Protein AF-0000000066075628 (afdb_homodimer)

Nearest PDB structures (foldseek):
  1azw-assembly1_B  TM=9.994E-01  e=2.012E-48  Xanthomonas citri
  1wm1-assembly1_A  TM=9.954E-01  e=1.328E-44  Serratia marcescens
  5yhp-assembly1_A  TM=9.900E-01  e=5.205E-44  Glaciozyma antarctica
  5als-assembly1_A  TM=6.114E-01  e=2.317E-12  Homo sapiens
  4o08-assembly2_B  TM=6.332E-01  e=1.250E-10  Priestia megaterium

pLDDT: mean 97.32, std 7.43, range [29.12, 99.0]

Foldseek 3Di:
DDDFADFDDFPDKDWADLDPAKIKIKTWAADLPAAEEEEQEAQLQFADDRSVVRLAHSPHYGYMYMRATQHDPMPDHLDLPCRFLVSRLSVVVVVCVVSPHQAHAYEAEHVSLCSVLVNCLVPVVRHQAYEYELDDVLFLVLVCCLFQNNLCVVVVPLVCLLCVLADPVRNNDRLVRLQCQLPDPDLVSNQSNLLSQQLSCQQQQKLHGDVVSSVVSNDRSSSSNNSNNNSSCNVCSSVDPDSRRSLVSVVSNLPHAYEYEYECAASSRHCVRVVSNCVSNVNYHYHYDDRIYRDCPPPSNSVVSSVVNVVSSPDDSPDDD/DDDFADFDDFPDKDWADLDPFKIKIKTWAADLPAAEEEEQEAQLQFADDRSVVRLAHSPHYGYMYMRATQHDPMPDHLDLPCRFLVSRLSVVVVVCVVSVHQAHAYEAEHVSLCSSLVNCLVPVVRHQAYEYELDDVLFLVLVCCLFQNNLCVVVVVLVCLLCVLADPVRNNDRLVRLQCQLPDPDLVSNQSNLLSQQLSCQQQQKLHGDVVSSVVSNDRSSSSNSSNNNSSCNVCSSVDPDSRRSLVSLVSNLPHAYEYEYECAASSRHCVRVVSNCVSNVNYHYHYDDRIYRDCPPPVNSVVSSVVNVVSSPDDSPDDD

Organism: Leptolyngbya boryana (NCBI:txid1184)

InterPro domains:
  IPR000073 Alpha/beta hydrolase fold-1 [PF00561] (35-297)
  IPR002410 Peptidase S33 [PR00793] (37-45)
  IPR002410 Peptidase S33 [PR00793] (63-74)
  IPR002410 Peptidase S33 [PR00793] (106-120)
  IPR005944 Proline iminopeptidase [PIRSF006431] (1-313)
  IPR005944 Proline iminopeptidase [PTHR43722] (2-317)
  IPR005944 Proline iminopeptidase [TIGR01249] (9-312)
  IPR029058 Alpha/Beta hydrolase fold [G3DSA:3.40.50.1820] (1-313)
  IPR029058 Alpha/Beta hydrolase fold [SSF53474] (2-299)

Structure (mmCIF, N/CA/C/O backbone):
data_AF-0000000066075628-model_v1
#
loop_
_entity.id
_entity.type
_entity.pdbx_description
1 polymer 'Probable proline iminopeptidase'
#
loop_
_atom_site.group_PDB
_atom_site.id
_atom_site.type_symbol
_atom_site.label_atom_id
_atom_site.label_alt_id
_atom_site.label_comp_id
_atom_site.label_asym_id
_atom_site.label_entity_id
_atom_site.label_seq_id
_atom_site.pdbx_PDB_ins_code
_atom_site.Cartn_x
_atom_site.Cartn_y
_atom_site.Cartn_z
_atom_site.occupancy
_atom_site.B_iso_or_equiv
_atom_site.auth_seq_id
_atom_site.auth_comp_id
_atom_site.auth_asym_id
_atom_site.auth_atom_id
_atom_site.pdbx_PDB_model_num
ATOM 1 N N . MET A 1 1 ? -0.893 -19.109 15.734 1 91 1 MET A N 1
ATOM 2 C CA . MET A 1 1 ? -0.524 -19.219 14.328 1 91 1 MET A CA 1
ATOM 3 C C . MET A 1 1 ? 0.04 -20.594 14.016 1 91 1 MET A C 1
ATOM 5 O O . MET A 1 1 ? 0.776 -21.172 14.82 1 91 1 MET A O 1
ATOM 9 N N . ARG A 1 2 ? -0.373 -21.156 12.938 1 95.62 2 ARG A N 1
ATOM 10 C CA . ARG A 1 2 ? 0.118 -22.453 12.492 1 95.62 2 ARG A CA 1
ATOM 11 C C . ARG A 1 2 ? 1.561 -22.359 12.008 1 95.62 2 ARG A C 1
ATOM 13 O O . ARG A 1 2 ? 2.047 -21.266 11.703 1 95.62 2 ARG A O 1
ATOM 20 N N . GLN A 1 3 ? 2.225 -23.5 12.078 1 97.38 3 GLN A N 1
ATOM 21 C CA . GLN A 1 3 ? 3.576 -23.625 11.539 1 97.38 3 GLN A CA 1
ATOM 22 C C . GLN A 1 3 ? 3.619 -24.641 10.406 1 97.38 3 GLN A C 1
ATOM 24 O O . GLN A 1 3 ? 2.721 -25.484 10.273 1 97.38 3 GLN A O 1
ATOM 29 N N . LEU A 1 4 ? 4.633 -24.578 9.617 1 98.5 4 LEU A N 1
ATOM 30 C CA . LEU A 1 4 ? 4.84 -25.547 8.547 1 98.5 4 LEU A CA 1
ATOM 31 C C . LEU A 1 4 ? 4.965 -26.969 9.117 1 98.5 4 LEU A C 1
ATOM 33 O O . LEU A 1 4 ? 5.5 -27.156 10.211 1 98.5 4 LEU A O 1
ATOM 37 N N . TYR A 1 5 ? 4.484 -27.922 8.398 1 98.75 5 TYR A N 1
ATOM 38 C CA . TYR A 1 5 ? 4.777 -29.312 8.719 1 98.75 5 TYR A CA 1
ATOM 39 C C . TYR A 1 5 ? 6.262 -29.609 8.555 1 98.75 5 TYR A C 1
ATOM 41 O O . TYR A 1 5 ? 6.98 -28.875 7.879 1 98.75 5 TYR A O 1
ATOM 49 N N . PRO A 1 6 ? 6.758 -30.641 9.156 1 98.06 6 PRO A N 1
ATOM 50 C CA . PRO A 1 6 ? 8.18 -30.969 9.031 1 98.06 6 PRO A CA 1
ATOM 51 C C . PRO A 1 6 ? 8.602 -31.203 7.582 1 98.06 6 PRO A C 1
ATOM 53 O O . PRO A 1 6 ? 7.797 -31.641 6.758 1 98.06 6 PRO A O 1
ATOM 56 N N . ALA A 1 7 ? 9.883 -30.953 7.34 1 98.44 7 ALA A N 1
ATOM 57 C CA . ALA A 1 7 ? 10.43 -31.188 6.008 1 98.44 7 ALA A CA 1
ATOM 58 C C . ALA A 1 7 ? 10.328 -32.656 5.617 1 98.44 7 ALA A C 1
ATOM 60 O O . ALA A 1 7 ? 10.539 -33.531 6.449 1 98.44 7 ALA A O 1
ATOM 61 N N . ILE A 1 8 ? 10.016 -32.906 4.391 1 98.25 8 ILE A N 1
ATOM 62 C CA . ILE A 1 8 ? 9.945 -34.25 3.877 1 98.25 8 ILE A CA 1
ATOM 63 C C . ILE A 1 8 ? 10.555 -34.312 2.48 1 98.25 8 ILE A C 1
ATOM 65 O O . ILE A 1 8 ? 10.609 -33.312 1.775 1 98.25 8 ILE A O 1
ATOM 69 N N . ALA A 1 9 ? 11 -35.469 2.09 1 98.25 9 ALA A N 1
ATOM 70 C CA . ALA A 1 9 ? 11.539 -35.688 0.753 1 98.25 9 ALA A CA 1
ATOM 71 C C . ALA A 1 9 ? 10.5 -36.375 -0.141 1 98.25 9 ALA A C 1
ATOM 73 O O . ALA A 1 9 ? 9.609 -37.062 0.347 1 98.25 9 ALA A O 1
ATOM 74 N N . PRO A 1 10 ? 10.617 -36.125 -1.426 1 98.69 10 PRO A N 1
ATOM 75 C CA . PRO A 1 10 ? 9.734 -36.875 -2.318 1 98.69 10 PRO A CA 1
ATOM 76 C C . PRO A 1 10 ? 10.031 -38.375 -2.316 1 98.69 10 PRO A C 1
ATOM 78 O O . PRO A 1 10 ? 11.195 -38.781 -2.248 1 98.69 10 PRO A O 1
ATOM 81 N N . TYR A 1 11 ? 9 -39.188 -2.365 1 98.62 11 TYR A N 1
ATOM 82 C CA . TYR A 1 11 ? 9.203 -40.625 -2.494 1 98.62 11 TYR A CA 1
ATOM 83 C C . TYR A 1 11 ? 9.352 -41.031 -3.957 1 98.62 11 TYR A C 1
ATOM 85 O O . TYR A 1 11 ? 9.797 -42.125 -4.262 1 98.62 11 TYR A O 1
ATOM 93 N N . GLN A 1 12 ? 8.914 -40.125 -4.879 1 98.5 12 GLN A N 1
ATOM 94 C CA . GLN A 1 12 ? 9.055 -40.344 -6.316 1 98.5 12 GLN A CA 1
ATOM 95 C C . GLN A 1 12 ? 9.273 -39 -7.055 1 98.5 12 GLN A C 1
ATOM 97 O O . GLN A 1 12 ? 8.672 -38 -6.711 1 98.5 12 GLN A O 1
ATOM 102 N N . SER A 1 13 ? 10.141 -39 -8.023 1 98.62 13 SER A N 1
ATOM 103 C CA . SER A 1 13 ? 10.32 -37.875 -8.938 1 98.62 13 SER A CA 1
ATOM 104 C C . SER A 1 13 ? 10.523 -38.344 -10.367 1 98.62 13 SER A C 1
ATOM 106 O O . SER A 1 13 ? 10.812 -39.531 -10.602 1 98.62 13 SER A O 1
ATOM 108 N N . GLY A 1 14 ? 10.305 -37.5 -11.305 1 98.62 14 GLY A N 1
ATOM 109 C CA . GLY A 1 14 ? 10.469 -37.875 -12.695 1 98.62 14 GLY A CA 1
ATOM 110 C C . GLY A 1 14 ? 10.438 -36.688 -13.641 1 98.62 14 GLY A C 1
ATOM 111 O O . GLY A 1 14 ? 10.289 -35.562 -13.211 1 98.62 14 GLY A O 1
ATOM 112 N N . MET A 1 15 ? 10.727 -36.969 -14.836 1 98.88 15 MET A N 1
ATOM 113 C CA . MET A 1 15 ? 10.625 -36.062 -15.961 1 98.88 15 MET A CA 1
ATOM 114 C C . MET A 1 15 ? 9.555 -36.5 -16.953 1 98.88 15 MET A C 1
ATOM 116 O O . MET A 1 15 ? 9.523 -37.688 -17.328 1 98.88 15 MET A O 1
ATOM 120 N N . LEU A 1 16 ? 8.68 -35.656 -17.297 1 98.88 16 LEU A N 1
ATOM 121 C CA . LEU A 1 16 ? 7.562 -35.969 -18.172 1 98.88 16 LEU A CA 1
ATOM 122 C C . LEU A 1 16 ? 7.625 -35.156 -19.469 1 98.88 16 LEU A C 1
ATOM 124 O O . LEU A 1 16 ? 7.441 -33.938 -19.438 1 98.88 16 LEU A O 1
ATOM 128 N N . PRO A 1 17 ? 7.906 -35.812 -20.656 1 98.81 17 PRO A N 1
ATOM 129 C CA . PRO A 1 17 ? 7.789 -35.062 -21.906 1 98.81 17 PRO A CA 1
ATOM 130 C C . PRO A 1 17 ? 6.367 -34.594 -22.188 1 98.81 17 PRO A C 1
ATOM 132 O O . PRO A 1 17 ? 5.426 -35.375 -22.141 1 98.81 17 PRO A O 1
ATOM 135 N N . VAL A 1 18 ? 6.246 -33.281 -22.391 1 98.81 18 VAL A N 1
ATOM 136 C CA . VAL A 1 18 ? 4.906 -32.75 -22.594 1 98.81 18 VAL A CA 1
ATOM 137 C C . VAL A 1 18 ? 4.773 -32.25 -24.016 1 98.81 18 VAL A C 1
ATOM 139 O O . VAL A 1 18 ? 3.66 -32.031 -24.516 1 98.81 18 VAL A O 1
ATOM 142 N N . SER A 1 19 ? 5.793 -32 -24.719 1 98.44 19 SER A N 1
ATOM 143 C CA . SER A 1 19 ? 5.902 -31.734 -26.141 1 98.44 19 SER A CA 1
ATOM 144 C C . SER A 1 19 ? 7.238 -32.219 -26.703 1 98.44 19 SER A C 1
ATOM 146 O O . SER A 1 19 ? 8.047 -32.812 -25.969 1 98.44 19 SER A O 1
ATOM 148 N N . ALA A 1 20 ? 7.398 -31.984 -27.984 1 98.38 20 ALA A N 1
ATOM 149 C CA . ALA A 1 20 ? 8.695 -32.312 -28.547 1 98.38 20 ALA A CA 1
ATOM 150 C C . ALA A 1 20 ? 9.805 -31.453 -27.953 1 98.38 20 ALA A C 1
ATOM 152 O O . ALA A 1 20 ? 10.945 -31.906 -27.828 1 98.38 20 ALA A O 1
ATOM 153 N N . LEU A 1 21 ? 9.461 -30.359 -27.453 1 98.69 21 LEU A N 1
ATOM 154 C CA . LEU A 1 21 ? 10.438 -29.375 -27 1 98.69 21 LEU A CA 1
ATOM 155 C C . LEU A 1 21 ? 10.578 -29.406 -25.469 1 98.69 21 LEU A C 1
ATOM 157 O O . LEU A 1 21 ? 11.68 -29.266 -24.938 1 98.69 21 LEU A O 1
ATOM 161 N N . HIS A 1 22 ? 9.461 -29.578 -24.812 1 98.88 22 HIS A N 1
ATOM 162 C CA . HIS A 1 22 ? 9.469 -29.359 -23.375 1 98.88 22 HIS A CA 1
ATOM 163 C C . HIS A 1 22 ? 9.344 -30.672 -22.609 1 98.88 22 HIS A C 1
ATOM 165 O O . HIS A 1 22 ? 8.562 -31.547 -23 1 98.88 22 HIS A O 1
ATOM 171 N N . THR A 1 23 ? 10.109 -30.812 -21.562 1 98.88 23 THR A N 1
ATOM 172 C CA . THR A 1 23 ? 10 -31.844 -20.531 1 98.88 23 THR A CA 1
ATOM 173 C C . THR A 1 23 ? 9.891 -31.203 -19.156 1 98.88 23 THR A C 1
ATOM 175 O O . THR A 1 23 ? 10.695 -30.344 -18.781 1 98.88 23 THR A O 1
ATOM 178 N N . ILE A 1 24 ? 8.922 -31.656 -18.375 1 98.94 24 ILE A N 1
ATOM 179 C CA . ILE A 1 24 ? 8.719 -31.016 -17.078 1 98.94 24 ILE A CA 1
ATOM 180 C C . ILE A 1 24 ? 9.125 -31.953 -15.953 1 98.94 24 ILE A C 1
ATOM 182 O O . ILE A 1 24 ? 8.945 -33.188 -16.062 1 98.94 24 ILE A O 1
ATOM 186 N N . TYR A 1 25 ? 9.68 -31.375 -14.945 1 98.94 25 TYR A N 1
ATOM 187 C CA . TYR A 1 25 ? 9.977 -32.094 -13.711 1 98.94 25 TYR A CA 1
ATOM 188 C C . TYR A 1 25 ? 8.727 -32.219 -12.836 1 98.94 25 TYR A C 1
ATOM 190 O O . TYR A 1 25 ? 7.945 -31.266 -12.734 1 98.94 25 TYR A O 1
ATOM 198 N N . TYR A 1 26 ? 8.523 -33.406 -12.211 1 98.94 26 TYR A N 1
ATOM 199 C CA . TYR A 1 26 ? 7.477 -33.562 -11.203 1 98.94 26 TYR A CA 1
ATOM 200 C C . TYR A 1 26 ? 7.957 -34.406 -10.047 1 98.94 26 TYR A C 1
ATOM 202 O O . TYR A 1 26 ? 8.945 -35.156 -10.18 1 98.94 26 TYR A O 1
ATOM 210 N N . GLU A 1 27 ? 7.27 -34.25 -8.922 1 98.94 27 GLU A N 1
ATOM 211 C CA . GLU A 1 27 ? 7.559 -35.094 -7.754 1 98.94 27 GLU A CA 1
ATOM 212 C C . GLU A 1 27 ? 6.297 -35.344 -6.941 1 98.94 27 GLU A C 1
ATOM 214 O O . GLU A 1 27 ? 5.305 -34.625 -7.07 1 98.94 27 GLU A O 1
ATOM 219 N N . GLN A 1 28 ? 6.328 -36.438 -6.203 1 98.88 28 GLN A N 1
ATOM 220 C CA . GLN A 1 28 ? 5.289 -36.844 -5.258 1 98.88 28 GLN A CA 1
ATOM 221 C C . GLN A 1 28 ? 5.852 -36.969 -3.848 1 98.88 28 GLN A C 1
ATOM 223 O O . GLN A 1 28 ? 6.941 -37.531 -3.662 1 98.88 28 GLN A O 1
ATOM 228 N N . SER A 1 29 ? 5.195 -36.406 -2.938 1 98.88 29 SER A N 1
ATOM 229 C CA . SER A 1 29 ? 5.555 -36.5 -1.528 1 98.88 29 SER A CA 1
ATOM 230 C C . SER A 1 29 ? 4.324 -36.75 -0.659 1 98.88 29 SER A C 1
ATOM 232 O O . SER A 1 29 ? 3.193 -36.688 -1.147 1 98.88 29 SER A O 1
ATOM 234 N N . GLY A 1 30 ? 4.586 -37.031 0.607 1 98.69 30 GLY A N 1
ATOM 235 C CA . GLY A 1 30 ? 3.496 -37.281 1.533 1 98.69 30 GLY A CA 1
ATOM 236 C C . GLY A 1 30 ? 2.994 -38.719 1.486 1 98.69 30 GLY A C 1
ATOM 237 O O . GLY A 1 30 ? 3.789 -39.656 1.488 1 98.69 30 GLY A O 1
ATOM 238 N N . ASN A 1 31 ? 1.615 -38.875 1.517 1 98.44 31 ASN A N 1
ATOM 239 C CA . ASN A 1 31 ? 0.957 -40.188 1.537 1 98.44 31 ASN A CA 1
ATOM 240 C C . ASN A 1 31 ? 0.507 -40.594 0.142 1 98.44 31 ASN A C 1
ATOM 242 O O . ASN A 1 31 ? -0.446 -40.031 -0.404 1 98.44 31 ASN A O 1
ATOM 246 N N . PRO A 1 32 ? 1.098 -41.656 -0.453 1 97.94 32 PRO A N 1
ATOM 247 C CA . PRO A 1 32 ? 0.72 -42.062 -1.806 1 97.94 32 PRO A CA 1
ATOM 248 C C . PRO A 1 32 ? -0.758 -42.438 -1.919 1 97.94 32 PRO A C 1
ATOM 250 O O . PRO A 1 32 ? -1.319 -42.406 -3.018 1 97.94 32 PRO A O 1
ATOM 253 N N . ASN A 1 33 ? -1.38 -42.75 -0.771 1 97.31 33 ASN A N 1
ATOM 254 C CA . ASN A 1 33 ? -2.795 -43.094 -0.757 1 97.31 33 ASN A CA 1
ATOM 255 C C . ASN A 1 33 ? -3.656 -41.938 -0.231 1 97.31 33 ASN A C 1
ATOM 257 O O . ASN A 1 33 ? -4.848 -42.125 0.022 1 97.31 33 ASN A O 1
ATOM 261 N N . GLY A 1 34 ? -3.025 -40.812 0.012 1 98 34 GLY A N 1
ATOM 262 C CA . GLY A 1 34 ? -3.744 -39.656 0.508 1 98 34 GLY A CA 1
ATOM 263 C C . GLY A 1 34 ? -4.531 -38.938 -0.57 1 98 34 GLY A C 1
ATOM 264 O O . GLY A 1 34 ? -4.574 -39.375 -1.718 1 98 34 GLY A O 1
ATOM 265 N N . LYS A 1 35 ? -5.234 -37.844 -0.191 1 98.12 35 LYS A N 1
ATOM 266 C CA . LYS A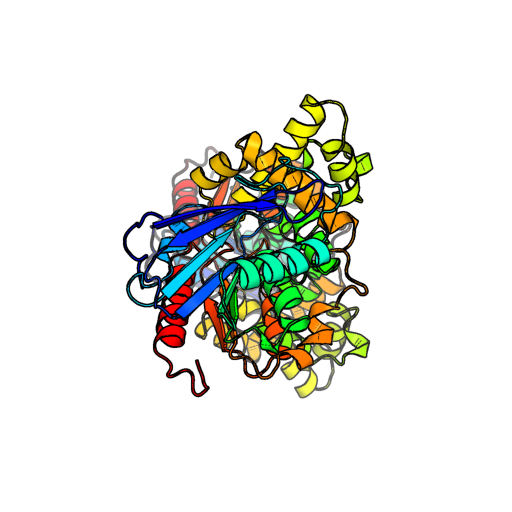 1 35 ? -5.938 -37 -1.158 1 98.12 35 LYS A CA 1
ATOM 267 C C . LYS A 1 35 ? -4.953 -36.25 -2.039 1 98.12 35 LYS A C 1
ATOM 269 O O . LYS A 1 35 ? -4.027 -35.594 -1.536 1 98.12 35 LYS A O 1
ATOM 274 N N . PRO A 1 36 ? -5.094 -36.344 -3.312 1 98.75 36 PRO A N 1
ATOM 275 C CA . PRO A 1 36 ? -4.133 -35.688 -4.199 1 98.75 36 PRO A CA 1
ATOM 276 C C . PRO A 1 36 ? -4.309 -34.188 -4.25 1 98.75 36 PRO A C 1
ATOM 278 O O . PRO A 1 36 ? -5.441 -33.688 -4.289 1 98.75 36 PRO A O 1
ATOM 281 N N . VAL A 1 37 ? -3.26 -33.5 -4.188 1 98.88 37 VAL A N 1
ATOM 282 C CA . VAL A 1 37 ? -3.229 -32.031 -4.363 1 98.88 37 VAL A CA 1
ATOM 283 C C . VAL A 1 37 ? -2.08 -31.656 -5.293 1 98.88 37 VAL A C 1
ATOM 285 O O . VAL A 1 37 ? -0.972 -32.188 -5.172 1 98.88 37 VAL A O 1
ATOM 288 N N . VAL A 1 38 ? -2.355 -30.875 -6.281 1 98.94 38 VAL A N 1
ATOM 289 C CA . VAL A 1 38 ? -1.309 -30.328 -7.141 1 98.94 38 VAL A CA 1
ATOM 290 C C . VAL A 1 38 ? -0.997 -28.891 -6.734 1 98.94 38 VAL A C 1
ATOM 292 O O . VAL A 1 38 ? -1.908 -28.109 -6.477 1 98.94 38 VAL A O 1
ATOM 295 N N . PHE A 1 39 ? 0.264 -28.625 -6.555 1 98.88 39 PHE A N 1
ATOM 296 C CA . PHE A 1 39 ? 0.765 -27.297 -6.234 1 98.88 39 PHE A CA 1
ATOM 297 C C . PHE A 1 39 ? 1.25 -26.594 -7.488 1 98.88 39 PHE A C 1
ATOM 299 O O . PHE A 1 39 ? 2.145 -27.078 -8.18 1 98.88 39 PHE A O 1
ATOM 306 N N . LEU A 1 40 ? 0.657 -25.422 -7.777 1 98.88 40 LEU A N 1
ATOM 307 C CA . LEU A 1 40 ? 1.046 -24.625 -8.93 1 98.88 40 LEU A CA 1
ATOM 308 C C . LEU A 1 40 ? 1.863 -23.406 -8.5 1 98.88 40 LEU A C 1
ATOM 310 O O . LEU A 1 40 ? 1.32 -22.469 -7.93 1 98.88 40 LEU A O 1
ATOM 314 N N . HIS A 1 41 ? 3.143 -23.438 -8.797 1 98.69 41 HIS A N 1
ATOM 315 C CA . HIS A 1 41 ? 4.055 -22.422 -8.305 1 98.69 41 HIS A CA 1
ATOM 316 C C . HIS A 1 41 ? 3.834 -21.094 -9.031 1 98.69 41 HIS A C 1
ATOM 318 O O . HIS A 1 41 ? 3.184 -21.047 -10.078 1 98.69 41 HIS A O 1
ATOM 324 N N . GLY A 1 42 ? 4.355 -20 -8.414 1 97.44 42 GLY A N 1
ATOM 325 C CA . GLY A 1 42 ? 4.215 -18.656 -8.953 1 97.44 42 GLY A CA 1
ATOM 326 C C . GLY A 1 42 ? 5.203 -18.359 -10.062 1 97.44 42 GLY A C 1
ATOM 327 O O . GLY A 1 42 ? 5.879 -19.25 -10.562 1 97.44 42 GLY A O 1
ATOM 328 N N . GLY A 1 43 ? 5.145 -17.094 -10.438 1 94.94 43 GLY A N 1
ATOM 329 C CA . GLY A 1 43 ? 5.902 -16.609 -11.57 1 94.94 43 GLY A CA 1
ATOM 330 C C . GLY A 1 43 ? 5.027 -15.961 -12.633 1 94.94 43 GLY A C 1
ATOM 331 O O . GLY A 1 43 ? 4.301 -15.008 -12.359 1 94.94 43 GLY A O 1
ATOM 332 N N . PRO A 1 44 ? 4.863 -16.531 -13.688 1 95.94 44 PRO A N 1
ATOM 333 C CA . PRO A 1 44 ? 5.457 -17.797 -14.141 1 95.94 44 PRO A CA 1
ATOM 334 C C . PRO A 1 44 ? 6.984 -17.75 -14.188 1 95.94 44 PRO A C 1
ATOM 336 O O . PRO A 1 44 ? 7.574 -16.672 -14.07 1 95.94 44 PRO A O 1
ATOM 339 N N . GLY A 1 45 ? 7.512 -18.859 -14.164 1 96.5 45 GLY A N 1
ATOM 340 C CA . GLY A 1 45 ? 8.953 -18.953 -14.289 1 96.5 45 GLY A CA 1
ATOM 341 C C . GLY A 1 45 ? 9.656 -19.172 -12.961 1 96.5 45 GLY A C 1
ATOM 342 O O . GLY A 1 45 ? 10.891 -19.219 -12.906 1 96.5 45 GLY A O 1
ATOM 343 N N . GLY A 1 46 ? 8.961 -19.297 -11.867 1 96.25 46 GLY A N 1
ATOM 344 C CA . GLY A 1 46 ? 9.555 -19.469 -10.555 1 96.25 46 GLY A CA 1
ATOM 345 C C . GLY A 1 46 ? 10.117 -20.859 -10.32 1 96.25 46 GLY A C 1
ATOM 346 O O . GLY A 1 46 ? 11.32 -21.016 -10.109 1 96.25 46 GLY A O 1
ATOM 347 N N . GLY A 1 47 ? 9.289 -21.844 -10.266 1 97.56 47 GLY A N 1
ATOM 348 C CA . GLY A 1 47 ? 9.648 -23.219 -9.922 1 97.56 47 GLY A CA 1
ATOM 349 C C . GLY A 1 47 ? 9.234 -23.609 -8.516 1 97.56 47 GLY A C 1
ATOM 350 O O . GLY A 1 47 ? 8.695 -22.781 -7.77 1 97.56 47 GLY A O 1
ATOM 351 N N . THR A 1 48 ? 9.461 -24.844 -8.203 1 98.12 48 THR A N 1
ATOM 352 C CA . THR A 1 48 ? 9.078 -25.328 -6.879 1 98.12 48 THR A CA 1
ATOM 353 C C . THR A 1 48 ? 10.289 -25.391 -5.949 1 98.12 48 THR A C 1
ATOM 355 O O . THR A 1 48 ? 11.43 -25.469 -6.414 1 98.12 48 THR A O 1
ATOM 358 N N . ILE A 1 49 ? 10.062 -25.219 -4.707 1 97.06 49 ILE A N 1
ATOM 359 C CA . ILE A 1 49 ? 11.086 -25.391 -3.678 1 97.06 49 ILE A CA 1
ATOM 360 C C . ILE A 1 49 ? 10.586 -26.375 -2.623 1 97.06 49 ILE A C 1
ATOM 362 O O . ILE A 1 49 ? 9.375 -26.547 -2.449 1 97.06 49 ILE A O 1
ATOM 366 N N . PRO A 1 50 ? 11.445 -26.984 -1.876 1 98.25 50 PRO A N 1
ATOM 367 C CA . PRO A 1 50 ? 11.07 -28.031 -0.929 1 98.25 50 PRO A CA 1
ATOM 368 C C . PRO A 1 50 ? 10.055 -27.562 0.109 1 98.25 50 PRO A C 1
ATOM 370 O O . PRO A 1 50 ? 9.203 -28.344 0.542 1 98.25 50 PRO A O 1
ATOM 373 N N . THR A 1 51 ? 10.117 -26.344 0.458 1 98.25 51 THR A N 1
ATOM 374 C CA . THR A 1 51 ? 9.266 -25.797 1.513 1 98.25 51 THR A CA 1
ATOM 375 C C . THR A 1 51 ? 7.797 -25.922 1.139 1 98.25 51 THR A C 1
ATOM 377 O O . THR A 1 51 ? 6.934 -26 2.016 1 98.25 51 THR A O 1
ATOM 380 N N . TYR A 1 52 ? 7.488 -25.984 -0.115 1 98.69 52 TYR A N 1
ATOM 381 C CA . TYR A 1 52 ? 6.102 -26.062 -0.554 1 98.69 52 TYR A CA 1
ATOM 382 C C . TYR A 1 52 ? 5.438 -27.344 -0.063 1 98.69 52 TYR A C 1
ATOM 384 O O . TYR A 1 52 ? 4.234 -27.359 0.199 1 98.69 52 TYR A O 1
ATOM 392 N N . ARG A 1 53 ? 6.227 -28.391 0.154 1 98.81 53 ARG A N 1
ATOM 393 C CA . ARG A 1 53 ? 5.715 -29.672 0.65 1 98.81 53 ARG A CA 1
ATOM 394 C C . ARG A 1 53 ? 5.164 -29.516 2.064 1 98.81 53 ARG A C 1
ATOM 396 O O . ARG A 1 53 ? 4.25 -30.25 2.459 1 98.81 53 ARG A O 1
ATOM 403 N N . GLN A 1 54 ? 5.715 -28.547 2.715 1 98.88 54 GLN A N 1
ATOM 404 C CA . GLN A 1 54 ? 5.5 -28.438 4.152 1 98.88 54 GLN A CA 1
ATOM 405 C C . GLN A 1 54 ? 4.168 -27.766 4.465 1 98.88 54 GLN A C 1
ATOM 407 O O . GLN A 1 54 ? 3.771 -27.672 5.629 1 98.88 54 GLN A O 1
ATOM 412 N N . TYR A 1 55 ? 3.445 -27.344 3.459 1 98.88 55 TYR A N 1
ATOM 413 C CA . TYR A 1 55 ? 2.148 -26.703 3.672 1 98.88 55 TYR A CA 1
ATOM 414 C C . TYR A 1 55 ? 1.046 -27.75 3.795 1 98.88 55 TYR A C 1
ATOM 416 O O . TYR A 1 55 ? -0.109 -27.422 4.066 1 98.88 55 TYR A O 1
ATOM 424 N N . PHE A 1 56 ? 1.404 -29.031 3.654 1 98.88 56 PHE A N 1
ATOM 425 C CA . PHE A 1 56 ? 0.438 -30.125 3.627 1 98.88 56 PHE A CA 1
ATOM 426 C C . PHE A 1 56 ? 0.787 -31.172 4.668 1 98.88 56 PHE A C 1
ATOM 428 O O . PHE A 1 56 ? 1.956 -31.531 4.832 1 98.88 56 PHE A O 1
ATOM 435 N N . ASP A 1 57 ? -0.237 -31.625 5.406 1 98.75 57 ASP A N 1
ATOM 436 C CA . ASP A 1 57 ? -0.037 -32.781 6.277 1 98.75 57 ASP A CA 1
ATOM 437 C C . ASP A 1 57 ? 0.417 -34 5.477 1 98.75 57 ASP A C 1
ATOM 439 O O . ASP A 1 57 ? -0.367 -34.594 4.727 1 98.75 57 ASP A O 1
ATOM 443 N N . PRO A 1 58 ? 1.656 -34.375 5.703 1 98.44 58 PRO A N 1
ATOM 444 C CA . PRO A 1 58 ? 2.195 -35.438 4.832 1 98.44 58 PRO A CA 1
ATOM 445 C C . PRO A 1 58 ? 1.538 -36.781 5.066 1 98.44 58 PRO A C 1
ATOM 447 O O . PRO A 1 58 ? 1.699 -37.719 4.254 1 98.44 58 PRO A O 1
ATOM 450 N N . SER A 1 59 ? 0.84 -36.969 6.121 1 98.31 59 SER A N 1
ATOM 451 C CA . SER A 1 59 ? 0.176 -38.219 6.398 1 98.31 59 SER A CA 1
ATOM 452 C C . SER A 1 59 ? -1.173 -38.312 5.691 1 98.31 59 SER A C 1
ATOM 454 O O . SER A 1 59 ? -1.751 -39.375 5.574 1 98.31 59 SER A O 1
ATOM 456 N N . LYS A 1 60 ? -1.646 -37.188 5.18 1 98.5 60 LYS A N 1
ATOM 457 C CA . LYS A 1 60 ? -3.008 -37.188 4.656 1 98.5 60 LYS A CA 1
ATOM 458 C C . LYS A 1 60 ? -3.023 -36.812 3.172 1 98.5 60 LYS A C 1
ATOM 460 O O . LYS A 1 60 ? -3.945 -37.219 2.449 1 98.5 60 LYS A O 1
ATOM 465 N N . TRP A 1 61 ? -2.078 -36.094 2.727 1 98.81 61 TRP A N 1
ATOM 466 C CA . TRP A 1 61 ? -2.066 -35.594 1.355 1 98.81 61 TRP A CA 1
ATOM 467 C C . TRP A 1 61 ? -1.116 -36.438 0.486 1 98.81 61 TRP A C 1
ATOM 469 O O . TRP A 1 61 ? -0.026 -36.781 0.927 1 98.81 61 TRP A O 1
ATOM 479 N N . ARG A 1 62 ? -1.565 -36.719 -0.732 1 98.81 62 ARG A N 1
ATOM 480 C CA . ARG A 1 62 ? -0.666 -37 -1.846 1 98.81 62 ARG A CA 1
ATOM 481 C C . ARG A 1 62 ? -0.275 -35.719 -2.578 1 98.81 62 ARG A C 1
ATOM 483 O O . ARG A 1 62 ? -1.059 -35.188 -3.367 1 98.81 62 ARG A O 1
ATOM 490 N N . ILE A 1 63 ? 0.956 -35.25 -2.305 1 98.94 63 ILE A N 1
ATOM 491 C CA . ILE A 1 63 ? 1.385 -33.906 -2.707 1 98.94 63 ILE A CA 1
ATOM 492 C C . ILE A 1 63 ? 2.115 -34 -4.047 1 98.94 63 ILE A C 1
ATOM 494 O O . ILE A 1 63 ? 3.152 -34.656 -4.16 1 98.94 63 ILE A O 1
ATOM 498 N N . ILE A 1 64 ? 1.599 -33.344 -5.035 1 98.94 64 ILE A N 1
ATOM 499 C CA . ILE A 1 64 ? 2.211 -33.312 -6.359 1 98.94 64 ILE A CA 1
ATOM 500 C C . ILE A 1 64 ? 2.771 -31.938 -6.641 1 98.94 64 ILE A C 1
ATOM 502 O O . ILE A 1 64 ? 2.023 -30.953 -6.688 1 98.94 64 ILE A O 1
ATOM 506 N N . LEU A 1 65 ? 4.059 -31.828 -6.801 1 98.94 65 LEU A N 1
ATOM 507 C CA . LEU A 1 65 ? 4.719 -30.625 -7.281 1 98.94 65 LEU A CA 1
ATOM 508 C C . LEU A 1 65 ? 5.266 -30.828 -8.688 1 98.94 65 LEU A C 1
ATOM 510 O O . LEU A 1 65 ? 5.633 -31.938 -9.062 1 98.94 65 LEU A O 1
ATOM 514 N N . PHE A 1 66 ? 5.336 -29.812 -9.445 1 98.88 66 PHE A N 1
ATOM 515 C CA . PHE A 1 66 ? 6.043 -29.859 -10.719 1 98.88 66 PHE A CA 1
ATOM 516 C C . PHE A 1 66 ? 6.527 -28.469 -11.117 1 98.88 66 PHE A C 1
ATOM 518 O O . PHE A 1 66 ? 5.977 -27.453 -10.6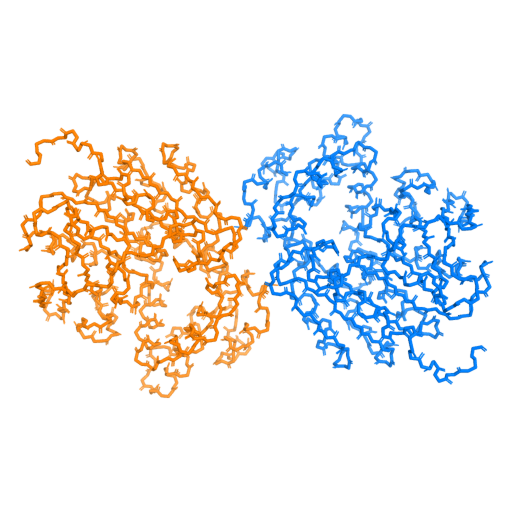72 1 98.88 66 PHE A O 1
ATOM 525 N N . ASP A 1 67 ? 7.594 -28.406 -11.836 1 98.94 67 ASP A N 1
ATOM 526 C CA . ASP A 1 67 ? 8.102 -27.172 -12.414 1 98.94 67 ASP A CA 1
ATOM 527 C C . ASP A 1 67 ? 7.488 -26.922 -13.789 1 98.94 67 ASP A C 1
ATOM 529 O O . ASP A 1 67 ? 7.605 -27.75 -14.695 1 98.94 67 ASP A O 1
ATOM 533 N N . GLN A 1 68 ? 6.844 -25.828 -13.93 1 98.88 68 GLN A N 1
ATOM 534 C CA . GLN A 1 68 ? 6.25 -25.453 -15.203 1 98.88 68 GLN A CA 1
ATOM 535 C C . GLN A 1 68 ? 7.312 -25.312 -16.297 1 98.88 68 GLN A C 1
ATOM 537 O O . GLN A 1 68 ? 8.508 -25.297 -15.992 1 98.88 68 GLN A O 1
ATOM 542 N N . ARG A 1 69 ? 6.844 -25.234 -17.547 1 98.81 69 ARG A N 1
ATOM 543 C CA . ARG A 1 69 ? 7.766 -25.188 -18.688 1 98.81 69 ARG A CA 1
ATOM 544 C C . ARG A 1 69 ? 8.82 -24.094 -18.484 1 98.81 69 ARG A C 1
ATOM 546 O O . ARG A 1 69 ? 8.492 -22.953 -18.188 1 98.81 69 ARG A O 1
ATOM 553 N N . GLY A 1 70 ? 10.062 -24.531 -18.578 1 98.31 70 GLY A N 1
ATOM 554 C CA . GLY A 1 70 ? 11.188 -23.625 -18.562 1 98.31 70 GLY A CA 1
ATOM 555 C C . GLY A 1 70 ? 11.609 -23.188 -17.172 1 98.31 70 GLY A C 1
ATOM 556 O O . GLY A 1 70 ? 12.609 -22.5 -17 1 98.31 70 GLY A O 1
ATOM 557 N N . ALA A 1 71 ? 10.977 -23.641 -16.125 1 98.44 71 ALA A N 1
ATOM 558 C CA . ALA A 1 71 ? 11.25 -23.219 -14.75 1 98.44 71 ALA A CA 1
ATOM 559 C C . ALA A 1 71 ? 11.875 -24.359 -13.945 1 98.44 71 ALA A C 1
ATOM 561 O O . ALA A 1 71 ? 11.617 -25.531 -14.219 1 98.44 71 ALA A O 1
ATOM 562 N N . GLY A 1 72 ? 12.656 -23.984 -12.93 1 97.88 72 GLY A N 1
ATOM 563 C CA . GLY A 1 72 ? 13.227 -24.969 -12.031 1 97.88 72 GLY A CA 1
ATOM 564 C C . GLY A 1 72 ? 14.039 -26.031 -12.75 1 97.88 72 GLY A C 1
ATOM 565 O O . GLY A 1 72 ? 14.953 -25.703 -13.516 1 97.88 72 GLY A O 1
ATOM 566 N N . LYS A 1 73 ? 13.562 -27.297 -12.57 1 98.5 73 LYS A N 1
ATOM 567 C CA . LYS A 1 73 ? 14.305 -28.422 -13.125 1 98.5 73 LYS A CA 1
ATOM 568 C C . LYS A 1 73 ? 13.773 -28.812 -14.5 1 98.5 73 LYS A C 1
ATOM 570 O O . LYS A 1 73 ? 14.328 -29.688 -15.164 1 98.5 73 LYS A O 1
ATOM 575 N N . SER A 1 74 ? 12.727 -28.109 -14.93 1 98.81 74 SER A N 1
ATOM 576 C CA . SER A 1 74 ? 12.164 -28.406 -16.25 1 98.81 74 SER A CA 1
ATOM 577 C C . SER A 1 74 ? 13.055 -27.859 -17.359 1 98.81 74 SER A C 1
ATOM 579 O O . SER A 1 74 ? 13.828 -26.922 -17.141 1 98.81 74 SER A O 1
ATOM 581 N N . THR A 1 75 ? 12.922 -28.438 -18.562 1 98.56 75 THR A N 1
ATOM 582 C CA . THR A 1 75 ? 13.797 -28.109 -19.672 1 98.56 75 THR A CA 1
ATOM 583 C C . THR A 1 75 ? 12.992 -27.875 -20.953 1 98.56 75 THR A C 1
ATOM 585 O O . THR A 1 75 ? 11.938 -28.484 -21.141 1 98.56 75 THR A O 1
ATOM 588 N N . PRO A 1 76 ? 13.477 -27.016 -21.859 1 98.62 76 PRO A N 1
ATOM 589 C CA . PRO A 1 76 ? 14.695 -26.219 -21.703 1 98.62 76 PRO A CA 1
ATOM 590 C C . PRO A 1 76 ? 14.5 -25.031 -20.766 1 98.62 76 PRO A C 1
ATOM 592 O O . PRO A 1 76 ? 13.438 -24.406 -20.766 1 98.62 76 PRO A O 1
ATOM 595 N N . HIS A 1 77 ? 15.531 -24.719 -20.078 1 97.94 77 HIS A N 1
ATOM 596 C CA . HIS A 1 77 ? 15.5 -23.656 -19.094 1 97.94 77 HIS A CA 1
ATOM 597 C C . HIS A 1 77 ? 15.164 -22.312 -19.75 1 97.94 77 HIS A C 1
ATOM 599 O O . HIS A 1 77 ? 15.742 -21.969 -20.781 1 97.94 77 HIS A O 1
ATOM 605 N N . ALA A 1 78 ? 14.195 -21.562 -19.234 1 98 78 ALA A N 1
ATOM 606 C CA . ALA A 1 78 ? 13.828 -20.203 -19.578 1 98 78 ALA A CA 1
ATOM 607 C C . ALA A 1 78 ? 13.336 -20.109 -21.031 1 98 78 ALA A C 1
ATOM 609 O O . ALA A 1 78 ? 13.414 -19.047 -21.656 1 98 78 ALA A O 1
ATOM 610 N N . GLU A 1 79 ? 12.82 -21.203 -21.547 1 98.31 79 GLU A N 1
ATOM 611 C CA . GLU A 1 79 ? 12.391 -21.266 -22.953 1 98.31 79 GLU A CA 1
ATOM 612 C C . GLU A 1 79 ? 11.023 -20.609 -23.141 1 98.31 79 GLU A C 1
ATOM 614 O O . GLU A 1 79 ? 10.109 -20.828 -22.344 1 98.31 79 GLU A O 1
ATOM 619 N N . LEU A 1 80 ? 10.875 -19.734 -24.156 1 98.56 80 LEU A N 1
ATOM 620 C CA . LEU A 1 80 ? 9.656 -18.953 -24.375 1 98.56 80 LEU A CA 1
ATOM 621 C C . LEU A 1 80 ? 8.766 -19.609 -25.422 1 98.56 80 LEU A C 1
ATOM 623 O O . LEU A 1 80 ? 7.555 -19.406 -25.438 1 98.56 80 LEU A O 1
ATOM 627 N N . ARG A 1 81 ? 9.43 -20.438 -26.391 1 97.88 81 ARG A N 1
ATOM 628 C CA . ARG A 1 81 ? 8.641 -21.125 -27.406 1 97.88 81 ARG A CA 1
ATOM 629 C C . ARG A 1 81 ? 7.738 -22.188 -26.781 1 97.88 81 ARG A C 1
ATOM 631 O O . ARG A 1 81 ? 8.141 -22.875 -25.844 1 97.88 81 ARG A O 1
ATOM 638 N N . GLU A 1 82 ? 6.43 -22.266 -27.234 1 98.56 82 GLU A N 1
ATOM 639 C CA . GLU A 1 82 ? 5.469 -23.25 -26.75 1 98.56 82 GLU A CA 1
ATOM 640 C C . GLU A 1 82 ? 5.262 -23.125 -25.25 1 98.56 82 GLU A C 1
ATOM 642 O O . GLU A 1 82 ? 5.223 -24.125 -24.531 1 98.56 82 GLU A O 1
ATOM 647 N N . ASN A 1 83 ? 5.242 -21.953 -24.828 1 98.75 83 ASN A N 1
ATOM 648 C CA . ASN A 1 83 ? 5.074 -21.656 -23.422 1 98.75 83 ASN A CA 1
ATOM 649 C C . ASN A 1 83 ? 3.941 -20.656 -23.188 1 98.75 83 ASN A C 1
ATOM 651 O O . ASN A 1 83 ? 4.191 -19.469 -22.938 1 98.75 83 ASN A O 1
ATOM 655 N N . THR A 1 84 ? 2.748 -21.141 -23.234 1 98.88 84 THR A N 1
ATOM 656 C CA . THR A 1 84 ? 1.528 -20.359 -23.062 1 98.88 84 THR A CA 1
ATOM 657 C C . THR A 1 84 ? 0.698 -20.906 -21.891 1 98.88 84 THR A C 1
ATOM 659 O O . THR A 1 84 ? 0.952 -22 -21.406 1 98.88 84 THR A O 1
ATOM 662 N N . THR A 1 85 ? -0.259 -20.109 -21.484 1 98.88 85 THR A N 1
ATOM 663 C CA . THR A 1 85 ? -1.17 -20.547 -20.422 1 98.88 85 THR A CA 1
ATOM 664 C C . THR A 1 85 ? -1.811 -21.875 -20.781 1 98.88 85 THR A C 1
ATOM 666 O O . THR A 1 85 ? -1.921 -22.766 -19.938 1 98.88 85 THR A O 1
ATOM 669 N N . TRP A 1 86 ? -2.111 -22.062 -21.984 1 98.88 86 TRP A N 1
ATOM 670 C CA . TRP A 1 86 ? -2.857 -23.234 -22.406 1 98.88 86 TRP A CA 1
ATOM 671 C C . TRP A 1 86 ? -1.933 -24.438 -22.562 1 98.88 86 TRP A C 1
ATOM 673 O O . TRP A 1 86 ? -2.342 -25.578 -22.328 1 98.88 86 TRP A O 1
ATOM 683 N N . ASP A 1 87 ? -0.689 -24.172 -22.922 1 98.94 87 ASP A N 1
ATOM 684 C CA . ASP A 1 87 ? 0.296 -25.234 -22.828 1 98.94 87 ASP A CA 1
ATOM 685 C C . ASP A 1 87 ? 0.421 -25.75 -21.391 1 98.94 87 ASP A C 1
ATOM 687 O O . ASP A 1 87 ? 0.486 -26.969 -21.172 1 98.94 87 ASP A O 1
ATOM 691 N N . LEU A 1 88 ? 0.473 -24.875 -20.469 1 98.94 88 LEU A N 1
ATOM 692 C CA . LEU A 1 88 ? 0.614 -25.25 -19.062 1 98.94 88 LEU A CA 1
ATOM 693 C C . LEU A 1 88 ? -0.633 -25.984 -18.578 1 98.94 88 LEU A C 1
ATOM 695 O O . LEU A 1 88 ? -0.536 -26.938 -17.797 1 98.94 88 LEU A O 1
ATOM 699 N N . VAL A 1 89 ? -1.808 -25.516 -18.984 1 98.94 89 VAL A N 1
ATOM 700 C CA . VAL A 1 89 ? -3.047 -26.203 -18.641 1 98.94 89 VAL A CA 1
ATOM 701 C C . VAL A 1 89 ? -2.99 -27.641 -19.172 1 98.94 89 VAL A C 1
ATOM 703 O O . VAL A 1 89 ? -3.348 -28.578 -18.453 1 98.94 89 VAL A O 1
ATOM 706 N N . SER A 1 90 ? -2.555 -27.797 -20.391 1 98.94 90 SER A N 1
ATOM 707 C CA . SER A 1 90 ? -2.408 -29.125 -20.969 1 98.94 90 SER A CA 1
ATOM 708 C C . SER A 1 90 ? -1.4 -29.969 -20.188 1 98.94 90 SER A C 1
ATOM 710 O O . SER A 1 90 ? -1.599 -31.172 -20.016 1 98.94 90 SER A O 1
ATOM 712 N N . ASP A 1 91 ? -0.31 -29.344 -19.766 1 98.94 91 ASP A N 1
ATOM 713 C CA . ASP A 1 91 ? 0.704 -30.047 -18.984 1 98.94 91 ASP A CA 1
ATOM 714 C C . ASP A 1 91 ? 0.112 -30.609 -17.688 1 98.94 91 ASP A C 1
ATOM 716 O O . ASP A 1 91 ? 0.436 -31.719 -17.281 1 98.94 91 ASP A O 1
ATOM 720 N N . ILE A 1 92 ? -0.682 -29.828 -17.031 1 98.94 92 ILE A N 1
ATOM 721 C CA . ILE A 1 92 ? -1.309 -30.234 -15.781 1 98.94 92 ILE A CA 1
ATOM 722 C C . ILE A 1 92 ? -2.156 -31.484 -16.016 1 98.94 92 ILE A C 1
ATOM 724 O O . ILE A 1 92 ? -2.088 -32.438 -15.25 1 98.94 92 ILE A O 1
ATOM 728 N N . GLU A 1 93 ? -2.924 -31.547 -17.094 1 98.81 93 GLU A N 1
ATOM 729 C CA . GLU A 1 93 ? -3.754 -32.719 -17.406 1 98.81 93 GLU A CA 1
ATOM 730 C C . GLU A 1 93 ? -2.898 -33.938 -17.75 1 98.81 93 GLU A C 1
ATOM 732 O O . GLU A 1 93 ? -3.229 -35.062 -17.375 1 98.81 93 GLU A O 1
ATOM 737 N N . LYS A 1 94 ? -1.866 -33.656 -18.484 1 98.88 94 LYS A N 1
ATOM 738 C CA . LYS A 1 94 ? -0.964 -34.75 -18.812 1 98.88 94 LYS A CA 1
ATOM 739 C C . LYS A 1 94 ? -0.367 -35.375 -17.547 1 98.88 94 LYS A C 1
ATOM 741 O O . LYS A 1 94 ? -0.249 -36.594 -17.438 1 98.88 94 LYS A O 1
ATOM 746 N N . LEU A 1 95 ? 0.025 -34.5 -16.656 1 98.94 95 LEU A N 1
ATOM 747 C CA . LEU A 1 95 ? 0.585 -34.969 -15.398 1 98.94 95 LEU A CA 1
ATOM 748 C C . LEU A 1 95 ? -0.459 -35.719 -14.594 1 98.94 95 LEU A C 1
ATOM 750 O O . LEU A 1 95 ? -0.166 -36.781 -14.031 1 98.94 95 LEU A O 1
ATOM 754 N N . ARG A 1 96 ? -1.671 -35.156 -14.461 1 98.88 96 ARG A N 1
ATOM 755 C CA . ARG A 1 96 ? -2.766 -35.812 -13.758 1 98.88 96 ARG A CA 1
ATOM 756 C C . ARG A 1 96 ? -2.982 -37.219 -14.289 1 98.88 96 ARG A C 1
ATOM 758 O O . ARG A 1 96 ? -3.082 -38.188 -13.516 1 98.88 96 ARG A O 1
ATOM 765 N N . SER A 1 97 ? -3.049 -37.375 -15.625 1 98.75 97 SER A N 1
ATOM 766 C CA . SER A 1 97 ? -3.256 -38.656 -16.266 1 98.75 97 SER A CA 1
ATOM 767 C C . SER A 1 97 ? -2.07 -39.594 -16.047 1 98.75 97 SER A C 1
ATOM 769 O O . SER A 1 97 ? -2.25 -40.781 -15.766 1 98.75 97 SER A O 1
ATOM 771 N N . HIS A 1 98 ? -0.916 -39.062 -16.172 1 98.81 98 HIS A N 1
ATOM 772 C CA . HIS A 1 98 ? 0.309 -39.844 -16 1 98.81 98 HIS A CA 1
ATOM 773 C C . HIS A 1 98 ? 0.367 -40.469 -14.617 1 98.81 98 HIS A C 1
ATOM 775 O O . HIS A 1 98 ? 0.859 -41.594 -14.461 1 98.81 98 HIS A O 1
ATOM 781 N N . LEU A 1 99 ? -0.106 -39.75 -13.648 1 98.75 99 LEU A N 1
ATOM 782 C CA . LEU A 1 99 ? -0.029 -40.219 -12.266 1 98.75 99 LEU A CA 1
ATOM 783 C C . LEU A 1 99 ? -1.29 -41 -11.875 1 98.75 99 LEU A C 1
ATOM 785 O O . LEU A 1 99 ? -1.469 -41.344 -10.711 1 98.75 99 LEU A O 1
ATOM 789 N N . ASN A 1 100 ? -2.199 -41.156 -12.766 1 98.38 100 ASN A N 1
ATOM 790 C CA . ASN A 1 100 ? -3.443 -41.906 -12.578 1 98.38 100 ASN A CA 1
ATOM 791 C C . ASN A 1 100 ? -4.297 -41.281 -11.469 1 98.38 100 ASN A C 1
ATOM 793 O O . ASN A 1 100 ? -4.762 -42 -10.578 1 98.38 100 ASN A O 1
ATOM 797 N N . ILE A 1 101 ? -4.398 -40 -11.523 1 98.62 101 ILE A N 1
ATOM 798 C CA . ILE A 1 101 ? -5.246 -39.281 -10.602 1 98.62 101 ILE A CA 1
ATOM 799 C C . ILE A 1 101 ? -6.523 -38.844 -11.312 1 98.62 101 ILE A C 1
ATOM 801 O O . ILE A 1 101 ? -6.465 -38.188 -12.367 1 98.62 101 ILE A O 1
ATOM 805 N N . ASP A 1 102 ? -7.66 -39.219 -10.789 1 98.25 102 ASP A N 1
ATOM 806 C CA . ASP A 1 102 ? -8.938 -38.844 -11.398 1 98.25 102 ASP A CA 1
ATOM 807 C C . ASP A 1 102 ? -9.25 -37.375 -11.172 1 98.25 102 ASP A C 1
ATOM 809 O O . ASP A 1 102 ? -9.445 -36.594 -12.125 1 98.25 102 ASP A O 1
ATOM 813 N N . ARG A 1 103 ? -9.336 -36.969 -9.891 1 98.38 103 ARG A N 1
ATOM 814 C CA . ARG A 1 103 ? -9.555 -35.594 -9.461 1 98.38 103 ARG A CA 1
ATOM 815 C C . ARG A 1 103 ? -8.57 -35.219 -8.359 1 98.38 103 ARG A C 1
ATOM 817 O O . ARG A 1 103 ? -8.031 -36.094 -7.664 1 98.38 103 ARG A O 1
ATOM 824 N N . TRP A 1 104 ? -8.32 -33.938 -8.266 1 98.75 104 TRP A N 1
ATOM 825 C CA . TRP A 1 104 ? -7.395 -33.531 -7.223 1 98.75 104 TRP A CA 1
ATOM 826 C C . TRP A 1 104 ? -7.727 -32.094 -6.758 1 98.75 104 TRP A C 1
ATOM 828 O O . TRP A 1 104 ? -8.586 -31.438 -7.34 1 98.75 104 TRP A O 1
ATOM 838 N N . PHE A 1 105 ? -7.227 -31.688 -5.59 1 98.81 105 PHE A N 1
ATOM 839 C CA . PHE A 1 105 ? -7.238 -30.297 -5.129 1 98.81 105 PHE A CA 1
ATOM 840 C C . PHE A 1 105 ? -6.168 -29.484 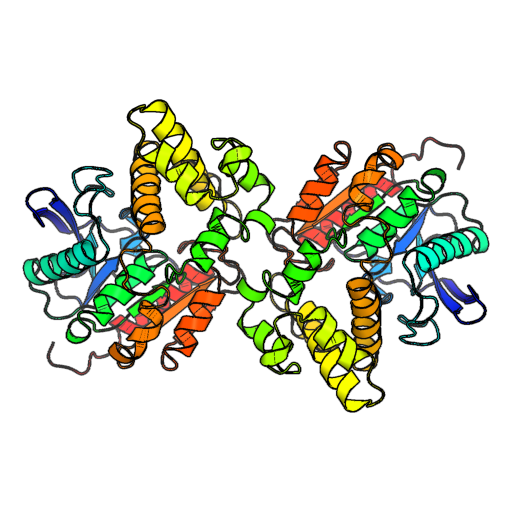-5.844 1 98.81 105 PHE A C 1
ATOM 842 O O . PHE A 1 105 ? -5.137 -30.031 -6.25 1 98.81 105 PHE A O 1
ATOM 849 N N . VAL A 1 106 ? -6.441 -28.25 -6.027 1 98.94 106 VAL A N 1
ATOM 850 C CA . VAL A 1 106 ? -5.508 -27.359 -6.715 1 98.94 106 VAL A CA 1
ATOM 851 C C . VAL A 1 106 ? -5.098 -26.219 -5.785 1 98.94 106 VAL A C 1
ATOM 853 O O . VAL A 1 106 ? -5.953 -25.516 -5.242 1 98.94 106 VAL A O 1
ATOM 856 N N . PHE A 1 107 ? -3.846 -26.125 -5.516 1 98.94 107 PHE A N 1
ATOM 857 C CA . PHE A 1 107 ? -3.238 -25.094 -4.684 1 98.94 107 PHE A CA 1
ATOM 858 C C . PHE A 1 107 ? -2.365 -24.172 -5.523 1 98.94 107 PHE A C 1
ATOM 860 O O . PHE A 1 107 ? -1.457 -24.625 -6.219 1 98.94 107 PHE A O 1
ATOM 867 N N . GLY A 1 108 ? -2.619 -22.906 -5.496 1 98.81 108 GLY A N 1
ATOM 868 C CA . GLY A 1 108 ? -1.802 -22 -6.281 1 98.81 108 GLY A CA 1
ATOM 869 C C . GLY A 1 108 ? -1.855 -20.562 -5.781 1 98.81 108 GLY A C 1
ATOM 870 O O . GLY A 1 108 ? -2.914 -20.078 -5.371 1 98.81 108 GLY A O 1
ATOM 871 N N . GLY A 1 109 ? -0.792 -19.844 -5.848 1 98.62 109 GLY A N 1
ATOM 872 C CA . GLY A 1 109 ? -0.69 -18.453 -5.461 1 98.62 109 GLY A CA 1
ATOM 873 C C . GLY A 1 109 ? -0.025 -17.578 -6.516 1 98.62 109 GLY A C 1
ATOM 874 O O . GLY A 1 109 ? 0.792 -18.078 -7.301 1 98.62 109 GLY A O 1
ATOM 875 N N . SER A 1 110 ? -0.319 -16.219 -6.504 1 98.75 110 SER A N 1
ATOM 876 C CA . SER A 1 110 ? 0.245 -15.328 -7.516 1 98.75 110 SER A CA 1
ATOM 877 C C . SER A 1 110 ? -0.049 -15.844 -8.922 1 98.75 110 SER A C 1
ATOM 879 O O . SER A 1 110 ? -1.202 -16.109 -9.258 1 98.75 110 SER A O 1
ATOM 881 N N . TRP A 1 111 ? 0.942 -16.016 -9.797 1 98.81 111 TRP A N 1
ATOM 882 C CA . TRP A 1 111 ? 0.724 -16.672 -11.086 1 98.81 111 TRP A CA 1
ATOM 883 C C . TRP A 1 111 ? 0.078 -18.031 -10.891 1 98.81 111 TRP A C 1
ATOM 885 O O . TRP A 1 111 ? -0.755 -18.453 -11.703 1 98.81 111 TRP A O 1
ATOM 895 N N . GLY A 1 112 ? 0.442 -18.734 -9.828 1 98.88 112 GLY A N 1
ATOM 896 C CA . GLY A 1 112 ? -0.189 -20.016 -9.523 1 98.88 112 GLY A CA 1
ATOM 897 C C . GLY A 1 112 ? -1.695 -19.906 -9.375 1 98.88 112 GLY A C 1
ATOM 898 O O . GLY A 1 112 ? -2.42 -20.859 -9.695 1 98.88 112 GLY A O 1
ATOM 899 N N . SER A 1 113 ? -2.17 -18.828 -8.781 1 98.94 113 SER A N 1
ATOM 900 C CA . SER A 1 113 ? -3.615 -18.641 -8.719 1 98.94 113 SER A CA 1
ATOM 901 C C . SER A 1 113 ? -4.211 -18.422 -10.102 1 98.94 113 SER A C 1
ATOM 903 O O . SER A 1 113 ? -5.309 -18.891 -10.391 1 98.94 113 SER A O 1
ATOM 905 N N . THR A 1 114 ? -3.502 -17.672 -10.984 1 98.94 114 THR A N 1
ATOM 906 C CA . THR A 1 114 ? -3.908 -17.469 -12.375 1 98.94 114 THR A CA 1
ATOM 907 C C . THR A 1 114 ? -4.059 -18.828 -13.078 1 98.94 114 THR A C 1
ATOM 909 O O . THR A 1 114 ? -5.094 -19.094 -13.695 1 98.94 114 THR A O 1
ATOM 912 N N . LEU A 1 115 ? -3.027 -19.609 -12.93 1 98.94 115 LEU A N 1
ATOM 913 C CA . LEU A 1 115 ? -3.008 -20.906 -13.594 1 98.94 115 LEU A CA 1
ATOM 914 C C . LEU A 1 115 ? -4.039 -21.844 -12.984 1 98.94 115 LEU A C 1
ATOM 916 O O . LEU A 1 115 ? -4.656 -22.641 -13.688 1 98.94 115 LEU A O 1
ATOM 920 N N . SER A 1 116 ? -4.234 -21.781 -11.672 1 98.94 116 SER A N 1
ATOM 921 C CA . SER A 1 116 ? -5.27 -22.578 -11.008 1 98.94 116 SER A CA 1
ATOM 922 C C . SER A 1 116 ? -6.652 -22.25 -11.57 1 98.94 116 SER A C 1
ATOM 924 O O . SER A 1 116 ? -7.449 -23.156 -11.828 1 98.94 116 SER A O 1
ATOM 926 N N . LEU A 1 117 ? -6.898 -20.984 -11.75 1 98.94 117 LEU A N 1
ATOM 927 C CA . LEU A 1 117 ? -8.188 -20.562 -12.289 1 98.94 117 LEU A CA 1
ATOM 928 C C . LEU A 1 117 ? -8.336 -21 -13.742 1 98.94 117 LEU A C 1
ATOM 930 O O . LEU A 1 117 ? -9.367 -21.547 -14.125 1 98.94 117 LEU A O 1
ATOM 934 N N . ALA A 1 118 ? -7.32 -20.781 -14.531 1 98.94 118 ALA A N 1
ATOM 935 C CA . ALA A 1 118 ? -7.363 -21.203 -15.93 1 98.94 118 ALA A CA 1
ATOM 936 C C . ALA A 1 118 ? -7.602 -22.703 -16.047 1 98.94 118 ALA A C 1
ATOM 938 O O . ALA A 1 118 ? -8.414 -23.156 -16.859 1 98.94 118 ALA A O 1
ATOM 939 N N . TYR A 1 119 ? -6.918 -23.469 -15.234 1 98.94 119 TYR A N 1
ATOM 940 C CA . TYR A 1 119 ? -7.027 -24.922 -15.258 1 98.94 119 TYR A CA 1
ATOM 941 C C . TYR A 1 119 ? -8.414 -25.375 -14.82 1 98.94 119 TYR A C 1
ATOM 943 O O . TYR A 1 119 ? -9.07 -26.141 -15.508 1 98.94 119 TYR A O 1
ATOM 951 N N . SER A 1 120 ? -8.859 -24.859 -13.648 1 98.94 120 SER A N 1
ATOM 952 C CA . SER A 1 120 ? -10.133 -25.312 -13.094 1 98.94 120 SER A CA 1
ATOM 953 C C . SER A 1 120 ? -11.305 -24.891 -13.977 1 98.94 120 SER A C 1
ATOM 955 O O . SER A 1 120 ? -12.32 -25.578 -14.047 1 98.94 120 SER A O 1
ATOM 957 N N . GLN A 1 121 ? -11.164 -23.766 -14.633 1 98.94 121 GLN A N 1
ATOM 958 C CA . GLN A 1 121 ? -12.219 -23.312 -15.531 1 98.94 121 GLN A CA 1
ATOM 959 C C . GLN A 1 121 ? -12.234 -24.141 -16.812 1 98.94 121 GLN A C 1
ATOM 961 O O . GLN A 1 121 ? -13.289 -24.297 -17.438 1 98.94 121 GLN A O 1
ATOM 966 N N . THR A 1 122 ? -11.102 -24.641 -17.203 1 98.88 122 THR A N 1
ATOM 967 C CA . THR A 1 122 ? -11 -25.516 -18.359 1 98.88 122 THR A CA 1
ATOM 968 C C . THR A 1 122 ? -11.461 -26.938 -18.016 1 98.88 122 THR A C 1
ATOM 970 O O . THR A 1 122 ? -12.102 -27.594 -18.828 1 98.88 122 THR A O 1
ATOM 973 N N . HIS A 1 123 ? -11.133 -27.422 -16.812 1 98.75 123 HIS A N 1
ATOM 974 C CA . HIS A 1 123 ? -11.438 -28.766 -16.375 1 98.75 123 HIS A CA 1
ATOM 975 C C . HIS A 1 123 ? -12.094 -28.766 -14.992 1 98.75 123 HIS A C 1
ATOM 977 O O . HIS A 1 123 ? -11.57 -29.359 -14.047 1 98.75 123 HIS A O 1
ATOM 983 N N . PRO A 1 124 ? -13.25 -28.188 -14.93 1 98.75 124 PRO A N 1
ATOM 984 C CA . PRO A 1 124 ? -13.883 -28.078 -13.617 1 98.75 124 PRO A CA 1
ATOM 985 C C . PRO A 1 124 ? -14.164 -29.438 -12.984 1 98.75 124 PRO A C 1
ATOM 987 O O . PRO A 1 124 ? -14.148 -29.562 -11.75 1 98.75 124 PRO A O 1
ATOM 990 N N . ASP A 1 125 ? -14.305 -30.469 -13.789 1 98.25 125 ASP A N 1
ATOM 991 C CA . ASP A 1 125 ? -14.672 -31.781 -13.305 1 98.25 125 ASP A CA 1
ATOM 992 C C . ASP A 1 125 ? -13.461 -32.531 -12.75 1 98.25 125 ASP A C 1
ATOM 994 O O . ASP A 1 125 ? -13.602 -33.594 -12.148 1 98.25 125 ASP A O 1
ATOM 998 N N . ARG A 1 126 ? -12.297 -31.906 -12.828 1 98.62 126 ARG A N 1
ATOM 999 C CA . ARG A 1 126 ? -11.078 -32.531 -12.328 1 98.62 126 ARG A CA 1
ATOM 1000 C C . ARG A 1 126 ? -10.656 -31.922 -10.992 1 98.62 126 ARG A C 1
ATOM 1002 O O . ARG A 1 126 ? -9.695 -32.375 -10.367 1 98.62 126 ARG A O 1
ATOM 1009 N N . CYS A 1 127 ? -11.414 -30.969 -10.539 1 98.69 127 CYS A N 1
ATOM 1010 C CA . CYS A 1 127 ? -10.984 -30.203 -9.367 1 98.69 127 CYS A CA 1
ATOM 1011 C C . CYS A 1 127 ? -11.914 -30.453 -8.188 1 98.69 127 CYS A C 1
ATOM 1013 O O . CYS A 1 127 ? -13.125 -30.281 -8.297 1 98.69 127 CYS A O 1
ATOM 1015 N N . LEU A 1 128 ? -11.328 -30.797 -7.094 1 98.19 128 LEU A N 1
ATOM 1016 C CA . LEU A 1 128 ? -12.094 -31.078 -5.883 1 98.19 128 LEU A CA 1
ATOM 1017 C C . LEU A 1 128 ? -12.227 -29.828 -5.02 1 98.19 128 LEU A C 1
ATOM 1019 O O . LEU A 1 128 ? -13.172 -29.703 -4.238 1 98.19 128 LEU A O 1
ATOM 1023 N N . GLY A 1 129 ? -11.32 -28.938 -5.082 1 98.62 129 GLY A N 1
ATOM 1024 C CA . GLY A 1 129 ? -11.234 -27.703 -4.324 1 98.62 129 GLY A CA 1
ATOM 1025 C C . GLY A 1 129 ? -10.078 -26.828 -4.754 1 98.62 129 GLY A C 1
ATOM 1026 O O . GLY A 1 129 ? -9.125 -27.297 -5.371 1 98.62 129 GLY A O 1
ATOM 1027 N N . LEU A 1 130 ? -10.234 -25.547 -4.477 1 98.94 130 LEU A N 1
ATOM 1028 C CA . LEU A 1 130 ? -9.203 -24.578 -4.801 1 98.94 130 LEU A CA 1
ATOM 1029 C C . LEU A 1 130 ? -8.703 -23.875 -3.543 1 98.94 130 LEU A C 1
ATOM 1031 O O . LEU A 1 130 ? -9.508 -23.391 -2.734 1 98.94 130 LEU A O 1
ATOM 1035 N N . ILE A 1 131 ? -7.453 -23.875 -3.322 1 98.94 131 ILE A N 1
ATOM 1036 C CA . ILE A 1 131 ? -6.793 -23.062 -2.303 1 98.94 131 ILE A CA 1
ATOM 1037 C C . ILE A 1 131 ? -5.879 -22.047 -2.969 1 98.94 131 ILE A C 1
ATOM 1039 O O . ILE A 1 131 ? -4.785 -22.375 -3.424 1 98.94 131 ILE A O 1
ATOM 1043 N N . LEU A 1 132 ? -6.316 -20.797 -2.969 1 98.94 132 LEU A N 1
ATOM 1044 C CA . LEU A 1 132 ? -5.656 -19.75 -3.734 1 98.94 132 LEU A CA 1
ATOM 1045 C C . LEU A 1 132 ? -5.07 -18.688 -2.807 1 98.94 132 LEU A C 1
ATOM 1047 O O . LEU A 1 132 ? -5.594 -1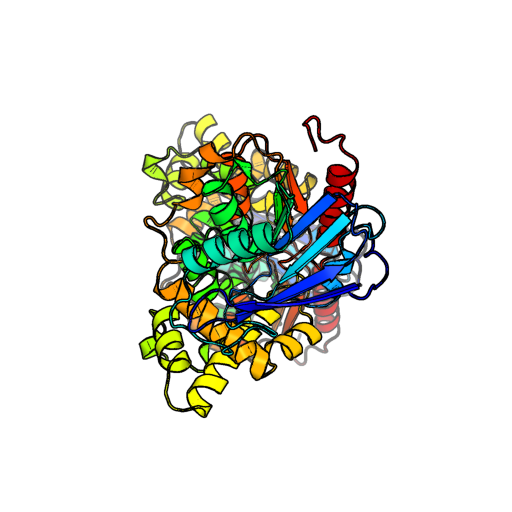8.453 -1.716 1 98.94 132 LEU A O 1
ATOM 1051 N N . ARG A 1 133 ? -4.02 -18.156 -3.215 1 98.81 133 ARG A N 1
ATOM 1052 C CA . ARG A 1 133 ? -3.338 -17.141 -2.414 1 98.81 133 ARG A CA 1
ATOM 1053 C C . ARG A 1 133 ? -2.799 -16.016 -3.293 1 98.81 133 ARG A C 1
ATOM 1055 O O . ARG A 1 133 ? -2.244 -16.281 -4.363 1 98.81 133 ARG A O 1
ATOM 1062 N N . GLY A 1 134 ? -2.852 -14.727 -2.764 1 98.81 134 GLY A N 1
ATOM 1063 C CA . GLY A 1 134 ? -2.277 -13.641 -3.541 1 98.81 134 GLY A CA 1
ATOM 1064 C C . GLY A 1 134 ? -2.77 -13.609 -4.977 1 98.81 134 GLY A C 1
ATOM 1065 O O . GLY A 1 134 ? -1.999 -13.852 -5.906 1 98.81 134 GLY A O 1
ATOM 1066 N N . ILE A 1 135 ? -4.02 -13.219 -5.168 1 98.94 135 ILE A N 1
ATOM 1067 C CA . ILE A 1 135 ? -4.738 -13.445 -6.422 1 98.94 135 ILE A CA 1
ATOM 1068 C C . ILE A 1 135 ? -4.16 -12.547 -7.512 1 98.94 135 ILE A C 1
ATOM 1070 O O . ILE A 1 135 ? -4.047 -11.328 -7.328 1 98.94 135 ILE A O 1
ATOM 1074 N N . PHE A 1 136 ? -3.783 -13.141 -8.57 1 98.94 136 PHE A N 1
ATOM 1075 C CA . PHE A 1 136 ? -3.342 -12.484 -9.797 1 98.94 136 PHE A CA 1
ATOM 1076 C C . PHE A 1 136 ? -4.227 -12.883 -10.969 1 98.94 136 PHE A C 1
ATOM 1078 O O . PHE A 1 136 ? -4.258 -14.047 -11.359 1 98.94 136 PHE A O 1
ATOM 1085 N N . LEU A 1 137 ? -4.992 -11.945 -11.516 1 98.94 137 LEU A N 1
ATOM 1086 C CA . LEU A 1 137 ? -5.918 -12.242 -12.609 1 98.94 137 LEU A CA 1
ATOM 1087 C C . LEU A 1 137 ? -5.301 -11.891 -13.953 1 98.94 137 LEU A C 1
ATOM 1089 O O . LEU A 1 137 ? -5.914 -12.117 -15 1 98.94 137 LEU A O 1
ATOM 1093 N N . LEU A 1 138 ? -4.094 -11.297 -13.922 1 98.75 138 LEU A N 1
ATOM 1094 C CA . LEU A 1 138 ? -3.262 -10.961 -15.078 1 98.75 138 LEU A CA 1
ATOM 1095 C C . LEU A 1 138 ? -3.975 -9.969 -15.992 1 98.75 138 LEU A C 1
ATOM 1097 O O . LEU A 1 138 ? -3.885 -10.07 -17.219 1 98.75 138 LEU A O 1
ATOM 1101 N N . ARG A 1 139 ? -4.855 -9.18 -15.453 1 98.75 139 ARG A N 1
ATOM 1102 C CA . ARG A 1 139 ? -5.406 -8.07 -16.234 1 98.75 139 ARG A CA 1
ATOM 1103 C C . ARG A 1 139 ? -4.352 -7.008 -16.484 1 98.75 139 ARG A C 1
ATOM 1105 O O . ARG A 1 139 ? -3.41 -6.852 -15.703 1 98.75 139 ARG A O 1
ATOM 1112 N N . ARG A 1 140 ? -4.535 -6.305 -17.531 1 98.56 140 ARG A N 1
ATOM 1113 C CA . ARG A 1 140 ? -3.572 -5.277 -17.922 1 98.56 140 ARG A CA 1
ATOM 1114 C C . ARG A 1 140 ? -3.35 -4.289 -16.781 1 98.56 140 ARG A C 1
ATOM 1116 O O . ARG A 1 140 ? -2.215 -3.898 -16.5 1 98.56 140 ARG A O 1
ATOM 1123 N N . LYS A 1 141 ? -4.422 -3.842 -16.094 1 98.62 141 LYS A N 1
ATOM 1124 C CA . LYS A 1 141 ? -4.301 -2.861 -15.023 1 98.62 141 LYS A CA 1
ATOM 1125 C C . LYS A 1 141 ? -3.439 -3.396 -13.883 1 98.62 141 LYS A C 1
ATOM 1127 O O . LYS A 1 141 ? -2.746 -2.631 -13.211 1 98.62 141 LYS A O 1
ATOM 1132 N N . GLU A 1 142 ? -3.477 -4.723 -13.617 1 98.81 142 GLU A N 1
ATOM 1133 C CA . GLU A 1 142 ? -2.648 -5.328 -12.578 1 98.81 142 GLU A CA 1
ATOM 1134 C C . GLU A 1 142 ? -1.171 -5.289 -12.961 1 98.81 142 GLU A C 1
ATOM 1136 O O . GLU A 1 142 ? -0.314 -5.039 -12.109 1 98.81 142 GLU A O 1
ATOM 1141 N N . ILE A 1 143 ? -0.897 -5.562 -14.219 1 98.75 143 ILE A N 1
ATOM 1142 C CA . ILE A 1 143 ? 0.473 -5.516 -14.719 1 98.75 143 ILE A CA 1
ATOM 1143 C C . ILE A 1 143 ? 1.01 -4.09 -14.625 1 98.75 143 ILE A C 1
ATOM 1145 O O . ILE A 1 143 ? 2.131 -3.873 -14.156 1 98.75 143 ILE A O 1
ATOM 1149 N N . LEU A 1 144 ? 0.236 -3.154 -15.031 1 98.69 144 LEU A N 1
ATOM 1150 C CA . LEU A 1 144 ? 0.654 -1.758 -14.984 1 98.69 144 LEU A CA 1
ATOM 1151 C C . LEU A 1 144 ? 0.852 -1.294 -13.547 1 98.69 144 LEU A C 1
ATOM 1153 O O . LEU A 1 144 ? 1.789 -0.549 -13.25 1 98.69 144 LEU A O 1
ATOM 1157 N N . TRP A 1 145 ? -0.008 -1.73 -12.656 1 98.81 145 TRP A N 1
ATOM 1158 C CA . TRP A 1 145 ? 0.122 -1.401 -11.242 1 98.81 145 TRP A CA 1
ATOM 1159 C C . TRP A 1 145 ? 1.508 -1.768 -10.727 1 98.81 145 TRP A C 1
ATOM 1161 O O . TRP A 1 145 ? 2.16 -0.962 -10.055 1 98.81 145 TRP A O 1
ATOM 1171 N N . PHE A 1 146 ? 1.946 -2.932 -10.977 1 98.94 146 PHE A N 1
ATOM 1172 C CA . PHE A 1 146 ? 3.158 -3.447 -10.344 1 98.94 146 PHE A CA 1
ATOM 1173 C C . PHE A 1 146 ? 4.395 -3.012 -11.117 1 98.94 146 PHE A C 1
ATOM 1175 O O . PHE A 1 146 ? 5.445 -2.758 -10.531 1 98.94 146 PHE A O 1
ATOM 1182 N N . TYR A 1 147 ? 4.277 -2.875 -12.477 1 98.88 147 TYR A N 1
ATOM 1183 C CA . TYR A 1 147 ? 5.488 -2.746 -13.281 1 98.88 147 TYR A CA 1
ATOM 1184 C C . TYR A 1 147 ? 5.562 -1.375 -13.938 1 98.88 147 TYR A C 1
ATOM 1186 O O . TYR A 1 147 ? 6.539 -1.058 -14.625 1 98.88 147 TYR A O 1
ATOM 1194 N N . GLN A 1 148 ? 4.586 -0.555 -13.789 1 98.69 148 GLN A N 1
ATOM 1195 C CA . GLN A 1 148 ? 4.586 0.733 -14.477 1 98.69 148 GLN A CA 1
ATOM 1196 C C . GLN A 1 148 ? 4.348 1.877 -13.492 1 98.69 148 GLN A C 1
ATOM 1198 O O . GLN A 1 148 ? 5.145 2.814 -13.422 1 98.69 148 GLN A O 1
ATOM 1203 N N . ASP A 1 149 ? 3.254 1.818 -12.789 1 98.44 149 ASP A N 1
ATOM 1204 C CA . ASP A 1 149 ? 2.859 2.891 -11.883 1 98.44 149 ASP A CA 1
ATOM 1205 C C . ASP A 1 149 ? 1.812 2.406 -10.883 1 98.44 149 ASP A C 1
ATOM 1207 O O . ASP A 1 149 ? 0.636 2.27 -11.227 1 98.44 149 ASP A O 1
ATOM 1211 N N . GLY A 1 150 ? 2.092 2.199 -9.68 1 98.62 150 GLY A N 1
ATOM 1212 C CA . GLY A 1 150 ? 1.249 1.698 -8.602 1 98.62 150 GLY A CA 1
ATOM 1213 C C . GLY A 1 150 ? 2.027 1.325 -7.359 1 98.62 150 GLY A C 1
ATOM 1214 O O . GLY A 1 150 ? 2.176 2.141 -6.445 1 98.62 150 GLY A O 1
ATOM 1215 N N . ALA A 1 151 ? 2.666 0.096 -7.406 1 98.88 151 ALA A N 1
ATOM 1216 C CA . ALA A 1 151 ? 3.484 -0.37 -6.289 1 98.88 151 ALA A CA 1
ATOM 1217 C C . ALA A 1 151 ? 4.672 0.56 -6.055 1 98.88 151 ALA A C 1
ATOM 1219 O O . ALA A 1 151 ? 5.184 0.65 -4.938 1 98.88 151 ALA A O 1
ATOM 1220 N N . SER A 1 152 ? 5.109 1.284 -7.121 1 98.81 152 SER A N 1
ATOM 1221 C CA . SER A 1 152 ? 6.23 2.215 -7.039 1 98.81 152 SER A CA 1
ATOM 1222 C C . SER A 1 152 ? 5.938 3.346 -6.059 1 98.81 152 SER A C 1
ATOM 1224 O O . SER A 1 152 ? 6.859 3.963 -5.523 1 98.81 152 SER A O 1
ATOM 1226 N N . TRP A 1 153 ? 4.645 3.627 -5.812 1 98.88 153 TRP A N 1
ATOM 1227 C CA . TRP A 1 153 ? 4.258 4.68 -4.879 1 98.88 153 TRP A CA 1
ATOM 1228 C C . TRP A 1 153 ? 4.617 4.293 -3.447 1 98.88 153 TRP A C 1
ATOM 1230 O O . TRP A 1 153 ? 4.816 5.164 -2.594 1 98.88 153 TRP A O 1
ATOM 1240 N N . ILE A 1 154 ? 4.645 3.021 -3.186 1 98.88 154 ILE A N 1
ATOM 1241 C CA . ILE A 1 154 ? 4.895 2.494 -1.849 1 98.88 154 ILE A CA 1
ATOM 1242 C C . ILE A 1 154 ? 6.383 2.191 -1.683 1 98.88 154 ILE A C 1
ATOM 1244 O O . ILE A 1 154 ? 6.938 2.352 -0.593 1 98.88 154 ILE A O 1
ATOM 1248 N N . PHE A 1 155 ? 7.023 1.806 -2.77 1 98.81 155 PHE A N 1
ATOM 1249 C CA . PHE A 1 155 ? 8.43 1.438 -2.727 1 98.81 155 PHE A CA 1
ATOM 1250 C C . PHE A 1 155 ? 9.234 2.24 -3.746 1 98.81 155 PHE A C 1
ATOM 1252 O O . PHE A 1 155 ? 9.953 1.666 -4.566 1 98.81 155 PHE A O 1
ATOM 1259 N N . PRO A 1 156 ? 9.219 3.555 -3.637 1 98.81 156 PRO A N 1
ATOM 1260 C CA . PRO A 1 156 ? 9.945 4.359 -4.621 1 98.81 156 PRO A CA 1
ATOM 1261 C C . PRO A 1 156 ? 11.453 4.133 -4.57 1 98.81 156 PRO A C 1
ATOM 1263 O O . PRO A 1 156 ? 12.133 4.266 -5.586 1 98.81 156 PRO A O 1
ATOM 1266 N N . ASP A 1 157 ? 11.992 3.828 -3.416 1 98.38 157 ASP A N 1
ATOM 1267 C CA . ASP A 1 157 ? 13.414 3.572 -3.24 1 98.38 157 ASP A CA 1
ATOM 1268 C C . ASP A 1 157 ? 13.852 2.324 -4.008 1 98.38 157 ASP A C 1
ATOM 1270 O O . ASP A 1 157 ? 14.781 2.373 -4.809 1 98.38 157 ASP A O 1
ATOM 1274 N N . ALA A 1 158 ? 13.133 1.207 -3.836 1 98.38 158 ALA A N 1
ATOM 1275 C CA . ALA A 1 158 ? 13.43 -0.027 -4.562 1 98.38 158 ALA A CA 1
ATOM 1276 C C . ALA A 1 158 ? 13.133 0.131 -6.051 1 98.38 158 ALA A C 1
ATOM 1278 O O . ALA A 1 158 ? 13.812 -0.467 -6.891 1 98.38 158 ALA A O 1
ATOM 1279 N N . TRP A 1 159 ? 12.188 0.924 -6.406 1 98.75 159 TRP A N 1
ATOM 1280 C CA . TRP A 1 159 ? 11.742 1.15 -7.777 1 98.75 159 TRP A CA 1
ATOM 1281 C C . TRP A 1 159 ? 12.875 1.721 -8.633 1 98.75 159 TRP A C 1
ATOM 1283 O O . TRP A 1 159 ? 12.977 1.415 -9.82 1 98.75 159 TRP A O 1
ATOM 1293 N N . GLU A 1 160 ? 13.734 2.527 -8.016 1 98.56 160 GLU A N 1
ATOM 1294 C CA . GLU A 1 160 ? 14.844 3.127 -8.75 1 98.56 160 GLU A CA 1
ATOM 1295 C C . GLU A 1 160 ? 15.758 2.055 -9.336 1 98.56 160 GLU A C 1
ATOM 1297 O O . GLU A 1 160 ? 16.266 2.207 -10.453 1 98.56 160 GLU A O 1
ATOM 1302 N N . HIS A 1 161 ? 15.938 0.98 -8.562 1 98.06 161 HIS A N 1
ATOM 1303 C CA . HIS A 1 161 ? 16.75 -0.12 -9.062 1 98.06 161 HIS A CA 1
ATOM 1304 C C . HIS A 1 161 ? 16.078 -0.803 -10.25 1 98.06 161 HIS A C 1
ATOM 1306 O O . HIS A 1 161 ? 16.734 -1.195 -11.211 1 98.06 161 HIS A O 1
ATOM 1312 N N . TYR A 1 162 ? 14.82 -0.962 -10.219 1 98.75 162 TYR A N 1
ATOM 1313 C CA . TYR A 1 162 ? 14.031 -1.541 -11.305 1 98.75 162 TYR A CA 1
ATOM 1314 C C . TYR A 1 162 ? 14.141 -0.7 -12.57 1 98.75 162 TYR A C 1
ATOM 1316 O O . TYR A 1 162 ? 14.164 -1.238 -13.68 1 98.75 162 TYR A O 1
ATOM 1324 N N . LEU A 1 163 ? 14.234 0.609 -12.414 1 98.75 163 LEU A N 1
ATOM 1325 C CA . LEU A 1 163 ? 14.258 1.537 -13.539 1 98.75 163 LEU A CA 1
ATOM 1326 C C . LEU A 1 163 ? 15.633 1.556 -14.203 1 98.75 163 LEU A C 1
ATOM 1328 O O . LEU A 1 163 ? 15.758 1.895 -15.375 1 98.75 163 LEU A O 1
ATOM 1332 N N . GLU A 1 164 ? 16.625 1.207 -13.516 1 98.38 164 GLU A N 1
ATOM 1333 C CA . GLU A 1 164 ? 18.016 1.476 -13.859 1 98.38 164 GLU A CA 1
ATOM 1334 C C . GLU A 1 164 ? 18.359 0.92 -15.242 1 98.38 164 GLU A C 1
ATOM 1336 O O . GLU A 1 164 ? 19 1.591 -16.047 1 98.38 164 GLU A O 1
ATOM 1341 N N . PRO A 1 165 ? 17.891 -0.302 -15.594 1 98.44 165 PRO A N 1
ATOM 1342 C CA . PRO A 1 165 ? 18.297 -0.851 -16.891 1 98.44 165 PRO A CA 1
ATOM 1343 C C . PRO A 1 165 ? 17.578 -0.202 -18.062 1 98.44 165 PRO A C 1
ATOM 1345 O O . PRO A 1 165 ? 17.922 -0.438 -19.219 1 98.44 165 PRO A O 1
ATOM 1348 N N . ILE A 1 166 ? 16.609 0.601 -17.844 1 98.81 166 ILE A N 1
ATOM 1349 C CA . ILE A 1 166 ? 15.75 1.137 -18.891 1 98.81 166 ILE A CA 1
ATOM 1350 C C . ILE A 1 166 ? 15.992 2.637 -19.047 1 98.81 166 ILE A C 1
ATOM 1352 O O . ILE A 1 166 ? 15.75 3.406 -18.109 1 98.81 166 ILE A O 1
ATOM 1356 N N . PRO A 1 167 ? 16.453 3.08 -20.156 1 98.38 167 PRO A N 1
ATOM 1357 C CA . PRO A 1 167 ? 16.641 4.52 -20.359 1 98.38 167 PRO A CA 1
ATOM 1358 C C . PRO A 1 167 ? 15.344 5.305 -20.203 1 98.38 167 PRO A C 1
ATOM 1360 O O . PRO A 1 167 ? 14.266 4.797 -20.516 1 98.38 167 PRO A O 1
ATOM 1363 N N . PRO A 1 168 ? 15.391 6.531 -19.75 1 98.06 168 PRO A N 1
ATOM 1364 C CA . PRO A 1 168 ? 14.211 7.355 -19.469 1 98.06 168 PRO A CA 1
ATOM 1365 C C . PRO A 1 168 ? 13.258 7.43 -20.656 1 98.06 168 PRO A C 1
ATOM 1367 O O . PRO A 1 168 ? 12.039 7.426 -20.484 1 98.06 168 PRO A O 1
ATOM 1370 N N . GLU A 1 169 ? 13.703 7.449 -21.859 1 98.25 169 GLU A N 1
ATOM 1371 C CA . GLU A 1 169 ? 12.891 7.629 -23.062 1 98.25 169 GLU A CA 1
ATOM 1372 C C . GLU A 1 169 ? 12.023 6.406 -23.328 1 98.25 169 GLU A C 1
ATOM 1374 O O . GLU A 1 169 ? 11.078 6.469 -24.125 1 98.25 169 GLU A O 1
ATOM 1379 N N . GLU A 1 170 ? 12.352 5.242 -22.656 1 98.56 170 GLU A N 1
ATOM 1380 C CA . GLU A 1 170 ? 11.609 4.004 -22.906 1 98.56 170 GLU A CA 1
ATOM 1381 C C . GLU A 1 170 ? 10.711 3.66 -21.719 1 98.56 170 GLU A C 1
ATOM 1383 O O . GLU A 1 170 ? 10.016 2.643 -21.734 1 98.56 170 GLU A O 1
ATOM 1388 N N . ARG A 1 171 ? 10.617 4.492 -20.719 1 98.62 171 ARG A N 1
ATOM 1389 C CA . ARG A 1 171 ? 10.008 4.117 -19.453 1 98.62 171 ARG A CA 1
ATOM 1390 C C . ARG A 1 171 ? 8.5 4.312 -19.5 1 98.62 171 ARG A C 1
ATOM 1392 O O . ARG A 1 171 ? 7.805 4.031 -18.516 1 98.62 171 ARG A O 1
ATOM 1399 N N . ASP A 1 172 ? 7.938 4.801 -20.609 1 98.19 172 ASP A N 1
ATOM 1400 C CA . ASP A 1 172 ? 6.488 4.926 -20.766 1 98.19 172 ASP A CA 1
ATOM 1401 C C . ASP A 1 172 ? 5.836 3.557 -20.953 1 98.19 172 ASP A C 1
ATOM 1403 O O . ASP A 1 172 ? 4.621 3.418 -20.797 1 98.19 172 ASP A O 1
ATOM 1407 N N . ASP A 1 173 ? 6.582 2.578 -21.344 1 98.62 173 ASP A N 1
ATOM 1408 C CA . ASP A 1 173 ? 6.141 1.193 -21.5 1 98.62 173 ASP A CA 1
ATOM 1409 C C . ASP A 1 173 ? 7.203 0.222 -20.984 1 98.62 173 ASP A C 1
ATOM 1411 O O . ASP A 1 173 ? 7.934 -0.383 -21.781 1 98.62 173 ASP A O 1
ATOM 1415 N N . MET A 1 174 ? 7.16 0.002 -19.734 1 98.88 174 MET A N 1
ATOM 1416 C CA . MET A 1 174 ? 8.211 -0.757 -19.062 1 98.88 174 MET A CA 1
ATOM 1417 C C . MET A 1 174 ? 8.195 -2.217 -19.5 1 98.88 174 MET A C 1
ATOM 1419 O O . MET A 1 174 ? 9.25 -2.834 -19.656 1 98.88 174 MET A O 1
ATOM 1423 N N . ILE A 1 175 ? 7.02 -2.809 -19.703 1 98.75 175 ILE A N 1
ATOM 1424 C CA . ILE A 1 175 ? 6.922 -4.215 -20.094 1 98.75 175 ILE A CA 1
ATOM 1425 C C . ILE A 1 175 ? 7.633 -4.438 -21.422 1 98.75 175 ILE A C 1
ATOM 1427 O O . ILE A 1 175 ? 8.461 -5.344 -21.547 1 98.75 175 ILE A O 1
ATOM 1431 N N . SER A 1 176 ? 7.344 -3.584 -22.391 1 98.75 176 SER A N 1
ATOM 1432 C CA . SER A 1 176 ? 7.977 -3.713 -23.703 1 98.75 176 SER A CA 1
ATOM 1433 C C . SER A 1 176 ? 9.477 -3.473 -23.625 1 98.75 176 SER A C 1
ATOM 1435 O O . SER A 1 176 ? 10.266 -4.156 -24.281 1 98.75 176 SER A O 1
ATOM 1437 N N . ALA A 1 177 ? 9.844 -2.424 -22.844 1 98.94 177 ALA A N 1
ATOM 1438 C CA . ALA A 1 177 ? 11.258 -2.102 -22.688 1 98.94 177 ALA A CA 1
ATOM 1439 C C . ALA A 1 177 ? 12.023 -3.275 -22.078 1 98.94 177 ALA A C 1
ATOM 1441 O O . ALA A 1 177 ? 13.102 -3.637 -22.562 1 98.94 177 ALA A O 1
ATOM 1442 N N . TYR A 1 178 ? 11.508 -3.891 -21.094 1 98.88 178 TYR A N 1
ATOM 1443 C CA . TYR A 1 178 ? 12.141 -5.043 -20.453 1 98.88 178 TYR A CA 1
ATOM 1444 C C . TYR A 1 178 ? 12.141 -6.246 -21.391 1 98.88 178 TYR A C 1
ATOM 1446 O O . TYR A 1 178 ? 13.133 -6.977 -21.469 1 98.88 178 TYR A O 1
ATOM 1454 N N . TYR A 1 179 ? 11.039 -6.477 -22.062 1 98.81 179 TYR A N 1
ATOM 1455 C CA . TYR A 1 179 ? 10.953 -7.637 -22.953 1 98.81 179 TYR A CA 1
ATOM 1456 C C . TYR A 1 179 ? 12.055 -7.602 -24 1 98.81 179 TYR A C 1
ATOM 1458 O O . TYR A 1 179 ? 12.664 -8.633 -24.312 1 98.81 179 TYR A O 1
ATOM 1466 N N . ARG A 1 180 ? 12.312 -6.398 -24.547 1 98.69 180 ARG A N 1
ATOM 1467 C CA . ARG A 1 180 ? 13.383 -6.238 -25.531 1 98.69 180 ARG A CA 1
ATOM 1468 C C . ARG A 1 180 ? 14.727 -6.656 -24.938 1 98.69 180 ARG A C 1
ATOM 1470 O O . ARG A 1 180 ? 15.531 -7.309 -25.609 1 98.69 180 ARG A O 1
ATOM 1477 N N . ARG A 1 181 ? 14.984 -6.324 -23.719 1 98.81 181 ARG A N 1
ATOM 1478 C CA . ARG A 1 181 ? 16.25 -6.656 -23.078 1 98.81 181 ARG A CA 1
ATOM 1479 C C . ARG A 1 181 ? 16.281 -8.117 -22.641 1 98.81 181 ARG A C 1
ATOM 1481 O O . ARG A 1 181 ? 17.312 -8.781 -22.766 1 98.81 181 ARG A O 1
ATOM 1488 N N . LEU A 1 182 ? 15.148 -8.625 -22.25 1 98.75 182 LEU A N 1
ATOM 1489 C CA . LEU A 1 182 ? 15.07 -9.984 -21.719 1 98.75 182 LEU A CA 1
ATOM 1490 C C . LEU A 1 182 ? 15.133 -11.008 -22.844 1 98.75 182 LEU A C 1
ATOM 1492 O O . LEU A 1 182 ? 15.359 -12.195 -22.609 1 98.75 182 LEU A O 1
ATOM 1496 N N . THR A 1 183 ? 14.922 -10.531 -24.078 1 98.5 183 THR A N 1
ATOM 1497 C CA . THR A 1 183 ? 15.016 -11.43 -25.219 1 98.5 183 THR A CA 1
ATOM 1498 C C . THR A 1 183 ? 16.219 -11.062 -26.094 1 98.5 183 THR A C 1
ATOM 1500 O O . THR A 1 183 ? 16.297 -11.492 -27.25 1 98.5 183 THR A O 1
ATOM 1503 N N . SER A 1 184 ? 17.062 -10.258 -25.578 1 98.19 184 SER A N 1
ATOM 1504 C CA . SER A 1 184 ? 18.266 -9.867 -26.297 1 98.19 184 SER A CA 1
ATOM 1505 C C . SER A 1 184 ? 19.203 -11.055 -26.5 1 98.19 184 SER A C 1
ATOM 1507 O O . SER A 1 184 ? 19.266 -11.953 -25.656 1 98.19 184 SER A O 1
ATOM 1509 N N . LYS A 1 185 ? 20 -11.039 -27.562 1 97 185 LYS A N 1
ATOM 1510 C CA . LYS A 1 185 ? 21.031 -12.047 -27.812 1 97 185 LYS A CA 1
ATOM 1511 C C . LYS A 1 185 ? 22.25 -11.82 -26.922 1 97 185 LYS A C 1
ATOM 1513 O O . LYS A 1 185 ? 23.062 -12.719 -26.734 1 97 185 LYS A O 1
ATOM 1518 N N . ASP A 1 186 ? 22.344 -10.594 -26.453 1 97.5 186 ASP A N 1
ATOM 1519 C CA . ASP A 1 186 ? 23.453 -10.25 -25.562 1 97.5 186 ASP A CA 1
ATOM 1520 C C . ASP A 1 186 ? 23.172 -10.719 -24.141 1 97.5 186 ASP A C 1
ATOM 1522 O O . ASP A 1 186 ? 22.281 -10.188 -23.469 1 97.5 186 ASP A O 1
ATOM 1526 N N . ALA A 1 187 ? 23.984 -11.609 -23.656 1 95.69 187 ALA A N 1
ATOM 1527 C CA . ALA A 1 187 ? 23.75 -12.258 -22.359 1 95.69 187 ALA A CA 1
ATOM 1528 C C . ALA A 1 187 ? 23.859 -11.25 -21.219 1 95.69 187 ALA A C 1
ATOM 1530 O O . ALA A 1 187 ? 23.156 -11.367 -20.219 1 95.69 187 ALA A O 1
ATOM 1531 N N . GLU A 1 188 ? 24.703 -10.312 -21.359 1 97.12 188 GLU A N 1
ATOM 1532 C CA . GLU A 1 188 ? 24.891 -9.32 -20.297 1 97.12 188 GLU A CA 1
ATOM 1533 C C . GLU A 1 188 ? 23.672 -8.406 -20.188 1 97.12 188 GLU A C 1
ATOM 1535 O O . GLU A 1 188 ? 23.266 -8.055 -19.078 1 97.12 188 GLU A O 1
ATOM 1540 N N . ILE A 1 189 ? 23.156 -8.039 -21.359 1 98 189 ILE A N 1
ATOM 1541 C CA . ILE A 1 189 ? 21.953 -7.223 -21.391 1 98 189 ILE A CA 1
ATOM 1542 C C . ILE A 1 189 ? 20.797 -7.988 -20.734 1 98 189 ILE A C 1
ATOM 1544 O O . ILE A 1 189 ? 20.078 -7.449 -19.906 1 98 189 ILE A O 1
ATOM 1548 N N . ARG A 1 190 ? 20.656 -9.227 -21.047 1 98 190 ARG A N 1
ATOM 1549 C CA . ARG A 1 190 ? 19.594 -10.07 -20.516 1 98 190 ARG A CA 1
ATOM 1550 C C . ARG A 1 190 ? 19.719 -10.258 -19.016 1 98 190 ARG A C 1
ATOM 1552 O O . ARG A 1 190 ? 18.75 -10.117 -18.266 1 98 190 ARG A O 1
ATOM 1559 N N . SER A 1 191 ? 20.938 -10.516 -18.594 1 98 191 SER A N 1
ATOM 1560 C CA . SER A 1 191 ? 21.188 -10.789 -17.172 1 98 191 SER A CA 1
ATOM 1561 C C . SER A 1 191 ? 20.906 -9.555 -16.312 1 98 191 SER A C 1
ATOM 1563 O O . SER A 1 191 ? 20.328 -9.664 -15.234 1 98 191 SER A O 1
ATOM 1565 N N . THR A 1 192 ? 21.359 -8.406 -16.766 1 98.44 192 THR A N 1
ATOM 1566 C CA . THR A 1 192 ? 21.156 -7.156 -16.031 1 98.44 192 THR A CA 1
ATOM 1567 C C . THR A 1 192 ? 19.656 -6.859 -15.891 1 98.44 192 THR A C 1
ATOM 1569 O O . THR A 1 192 ? 19.188 -6.527 -14.805 1 98.44 192 THR A O 1
ATOM 1572 N N . ALA A 1 193 ? 18.922 -7.027 -16.969 1 98.81 193 ALA A N 1
ATOM 1573 C CA . ALA A 1 193 ? 17.484 -6.785 -16.953 1 98.81 193 ALA A CA 1
ATOM 1574 C C . ALA A 1 193 ? 16.766 -7.805 -16.078 1 98.81 193 ALA A C 1
ATOM 1576 O O . ALA A 1 193 ? 15.852 -7.453 -15.328 1 98.81 193 ALA A O 1
ATOM 1577 N N . ALA A 1 194 ? 17.172 -9.055 -16.234 1 98.75 194 ALA A N 1
ATOM 1578 C CA . ALA A 1 194 ? 16.531 -10.133 -15.492 1 98.75 194 ALA A CA 1
ATOM 1579 C C . ALA A 1 194 ? 16.672 -9.922 -13.984 1 98.75 194 ALA A C 1
ATOM 1581 O O . ALA A 1 194 ? 15.719 -10.102 -13.234 1 98.75 194 ALA A O 1
ATOM 1582 N N . LYS A 1 195 ? 17.828 -9.555 -13.555 1 98.62 195 LYS A N 1
ATOM 1583 C CA . LYS A 1 195 ? 18.078 -9.344 -12.133 1 98.62 195 LYS A CA 1
ATOM 1584 C C . LYS A 1 195 ? 17.266 -8.172 -11.594 1 98.62 195 LYS A C 1
ATOM 1586 O O . LYS A 1 195 ? 16.656 -8.266 -10.523 1 98.62 195 LYS A O 1
ATOM 1591 N N . ALA A 1 196 ? 17.234 -7.055 -12.305 1 98.81 196 ALA A N 1
ATOM 1592 C CA . ALA A 1 196 ? 16.469 -5.895 -11.867 1 98.81 196 ALA A CA 1
ATOM 1593 C C . ALA A 1 196 ? 14.984 -6.227 -11.758 1 98.81 196 ALA A C 1
ATOM 1595 O O . ALA A 1 196 ? 14.328 -5.859 -10.781 1 98.81 196 ALA A O 1
ATOM 1596 N N . TRP A 1 197 ? 14.5 -6.945 -12.758 1 98.81 197 TRP A N 1
ATOM 1597 C CA . TRP A 1 197 ? 13.109 -7.375 -12.797 1 98.81 197 TRP A CA 1
ATOM 1598 C C . TRP A 1 197 ? 12.781 -8.25 -11.594 1 98.81 197 TRP A C 1
ATOM 1600 O O . TRP A 1 197 ? 11.812 -7.992 -10.875 1 98.81 197 TRP A O 1
ATOM 1610 N N . SER A 1 198 ? 13.547 -9.234 -11.359 1 98.62 198 SER A N 1
ATOM 1611 C CA . SER A 1 198 ? 13.281 -10.242 -10.344 1 98.62 198 SER A CA 1
ATOM 1612 C C . SER A 1 198 ? 13.461 -9.672 -8.938 1 98.62 198 SER A C 1
ATOM 1614 O O . SER A 1 198 ? 12.688 -9.984 -8.031 1 98.62 198 SER A O 1
ATOM 1616 N N . VAL A 1 199 ? 14.453 -8.844 -8.742 1 98.5 199 VAL A N 1
ATOM 1617 C CA . VAL A 1 199 ? 14.75 -8.273 -7.43 1 98.5 199 VAL A CA 1
ATOM 1618 C C . VAL A 1 199 ? 13.641 -7.312 -7.016 1 98.5 199 VAL A C 1
ATOM 1620 O O . VAL A 1 199 ? 13.297 -7.223 -5.836 1 98.5 199 VAL A O 1
ATOM 1623 N N . TRP A 1 200 ? 13.07 -6.621 -8.008 1 98.69 200 TRP A N 1
ATOM 1624 C CA . TRP A 1 200 ? 11.914 -5.773 -7.723 1 98.69 200 TRP A CA 1
ATOM 1625 C C . TRP A 1 200 ? 10.82 -6.562 -7.016 1 98.69 200 TRP A C 1
ATOM 1627 O O . TRP A 1 200 ? 10.344 -6.164 -5.953 1 98.69 200 TRP A O 1
ATOM 1637 N N . GLU A 1 201 ? 10.469 -7.699 -7.562 1 98.06 201 GLU A N 1
ATOM 1638 C CA . GLU A 1 201 ? 9.438 -8.516 -6.938 1 98.06 201 GLU A CA 1
ATOM 1639 C C . GLU A 1 201 ? 9.922 -9.094 -5.609 1 98.06 201 GLU A C 1
ATOM 1641 O O . GLU A 1 201 ? 9.172 -9.117 -4.629 1 98.06 201 GLU A O 1
ATOM 1646 N N . GLY A 1 202 ? 11.125 -9.578 -5.555 1 97.94 202 GLY A N 1
ATOM 1647 C CA . GLY A 1 202 ? 11.664 -10.102 -4.309 1 97.94 202 GLY A CA 1
ATOM 1648 C C . GLY A 1 202 ? 11.641 -9.086 -3.182 1 97.94 202 GLY A C 1
ATOM 1649 O O . GLY A 1 202 ? 11.359 -9.43 -2.031 1 97.94 202 GLY A O 1
ATOM 1650 N N . THR A 1 203 ? 11.914 -7.824 -3.51 1 98.5 203 THR A N 1
ATOM 1651 C CA . THR A 1 203 ? 12.016 -6.754 -2.527 1 98.5 203 THR A CA 1
ATOM 1652 C C . THR A 1 203 ? 10.633 -6.398 -1.974 1 98.5 203 THR A C 1
ATOM 1654 O O . THR A 1 203 ? 10.508 -6.031 -0.804 1 98.5 203 THR A O 1
ATOM 1657 N N . THR A 1 204 ? 9.625 -6.57 -2.752 1 98.62 204 THR A N 1
ATOM 1658 C CA . THR A 1 204 ? 8.305 -6.055 -2.404 1 98.62 204 THR A CA 1
ATOM 1659 C C . THR A 1 204 ? 7.371 -7.191 -1.995 1 98.62 204 THR A C 1
ATOM 1661 O O . THR A 1 204 ? 6.176 -6.973 -1.783 1 98.62 204 THR A O 1
ATOM 1664 N N . SER A 1 205 ? 7.855 -8.383 -1.829 1 98.31 205 SER A N 1
ATOM 1665 C CA . SER A 1 205 ? 7.031 -9.578 -1.688 1 98.31 205 SER A CA 1
ATOM 1666 C C . SER A 1 205 ? 6.547 -9.75 -0.251 1 98.31 205 SER A C 1
ATOM 1668 O O . SER A 1 205 ? 5.559 -10.445 -0.002 1 98.31 205 SER A O 1
ATOM 1670 N N . ARG A 1 206 ? 7.262 -9.188 0.71 1 98.5 206 ARG A N 1
ATOM 1671 C CA . ARG A 1 206 ? 6.887 -9.289 2.117 1 98.5 206 ARG A CA 1
ATOM 1672 C C . ARG A 1 206 ? 6.566 -7.922 2.701 1 98.5 206 ARG A C 1
ATOM 1674 O O . ARG A 1 206 ? 7.012 -6.898 2.178 1 98.5 206 ARG A O 1
ATOM 1681 N N . LEU A 1 207 ? 5.816 -7.988 3.783 1 98.62 207 LEU A N 1
ATOM 1682 C CA . LEU A 1 207 ? 5.504 -6.738 4.465 1 98.62 207 LEU A CA 1
ATOM 1683 C C . LEU A 1 207 ? 6.777 -6.012 4.879 1 98.62 207 LEU A C 1
ATOM 1685 O O . LEU A 1 207 ? 6.902 -4.801 4.668 1 98.62 207 LEU A O 1
ATOM 1689 N N . ILE A 1 208 ? 7.625 -6.73 5.535 1 98.44 208 ILE A N 1
ATOM 1690 C CA . ILE A 1 208 ? 8.953 -6.23 5.879 1 98.44 208 ILE A CA 1
ATOM 1691 C C . ILE A 1 208 ? 9.984 -6.785 4.898 1 98.44 208 ILE A C 1
ATOM 1693 O O . ILE A 1 208 ? 10.078 -8 4.711 1 98.44 208 ILE A O 1
ATOM 1697 N N . VAL A 1 209 ? 10.68 -5.922 4.238 1 97.5 209 VAL A N 1
ATOM 1698 C CA . VAL A 1 209 ? 11.68 -6.312 3.252 1 97.5 209 VAL A CA 1
ATOM 1699 C C . VAL A 1 209 ? 12.633 -7.344 3.855 1 97.5 209 VAL A C 1
ATOM 1701 O O . VAL A 1 209 ? 13.109 -7.176 4.98 1 97.5 209 VAL A O 1
ATOM 1704 N N . ASP A 1 210 ? 12.859 -8.375 3.15 1 96.12 210 ASP A N 1
ATOM 1705 C CA . ASP A 1 210 ? 13.711 -9.492 3.549 1 96.12 210 ASP A CA 1
ATOM 1706 C C . ASP A 1 210 ? 14.93 -9.609 2.639 1 96.12 210 ASP A C 1
ATOM 1708 O O . ASP A 1 210 ? 14.828 -10.094 1.51 1 96.12 210 ASP A O 1
ATOM 1712 N N . PRO A 1 211 ? 16.031 -9.273 3.107 1 94.44 211 PRO A N 1
ATOM 1713 C CA . PRO A 1 211 ? 17.234 -9.32 2.264 1 94.44 211 PRO A CA 1
ATOM 1714 C C . PRO A 1 211 ? 17.484 -10.711 1.69 1 94.44 211 PRO A C 1
ATOM 1716 O O . PRO A 1 211 ? 18.031 -10.836 0.588 1 94.44 211 PRO A O 1
ATOM 1719 N N . SER A 1 212 ? 17.094 -11.742 2.355 1 93.56 212 SER A N 1
ATOM 1720 C CA . SER A 1 212 ? 17.297 -13.094 1.847 1 93.56 212 SER A CA 1
ATOM 1721 C C . SER A 1 212 ? 16.469 -13.336 0.584 1 93.56 212 SER A C 1
ATOM 1723 O O . SER A 1 212 ? 16.922 -14.039 -0.327 1 93.56 212 SER A O 1
ATOM 1725 N N . LEU A 1 213 ? 15.336 -12.812 0.565 1 92.38 213 LEU A N 1
ATOM 1726 C CA . LEU A 1 213 ? 14.5 -12.945 -0.625 1 92.38 213 LEU A CA 1
ATOM 1727 C C . LEU A 1 213 ? 15.094 -12.164 -1.794 1 92.38 213 LEU A C 1
ATOM 1729 O O . LEU A 1 213 ? 15.055 -12.625 -2.938 1 92.38 213 LEU A O 1
ATOM 1733 N N . GLN A 1 214 ? 15.586 -10.984 -1.492 1 92.81 214 GLN A N 1
ATOM 1734 C CA . GLN A 1 214 ? 16.266 -10.195 -2.52 1 92.81 214 GLN A CA 1
ATOM 1735 C C . GLN A 1 214 ? 17.406 -10.977 -3.154 1 92.81 214 GLN A C 1
ATOM 1737 O O . GLN A 1 214 ? 17.562 -10.984 -4.379 1 92.81 214 GLN A O 1
ATOM 1742 N N . SER A 1 215 ? 18.125 -11.617 -2.326 1 93.88 215 SER A N 1
ATOM 1743 C CA . SER A 1 215 ? 19.281 -12.383 -2.791 1 93.88 215 SER A CA 1
ATOM 1744 C C . SER A 1 215 ? 18.844 -13.57 -3.639 1 93.88 215 SER A C 1
ATOM 1746 O O . SER A 1 215 ? 19.469 -13.867 -4.664 1 93.88 215 SER A O 1
ATOM 1748 N N . LYS A 1 216 ? 17.828 -14.242 -3.193 1 93.81 216 LYS A N 1
ATOM 1749 C CA . LYS A 1 216 ? 17.312 -15.383 -3.938 1 93.81 216 LYS A CA 1
ATOM 1750 C C . LYS A 1 216 ? 16.828 -14.961 -5.32 1 93.81 216 LYS A C 1
ATOM 1752 O O . LYS A 1 216 ? 17.078 -15.648 -6.312 1 93.81 216 LYS A O 1
ATOM 1757 N N . PHE A 1 217 ? 16.188 -13.859 -5.406 1 95.81 217 PHE A N 1
ATOM 1758 C CA . PHE A 1 217 ? 15.633 -13.383 -6.664 1 95.81 217 PHE A CA 1
ATOM 1759 C C . PHE A 1 217 ? 16.734 -12.844 -7.57 1 95.81 217 PHE A C 1
ATOM 1761 O O . PHE A 1 217 ? 16.547 -12.711 -8.781 1 95.81 217 PHE A O 1
ATOM 1768 N N . ALA A 1 218 ? 17.875 -12.562 -6.945 1 95.31 218 ALA A N 1
ATOM 1769 C CA . ALA A 1 218 ? 19 -12.023 -7.707 1 95.31 218 ALA A CA 1
ATOM 1770 C C . ALA A 1 218 ? 19.828 -13.156 -8.312 1 95.31 218 ALA A C 1
ATOM 1772 O O . ALA A 1 218 ? 20.719 -12.906 -9.117 1 95.31 218 ALA A O 1
ATOM 1773 N N . ASP A 1 219 ? 19.547 -14.375 -7.914 1 95.5 219 ASP A N 1
ATOM 1774 C CA . ASP A 1 219 ? 20.266 -15.508 -8.484 1 95.5 219 ASP A CA 1
ATOM 1775 C C . ASP A 1 219 ? 20.141 -15.531 -10.008 1 95.5 219 ASP A C 1
ATOM 1777 O O . ASP A 1 219 ? 19.031 -15.422 -10.539 1 95.5 219 ASP A O 1
ATOM 1781 N N . ASP A 1 220 ? 21.219 -15.75 -10.688 1 94.69 220 ASP A N 1
ATOM 1782 C CA . ASP A 1 220 ? 21.25 -15.586 -12.133 1 94.69 220 ASP A CA 1
ATOM 1783 C C . ASP A 1 220 ? 20.297 -16.547 -12.82 1 94.69 220 ASP A C 1
ATOM 1785 O O . ASP A 1 220 ? 19.516 -16.156 -13.695 1 94.69 220 ASP A O 1
ATOM 1789 N N . GLU A 1 221 ? 20.375 -17.797 -12.461 1 94 221 GLU A N 1
ATOM 1790 C CA . GLU A 1 221 ? 19.547 -18.797 -13.117 1 94 221 GLU A CA 1
ATOM 1791 C C . GLU A 1 221 ? 18.062 -18.562 -12.828 1 94 221 GLU A C 1
ATOM 1793 O O . GLU A 1 221 ? 17.234 -18.672 -13.719 1 94 221 GLU A O 1
ATOM 1798 N N . PHE A 1 222 ? 17.781 -18.297 -11.617 1 96 222 PHE A N 1
ATOM 1799 C CA . PHE A 1 222 ? 16.391 -18.031 -11.242 1 96 222 PHE A CA 1
ATOM 1800 C C . PHE A 1 222 ? 15.867 -16.781 -11.953 1 96 222 PHE A C 1
ATOM 1802 O O . PHE A 1 222 ? 14.789 -16.812 -12.547 1 96 222 PHE A O 1
ATOM 1809 N N . ALA A 1 223 ? 16.625 -15.703 -11.875 1 97.75 223 ALA A N 1
ATOM 1810 C CA . ALA A 1 223 ? 16.203 -14.422 -12.438 1 97.75 223 ALA A CA 1
ATOM 1811 C C . ALA A 1 223 ? 15.961 -14.539 -13.945 1 97.75 223 ALA A C 1
ATOM 1813 O O . ALA A 1 223 ? 15.031 -13.938 -14.477 1 97.75 223 ALA A O 1
ATOM 1814 N N . ASP A 1 224 ? 16.781 -15.289 -14.578 1 97.31 224 ASP A N 1
ATOM 1815 C CA . ASP A 1 224 ? 16.656 -15.445 -16.016 1 97.31 224 ASP A CA 1
ATOM 1816 C C . ASP A 1 224 ? 15.32 -16.062 -16.391 1 97.31 224 ASP A C 1
ATOM 1818 O O . ASP A 1 224 ? 14.547 -15.484 -17.156 1 97.31 224 ASP A O 1
ATOM 1822 N N . ALA A 1 225 ? 15.039 -17.234 -15.812 1 97.5 225 ALA A N 1
ATOM 1823 C CA . ALA A 1 225 ? 13.789 -17.922 -16.109 1 97.5 225 ALA A CA 1
ATOM 1824 C C . ALA A 1 225 ? 12.586 -17.109 -15.656 1 97.5 225 ALA A C 1
ATOM 1826 O O . ALA A 1 225 ? 11.617 -16.938 -16.406 1 97.5 225 ALA A O 1
ATOM 1827 N N . PHE A 1 226 ? 12.688 -16.625 -14.453 1 98.25 226 PHE A N 1
ATOM 1828 C CA . PHE A 1 226 ? 11.609 -15.867 -13.828 1 98.25 226 PHE A CA 1
ATOM 1829 C C . PHE A 1 226 ? 11.242 -14.648 -14.664 1 98.25 226 PHE A C 1
ATOM 1831 O O . PHE A 1 226 ? 10.094 -14.484 -15.062 1 98.25 226 PHE A O 1
ATOM 1838 N N . ALA A 1 227 ? 12.203 -13.82 -15 1 98.75 227 ALA A N 1
ATOM 1839 C CA . ALA A 1 227 ? 11.969 -12.555 -15.695 1 98.75 227 ALA A CA 1
ATOM 1840 C C . ALA A 1 227 ? 11.555 -12.797 -17.141 1 98.75 227 ALA A C 1
ATOM 1842 O O . ALA A 1 227 ? 10.594 -12.188 -17.625 1 98.75 227 ALA A O 1
ATOM 1843 N N . ARG A 1 228 ? 12.25 -13.68 -17.844 1 98.56 228 ARG A N 1
ATOM 1844 C CA . ARG A 1 228 ? 11.977 -13.938 -19.266 1 98.56 228 ARG A CA 1
ATOM 1845 C C . ARG A 1 228 ? 10.57 -14.5 -19.453 1 98.56 228 ARG A C 1
ATOM 1847 O O . ARG A 1 228 ? 9.797 -14 -20.266 1 98.56 228 ARG A O 1
ATOM 1854 N N . ILE A 1 229 ? 10.289 -15.492 -18.688 1 98.75 229 ILE A N 1
ATOM 1855 C CA . ILE A 1 229 ? 9.016 -16.188 -18.859 1 98.75 229 ILE A CA 1
ATOM 1856 C C . ILE A 1 229 ? 7.871 -15.289 -18.391 1 98.75 229 ILE A C 1
ATOM 1858 O O . ILE A 1 229 ? 6.848 -15.164 -19.078 1 98.75 229 ILE A O 1
ATOM 1862 N N . GLU A 1 230 ? 8.031 -14.672 -17.219 1 98.81 230 GLU A N 1
ATOM 1863 C CA . GLU A 1 230 ? 6.992 -13.789 -16.703 1 98.81 230 GLU A CA 1
ATOM 1864 C C . GLU A 1 230 ? 6.684 -12.656 -17.672 1 98.81 230 GLU A C 1
ATOM 1866 O O . GLU A 1 230 ? 5.523 -12.414 -18 1 98.81 230 GLU A O 1
ATOM 1871 N N . CYS A 1 231 ? 7.684 -11.984 -18.188 1 98.81 231 CYS A N 1
ATOM 1872 C CA . CYS A 1 231 ? 7.496 -10.875 -19.109 1 98.81 231 CYS A CA 1
ATOM 1873 C C . CYS A 1 231 ? 6.875 -11.367 -20.422 1 98.81 231 CYS A C 1
ATOM 1875 O O . CYS A 1 231 ? 6.086 -10.648 -21.047 1 98.81 231 CYS A O 1
ATOM 1877 N N . HIS A 1 232 ? 7.273 -12.57 -20.891 1 98.81 232 HIS A N 1
ATOM 1878 C CA . HIS A 1 232 ? 6.688 -13.203 -22.062 1 98.81 232 HIS A CA 1
ATOM 1879 C C . HIS A 1 232 ? 5.18 -13.352 -21.922 1 98.81 232 HIS A C 1
ATOM 1881 O O . HIS A 1 232 ? 4.426 -13.055 -22.859 1 98.81 232 HIS A O 1
ATOM 1887 N N . TYR A 1 233 ? 4.785 -13.75 -20.781 1 98.88 233 TYR A N 1
ATOM 1888 C CA . TYR A 1 233 ? 3.355 -13.898 -20.531 1 98.88 233 TYR A CA 1
ATOM 1889 C C . TYR A 1 233 ? 2.67 -12.539 -20.484 1 98.88 233 TYR A C 1
ATOM 1891 O O . TYR A 1 233 ? 1.55 -12.383 -20.984 1 98.88 233 TYR A O 1
ATOM 1899 N N . PHE A 1 234 ? 3.307 -11.523 -19.875 1 98.75 234 PHE A N 1
ATOM 1900 C CA . PHE A 1 234 ? 2.699 -10.211 -19.703 1 98.75 234 PHE A CA 1
ATOM 1901 C C . PHE A 1 234 ? 2.561 -9.492 -21.031 1 98.75 234 PHE A C 1
ATOM 1903 O O . PHE A 1 234 ? 1.533 -8.867 -21.312 1 98.75 234 PHE A O 1
ATOM 1910 N N . ILE A 1 235 ? 3.545 -9.578 -21.906 1 98 235 ILE A N 1
ATOM 1911 C CA . ILE A 1 235 ? 3.488 -8.898 -23.188 1 98 235 ILE A CA 1
ATOM 1912 C C . ILE A 1 235 ? 2.4 -9.531 -24.062 1 98 235 ILE A C 1
ATOM 1914 O O . ILE A 1 235 ? 1.823 -8.867 -24.922 1 98 235 ILE A O 1
ATOM 1918 N N . ASN A 1 236 ? 2.125 -10.781 -23.766 1 98.5 236 ASN A N 1
ATOM 1919 C CA . ASN A 1 236 ? 1.132 -11.508 -24.547 1 98.5 236 ASN A CA 1
ATOM 1920 C C . ASN A 1 236 ? -0.205 -11.594 -23.812 1 98.5 236 ASN A C 1
ATOM 1922 O O . ASN A 1 236 ? -1.053 -12.422 -24.156 1 98.5 236 ASN A O 1
ATOM 1926 N N . ARG A 1 237 ? -0.398 -10.883 -22.75 1 98.25 237 ARG A N 1
ATOM 1927 C CA . ARG A 1 237 ? -1.649 -10.758 -22.016 1 98.25 237 ARG A CA 1
ATOM 1928 C C . ARG A 1 237 ? -2.107 -12.117 -21.484 1 98.25 237 ARG A C 1
ATOM 1930 O O . ARG A 1 237 ? -3.291 -12.453 -21.562 1 98.25 237 ARG A O 1
ATOM 1937 N N . GLY A 1 238 ? -1.115 -12.953 -21.094 1 98.56 238 GLY A N 1
ATOM 1938 C CA . GLY A 1 238 ? -1.396 -14.258 -20.516 1 98.56 238 GLY A CA 1
ATOM 1939 C C . GLY A 1 238 ? -1.902 -15.273 -21.516 1 98.56 238 GLY A C 1
ATOM 1940 O O . GLY A 1 238 ? -2.252 -16.391 -21.156 1 98.56 238 GLY A O 1
ATOM 1941 N N . PHE A 1 239 ? -1.995 -14.781 -22.828 1 98.81 239 PHE A N 1
ATOM 1942 C CA . PHE A 1 239 ? -2.535 -15.602 -23.891 1 98.81 239 PHE A CA 1
ATOM 1943 C C . PHE A 1 239 ? -4.023 -15.852 -23.703 1 98.81 239 PHE A C 1
ATOM 1945 O O . PHE A 1 239 ? -4.543 -16.891 -24.078 1 98.81 239 PHE A O 1
ATOM 1952 N N . PHE A 1 240 ? -4.699 -15 -22.969 1 98.81 240 PHE A N 1
ATOM 1953 C CA . PHE A 1 240 ? -6.145 -15.031 -22.781 1 98.81 240 PHE A CA 1
ATOM 1954 C C . PHE A 1 240 ? -6.852 -14.312 -23.922 1 98.81 240 PHE A C 1
ATOM 1956 O O . PHE A 1 240 ? -6.254 -13.469 -24.594 1 98.81 240 PHE A O 1
ATOM 1963 N N . GLU A 1 241 ? -8.07 -14.641 -24.109 1 98.44 241 GLU A N 1
ATOM 1964 C CA . GLU A 1 241 ? -8.859 -14.039 -25.188 1 98.44 241 GLU A CA 1
ATOM 1965 C C . GLU A 1 241 ? -9.297 -12.625 -24.828 1 98.44 241 GLU A C 1
ATOM 1967 O O . GLU A 1 241 ? -9.344 -11.75 -25.688 1 98.44 241 GLU A O 1
ATOM 1972 N N . THR A 1 242 ? -9.672 -12.469 -23.609 1 98.5 242 THR A N 1
ATOM 1973 C CA . THR A 1 242 ? -10.07 -11.156 -23.109 1 98.5 242 THR A CA 1
ATOM 1974 C C . THR A 1 242 ? -9.336 -10.812 -21.812 1 98.5 242 THR A C 1
ATOM 1976 O O . THR A 1 242 ? -8.852 -11.711 -21.125 1 98.5 242 THR A O 1
ATOM 1979 N N . ASP A 1 243 ? -9.258 -9.578 -21.516 1 98.31 243 ASP A N 1
ATOM 1980 C CA . ASP A 1 243 ? -8.5 -9.086 -20.375 1 98.31 243 ASP A CA 1
ATOM 1981 C C . ASP A 1 243 ? -9.07 -9.609 -19.062 1 98.31 243 ASP A C 1
ATOM 1983 O O . ASP A 1 243 ? -8.328 -9.844 -18.109 1 98.31 243 ASP A O 1
ATOM 1987 N N . ASP A 1 244 ? -10.344 -9.805 -18.969 1 98.25 244 ASP A N 1
ATOM 1988 C CA . ASP A 1 244 ? -11.008 -10.242 -17.75 1 98.25 244 ASP A CA 1
ATOM 1989 C C . ASP A 1 244 ? -11.531 -11.672 -17.891 1 98.25 244 ASP A C 1
ATOM 1991 O O . ASP A 1 244 ? -12.555 -12.023 -17.297 1 98.25 244 ASP A O 1
ATOM 1995 N N . GLN A 1 245 ? -10.875 -12.484 -18.672 1 98.75 245 GLN A N 1
ATOM 1996 C CA . GLN A 1 245 ? -11.352 -13.82 -19.016 1 98.75 245 GLN A CA 1
ATOM 1997 C C . GLN A 1 245 ? -11.562 -14.656 -17.75 1 98.75 245 GLN A C 1
ATOM 1999 O O . GLN A 1 245 ? -12.555 -15.383 -17.641 1 98.75 245 GLN A O 1
ATOM 2004 N N . LEU A 1 246 ? -10.68 -14.586 -16.812 1 98.94 246 LEU A N 1
ATOM 2005 C CA . LEU A 1 246 ? -10.742 -15.422 -15.625 1 98.94 246 LEU A CA 1
ATOM 2006 C C . LEU A 1 246 ? -11.938 -15.047 -14.75 1 98.94 246 LEU A C 1
ATOM 2008 O O . LEU A 1 246 ? -12.539 -15.906 -14.102 1 98.94 246 LEU A O 1
ATOM 2012 N N . LEU A 1 247 ? -12.258 -13.773 -14.695 1 98.88 247 LEU A N 1
ATOM 2013 C CA . LEU A 1 247 ? -13.445 -13.359 -13.953 1 98.88 247 LEU A CA 1
ATOM 2014 C C . LEU A 1 247 ? -14.711 -13.758 -14.695 1 98.88 247 LEU A C 1
ATOM 2016 O O . LEU A 1 247 ? -15.68 -14.211 -14.078 1 98.88 247 LEU A O 1
ATOM 2020 N N . GLN A 1 248 ? -14.68 -13.633 -15.992 1 98.56 248 GLN A N 1
ATOM 2021 C CA . GLN A 1 248 ? -15.852 -13.898 -16.812 1 98.56 248 GLN A CA 1
ATOM 2022 C C . GLN A 1 248 ? -16.234 -15.375 -16.766 1 98.56 248 GLN A C 1
ATOM 2024 O O . GLN A 1 248 ? -17.391 -15.734 -16.984 1 98.56 248 GLN A O 1
ATOM 2029 N N . ASN A 1 249 ? -15.305 -16.234 -16.438 1 98.81 249 ASN A N 1
ATOM 2030 C CA . ASN A 1 249 ? -15.547 -17.672 -16.469 1 98.81 249 ASN A CA 1
ATOM 2031 C C . ASN A 1 249 ? -15.75 -18.234 -15.07 1 98.81 249 ASN A C 1
ATOM 2033 O O . ASN A 1 249 ? -15.711 -19.453 -14.883 1 98.81 249 ASN A O 1
ATOM 2037 N N . CYS A 1 250 ? -16.016 -17.422 -14.125 1 98.81 250 CYS A N 1
ATOM 2038 C CA . CYS A 1 250 ? -16.141 -17.891 -12.742 1 98.81 250 CYS A CA 1
ATOM 2039 C C . CYS A 1 250 ? -17.359 -18.766 -12.562 1 98.81 250 CYS A C 1
ATOM 2041 O O . CYS A 1 250 ? -17.391 -19.625 -11.68 1 98.81 250 CYS A O 1
ATOM 2043 N N . ASP A 1 251 ? -18.328 -18.609 -13.367 1 98.56 251 ASP A N 1
ATOM 2044 C CA . ASP A 1 251 ? -19.531 -19.438 -13.281 1 98.56 251 ASP A CA 1
ATOM 2045 C C . ASP A 1 251 ? -19.172 -20.922 -13.492 1 98.56 251 ASP A C 1
ATOM 2047 O O . ASP A 1 251 ? -19.844 -21.797 -12.945 1 98.56 251 ASP A O 1
ATOM 2051 N N . ARG A 1 252 ? -18.141 -21.188 -14.203 1 98.62 252 ARG A N 1
ATOM 2052 C CA . ARG A 1 252 ? -17.734 -22.547 -14.531 1 98.62 252 ARG A CA 1
ATOM 2053 C C . ARG A 1 252 ? -17.219 -23.281 -13.289 1 98.62 252 ARG A C 1
ATOM 2055 O O . ARG A 1 252 ? -17.172 -24.5 -13.258 1 98.62 252 ARG A O 1
ATOM 2062 N N . ILE A 1 253 ? -16.875 -22.5 -12.281 1 98.81 253 ILE A N 1
ATOM 2063 C CA . ILE A 1 253 ? -16.234 -23.125 -11.133 1 98.81 253 ILE A CA 1
ATOM 2064 C C . ILE A 1 253 ? -16.953 -22.719 -9.844 1 98.81 253 ILE A C 1
ATOM 2066 O O . ILE A 1 253 ? -16.422 -22.891 -8.75 1 98.81 253 ILE A O 1
ATOM 2070 N N . ALA A 1 254 ? -18.078 -22.156 -9.961 1 98.56 254 ALA A N 1
ATOM 2071 C CA . ALA A 1 254 ? -18.844 -21.641 -8.82 1 98.56 254 ALA A CA 1
ATOM 2072 C C . ALA A 1 254 ? -19.141 -22.75 -7.82 1 98.56 254 ALA A C 1
ATOM 2074 O O . ALA A 1 254 ? -19.312 -22.484 -6.625 1 98.56 254 ALA A O 1
ATOM 2075 N N . HIS A 1 255 ? -19.219 -23.953 -8.328 1 98.06 255 HIS A N 1
ATOM 2076 C CA . HIS A 1 255 ? -19.594 -25.078 -7.484 1 98.06 255 HIS A CA 1
ATOM 2077 C C . HIS A 1 255 ? -18.391 -25.625 -6.738 1 98.06 255 HIS A C 1
ATOM 2079 O O . HIS A 1 255 ? -18.547 -26.422 -5.805 1 98.06 255 HIS A O 1
ATOM 2085 N N . ILE A 1 256 ? -17.172 -25.312 -7.07 1 98.56 256 ILE A N 1
ATOM 2086 C CA . ILE A 1 256 ? -15.961 -25.859 -6.469 1 98.56 256 ILE A CA 1
ATOM 2087 C C . ILE A 1 256 ? -15.648 -25.109 -5.172 1 98.56 256 ILE A C 1
ATOM 2089 O O . ILE A 1 256 ? -15.539 -23.891 -5.164 1 98.56 256 ILE A O 1
ATOM 2093 N N . PRO A 1 257 ? -15.578 -25.844 -4.004 1 98.62 257 PRO A N 1
ATOM 2094 C CA . PRO A 1 257 ? -15.148 -25.172 -2.775 1 98.62 257 PRO A CA 1
ATOM 2095 C C . PRO A 1 257 ? -13.828 -24.422 -2.945 1 98.62 257 PRO A C 1
ATOM 2097 O O . PRO A 1 257 ? -12.852 -24.984 -3.432 1 98.62 257 PRO A O 1
ATOM 2100 N N . THR A 1 258 ? -13.82 -23.109 -2.576 1 98.88 258 THR A N 1
ATOM 2101 C CA . THR A 1 258 ? -12.664 -22.266 -2.846 1 98.88 258 THR A CA 1
ATOM 2102 C C . THR A 1 258 ? -12.312 -21.406 -1.625 1 98.88 258 THR A C 1
ATOM 2104 O O . THR A 1 258 ? -13.188 -20.766 -1.04 1 98.88 258 THR A O 1
ATOM 2107 N N . VAL A 1 259 ? -11.086 -21.469 -1.212 1 98.94 259 VAL A N 1
ATOM 2108 C CA . VAL A 1 259 ? -10.539 -20.562 -0.202 1 98.94 259 VAL A CA 1
ATOM 2109 C C . VAL A 1 259 ? -9.547 -19.609 -0.851 1 98.94 259 VAL A C 1
ATOM 2111 O O . VAL A 1 259 ? -8.711 -20.016 -1.662 1 98.94 259 VAL A O 1
ATOM 2114 N N . ILE A 1 260 ? -9.68 -18.328 -0.569 1 98.94 260 ILE A N 1
ATOM 2115 C CA . ILE A 1 260 ? -8.789 -17.281 -1.037 1 98.94 260 ILE A CA 1
ATOM 2116 C C . ILE A 1 260 ? -8.094 -16.625 0.155 1 98.94 260 ILE A C 1
ATOM 2118 O O . ILE A 1 260 ? -8.75 -16.109 1.06 1 98.94 260 ILE A O 1
ATOM 2122 N N . VAL A 1 261 ? -6.793 -16.688 0.212 1 99 261 VAL A N 1
ATOM 2123 C CA . VAL A 1 261 ? -5.996 -16.047 1.254 1 99 261 VAL A CA 1
ATOM 2124 C C . VAL A 1 261 ? -5.211 -14.883 0.659 1 99 261 VAL A C 1
ATOM 2126 O O . VAL A 1 261 ? -4.48 -15.055 -0.321 1 99 261 VAL A O 1
ATOM 2129 N N . GLN A 1 262 ? -5.336 -13.695 1.188 1 98.94 262 GLN A N 1
ATOM 2130 C CA . GLN A 1 262 ? -4.777 -12.469 0.629 1 98.94 262 GLN A CA 1
ATOM 2131 C C . GLN A 1 262 ? -4.148 -11.602 1.72 1 98.94 262 GLN A C 1
ATOM 2133 O O . GLN A 1 262 ? -4.758 -11.383 2.771 1 98.94 262 GLN A O 1
ATOM 2138 N N . GLY A 1 263 ? -2.902 -11.242 1.516 1 98.94 263 GLY A N 1
ATOM 2139 C CA . GLY A 1 263 ? -2.357 -10.203 2.371 1 98.94 263 GLY A CA 1
ATOM 2140 C C . GLY A 1 263 ? -2.922 -8.828 2.07 1 98.94 263 GLY A C 1
ATOM 2141 O O . GLY A 1 263 ? -3.041 -8.438 0.906 1 98.94 263 GLY A O 1
ATOM 2142 N N . ARG A 1 264 ? -3.25 -8.117 3.082 1 98.88 264 ARG A N 1
ATOM 2143 C CA . ARG A 1 264 ? -3.777 -6.766 2.889 1 98.88 264 ARG A CA 1
ATOM 2144 C C . ARG A 1 264 ? -2.797 -5.902 2.105 1 98.88 264 ARG A C 1
ATOM 2146 O O . ARG A 1 264 ? -3.203 -5.117 1.244 1 98.88 264 ARG A O 1
ATOM 2153 N N . TYR A 1 265 ? -1.555 -6.043 2.363 1 98.88 265 TYR A N 1
ATOM 2154 C CA . TYR A 1 265 ? -0.528 -5.184 1.786 1 98.88 265 TYR A CA 1
ATOM 2155 C C . TYR A 1 265 ? 0.298 -5.941 0.751 1 98.88 265 TYR A C 1
ATOM 2157 O O . TYR A 1 265 ? 1.497 -5.695 0.606 1 98.88 265 TYR A O 1
ATOM 2165 N N . ASP A 1 266 ? -0.295 -6.922 0.153 1 98.94 266 ASP A N 1
ATOM 2166 C CA . ASP A 1 266 ? 0.262 -7.523 -1.056 1 98.94 266 ASP A CA 1
ATOM 2167 C C . ASP A 1 266 ? 0.32 -6.508 -2.195 1 98.94 266 ASP A C 1
ATOM 2169 O O . ASP A 1 266 ? -0.673 -6.293 -2.895 1 98.94 266 ASP A O 1
ATOM 2173 N N . VAL A 1 267 ? 1.483 -5.957 -2.422 1 98.88 267 VAL A N 1
ATOM 2174 C CA . VAL A 1 267 ? 1.581 -4.922 -3.447 1 98.88 267 VAL A CA 1
ATOM 2175 C C . VAL A 1 267 ? 1.957 -5.555 -4.785 1 98.88 267 VAL A C 1
ATOM 2177 O O . VAL A 1 267 ? 1.871 -4.906 -5.832 1 98.88 267 VAL A O 1
ATOM 2180 N N . VAL A 1 268 ? 2.367 -6.816 -4.762 1 98.88 268 VAL A N 1
ATOM 2181 C CA . VAL A 1 268 ? 2.664 -7.539 -5.992 1 98.88 268 VAL A CA 1
ATOM 2182 C C . VAL A 1 268 ? 1.362 -7.914 -6.695 1 98.88 268 VAL A C 1
ATOM 2184 O O . VAL A 1 268 ? 1.206 -7.672 -7.895 1 98.88 268 VAL A O 1
ATOM 2187 N N . CYS A 1 269 ? 0.485 -8.508 -5.98 1 98.88 269 CYS A N 1
ATOM 2188 C CA . CYS A 1 269 ? -0.883 -8.812 -6.383 1 98.88 269 CYS A CA 1
ATOM 2189 C C . CYS A 1 269 ? -1.887 -8.203 -5.414 1 98.88 269 CYS A C 1
ATOM 2191 O O . CYS A 1 269 ? -2.354 -8.867 -4.488 1 98.88 269 CYS A O 1
ATOM 2193 N N . PRO A 1 270 ? -2.289 -7.004 -5.668 1 98.81 270 PRO A N 1
ATOM 2194 C CA . PRO A 1 270 ? -3.016 -6.242 -4.652 1 98.81 270 PRO A CA 1
ATOM 2195 C C . PRO A 1 270 ? -4.406 -6.809 -4.371 1 98.81 270 PRO A C 1
ATOM 2197 O O . PRO A 1 270 ? -4.969 -7.52 -5.211 1 98.81 270 PRO A O 1
ATOM 2200 N N . MET A 1 271 ? -4.93 -6.453 -3.262 1 98.75 271 MET A N 1
ATOM 2201 C CA . MET A 1 271 ? -6.164 -6.961 -2.672 1 98.75 271 MET A CA 1
ATOM 2202 C C . MET A 1 271 ? -7.34 -6.785 -3.629 1 98.75 271 MET A C 1
ATOM 2204 O O . MET A 1 271 ? -8.289 -7.57 -3.607 1 98.75 271 MET A O 1
ATOM 2208 N N . THR A 1 272 ? -7.316 -5.816 -4.5 1 98.88 272 THR A N 1
ATOM 2209 C CA . THR A 1 272 ? -8.406 -5.547 -5.43 1 98.88 272 THR A CA 1
ATOM 2210 C C . THR A 1 272 ? -8.727 -6.789 -6.258 1 98.88 272 THR A C 1
ATOM 2212 O O . THR A 1 272 ? -9.891 -7.031 -6.598 1 98.88 272 THR A O 1
ATOM 2215 N N . SER A 1 273 ? -7.734 -7.594 -6.621 1 98.88 273 SER A N 1
ATOM 2216 C CA . SER A 1 273 ? -7.953 -8.781 -7.441 1 98.88 273 SER A CA 1
ATOM 2217 C C . SER A 1 273 ? -8.641 -9.883 -6.645 1 98.88 273 SER A C 1
ATOM 2219 O O . SER A 1 273 ? -9.555 -10.539 -7.148 1 98.88 273 SER A O 1
ATOM 2221 N N . ALA A 1 274 ? -8.188 -10.078 -5.422 1 98.94 274 ALA A N 1
ATOM 2222 C CA . ALA A 1 274 ? -8.859 -11.047 -4.555 1 98.94 274 ALA A CA 1
ATOM 2223 C C . ALA A 1 274 ? -10.305 -10.641 -4.293 1 98.94 274 ALA A C 1
ATOM 2225 O O . ALA A 1 274 ? -11.195 -11.492 -4.27 1 98.94 274 ALA A O 1
ATOM 2226 N N . TRP A 1 275 ? -10.508 -9.359 -4.074 1 98.94 275 TRP A N 1
ATOM 2227 C CA . TRP A 1 275 ? -11.836 -8.82 -3.826 1 98.94 275 TRP A CA 1
ATOM 2228 C C . TRP A 1 275 ? -12.75 -9.055 -5.023 1 98.94 275 TRP A C 1
ATOM 2230 O O . TRP A 1 275 ? -13.891 -9.508 -4.871 1 98.94 275 TRP A O 1
ATOM 2240 N N . ALA A 1 276 ? -12.258 -8.742 -6.207 1 98.88 276 ALA A N 1
ATOM 2241 C CA . ALA A 1 276 ? -13.023 -8.945 -7.434 1 98.88 276 ALA A CA 1
ATOM 2242 C C . ALA A 1 276 ? -13.367 -10.422 -7.633 1 98.88 276 ALA A C 1
ATOM 2244 O O . ALA A 1 276 ? -14.484 -10.758 -8.023 1 98.88 276 ALA A O 1
ATOM 2245 N N . LEU A 1 277 ? -12.375 -11.281 -7.367 1 98.94 277 LEU A N 1
ATOM 2246 C CA . LEU A 1 277 ? -12.609 -12.711 -7.523 1 98.94 277 LEU A CA 1
ATOM 2247 C C . LEU A 1 277 ? -13.672 -13.203 -6.539 1 98.94 277 LEU A C 1
ATOM 2249 O O . LEU A 1 277 ? -14.562 -13.969 -6.914 1 98.94 277 LEU A O 1
ATOM 2253 N N . HIS A 1 278 ? -13.586 -12.797 -5.312 1 98.94 278 HIS A N 1
ATOM 2254 C CA . HIS A 1 278 ? -14.555 -13.195 -4.301 1 98.94 278 HIS A CA 1
ATOM 2255 C C . HIS A 1 278 ? -15.953 -12.727 -4.664 1 98.94 278 HIS A C 1
ATOM 2257 O O . HIS A 1 278 ? -16.938 -13.453 -4.445 1 98.94 278 HIS A O 1
ATOM 2263 N N . LYS A 1 279 ? -16.031 -11.539 -5.156 1 98.75 279 LYS A N 1
ATOM 2264 C CA . LYS A 1 279 ? -17.344 -11.039 -5.598 1 98.75 279 LYS A CA 1
ATOM 2265 C C . LYS A 1 279 ? -17.891 -11.891 -6.734 1 98.75 279 LYS A C 1
ATOM 2267 O O . LYS A 1 279 ? -19.109 -12.102 -6.82 1 98.75 279 LYS A O 1
ATOM 2272 N N . ALA A 1 280 ? -17.031 -12.398 -7.617 1 98.81 280 ALA A N 1
ATOM 2273 C CA . ALA A 1 280 ? -17.438 -13.242 -8.734 1 98.81 280 ALA A CA 1
ATOM 2274 C C . ALA A 1 280 ? -17.734 -14.672 -8.273 1 98.81 280 ALA A C 1
ATOM 2276 O O . ALA A 1 280 ? -18.453 -15.414 -8.945 1 98.81 280 ALA A O 1
ATOM 2277 N N . LEU A 1 281 ? -17.125 -15.062 -7.141 1 98.81 281 LEU A N 1
ATOM 2278 C CA . LEU A 1 281 ? -17.344 -16.344 -6.488 1 98.81 281 LEU A CA 1
ATOM 2279 C C . LEU A 1 281 ? -17.844 -16.141 -5.059 1 98.81 281 LEU A C 1
ATOM 2281 O O . LEU A 1 281 ? -17.141 -16.453 -4.102 1 98.81 281 LEU A O 1
ATOM 2285 N N . PRO A 1 282 ? -19.062 -15.805 -4.926 1 98.19 282 PRO A N 1
ATOM 2286 C CA . PRO A 1 282 ? -19.547 -15.359 -3.617 1 98.19 282 PRO A CA 1
ATOM 2287 C C . PRO A 1 282 ? -19.531 -16.469 -2.568 1 98.19 282 PRO A C 1
ATOM 2289 O O . PRO A 1 282 ? -19.531 -16.188 -1.367 1 98.19 282 PRO A O 1
ATOM 2292 N N . GLU A 1 283 ? -19.453 -17.734 -3.008 1 98.19 283 GLU A N 1
ATOM 2293 C CA . GLU A 1 283 ? -19.422 -18.844 -2.053 1 98.19 283 GLU A CA 1
ATOM 2294 C C . GLU A 1 283 ? -18 -19.141 -1.597 1 98.19 283 GLU A C 1
ATOM 2296 O O . GLU A 1 283 ? -17.797 -19.969 -0.712 1 98.19 283 GLU A O 1
ATOM 2301 N N . SER A 1 284 ? -17.031 -18.484 -2.215 1 98.81 284 SER A N 1
ATOM 2302 C CA . SER A 1 284 ? -15.648 -18.672 -1.762 1 98.81 284 SER A CA 1
ATOM 2303 C C . SER A 1 284 ? -15.438 -18.078 -0.373 1 98.81 284 SER A C 1
ATOM 2305 O O . SER A 1 284 ? -16.219 -17.219 0.067 1 98.81 284 SER A O 1
ATOM 2307 N N . GLU A 1 285 ? -14.508 -18.609 0.344 1 98.81 285 GLU A N 1
ATOM 2308 C CA . GLU A 1 285 ? -14.039 -18.016 1.593 1 98.81 285 GLU A CA 1
ATOM 2309 C C . GLU A 1 285 ? -12.852 -17.094 1.355 1 98.81 285 GLU A C 1
ATOM 2311 O O . GLU A 1 285 ? -11.805 -17.531 0.861 1 98.81 285 GLU A O 1
ATOM 2316 N N . LEU A 1 286 ? -13.023 -15.852 1.678 1 98.94 286 LEU A N 1
ATOM 2317 C CA . LEU A 1 286 ? -11.93 -14.891 1.553 1 98.94 286 LEU A CA 1
ATOM 2318 C C . LEU A 1 286 ? -11.344 -14.562 2.918 1 98.94 286 LEU A C 1
ATOM 2320 O O . LEU A 1 286 ? -12.047 -14.086 3.807 1 98.94 286 LEU A O 1
ATOM 2324 N N . ILE A 1 287 ? -10.102 -14.867 3.137 1 98.94 287 ILE A N 1
ATOM 2325 C CA . ILE A 1 287 ? -9.352 -14.531 4.344 1 98.94 287 ILE A CA 1
ATOM 2326 C C . ILE A 1 287 ? -8.328 -13.445 4.035 1 98.94 287 ILE A C 1
ATOM 2328 O O . ILE A 1 287 ? -7.383 -13.672 3.277 1 98.94 287 ILE A O 1
ATOM 2332 N N . VAL A 1 288 ? -8.508 -12.281 4.57 1 98.88 288 VAL A N 1
ATOM 2333 C CA . VAL A 1 288 ? -7.566 -11.18 4.41 1 98.88 288 VAL A CA 1
ATOM 2334 C C . VAL A 1 288 ? -6.672 -11.078 5.648 1 98.88 288 VAL A C 1
ATOM 2336 O O . VAL A 1 288 ? -7.164 -10.875 6.762 1 98.88 288 VAL A O 1
ATOM 2339 N N . VAL A 1 289 ? -5.426 -11.289 5.504 1 98.88 289 VAL A N 1
ATOM 2340 C CA . VAL A 1 289 ? -4.461 -11.141 6.586 1 98.88 289 VAL A CA 1
ATOM 2341 C C . VAL A 1 289 ? -4.035 -9.672 6.699 1 98.88 289 VAL A C 1
ATOM 2343 O O . VAL A 1 289 ? -3.402 -9.133 5.785 1 98.88 289 VAL A O 1
ATOM 2346 N N . PRO A 1 290 ? -4.281 -9.039 7.777 1 98.44 290 PRO A N 1
ATOM 2347 C CA . PRO A 1 290 ? -4.234 -7.574 7.848 1 98.44 290 PRO A CA 1
ATOM 2348 C C . PRO A 1 290 ? -2.807 -7.031 7.82 1 98.44 290 PRO A C 1
ATOM 2350 O O . PRO A 1 290 ? -2.596 -5.852 7.52 1 98.44 290 PRO A O 1
ATOM 2353 N N . ASP A 1 291 ? -1.798 -7.805 8.203 1 98.25 291 ASP A N 1
ATOM 2354 C CA . ASP A 1 291 ? -0.414 -7.348 8.297 1 98.25 291 ASP A CA 1
ATOM 2355 C C . ASP A 1 291 ? 0.519 -8.273 7.512 1 98.25 291 ASP A C 1
ATOM 2357 O O . ASP A 1 291 ? 1.539 -8.719 8.039 1 98.25 291 ASP A O 1
ATOM 2361 N N . ALA A 1 292 ? 0.177 -8.414 6.211 1 98.81 292 ALA A N 1
ATOM 2362 C CA . ALA A 1 292 ? 0.98 -9.305 5.379 1 98.81 292 ALA A CA 1
ATOM 2363 C C . ALA A 1 292 ? 1.103 -8.766 3.955 1 98.81 292 ALA A C 1
ATOM 2365 O O . ALA A 1 292 ? 0.191 -8.102 3.455 1 98.81 292 ALA A O 1
ATOM 2366 N N . GLY A 1 293 ? 2.279 -9.109 3.377 1 98.69 293 GLY A N 1
ATOM 2367 C CA . GLY A 1 293 ? 2.51 -8.844 1.967 1 98.69 293 GLY A CA 1
ATOM 2368 C C . GLY A 1 293 ? 2.137 -10.008 1.069 1 98.69 293 GLY A C 1
ATOM 2369 O O . GLY A 1 293 ? 1.094 -10.633 1.26 1 98.69 293 GLY A O 1
ATOM 2370 N N . HIS A 1 294 ? 2.904 -10.25 0.103 1 98.75 294 HIS A N 1
ATOM 2371 C CA . HIS A 1 294 ? 2.602 -11.172 -0.989 1 98.75 294 HIS A CA 1
ATOM 2372 C C . HIS A 1 294 ? 3.047 -12.594 -0.654 1 98.75 294 HIS A C 1
ATOM 2374 O O . HIS A 1 294 ? 2.412 -13.562 -1.077 1 98.75 294 HIS A O 1
ATOM 2380 N N . SER A 1 295 ? 4.062 -12.758 0.127 1 98.31 295 SER A N 1
ATOM 2381 C CA . SER A 1 295 ? 4.738 -14.039 0.321 1 98.31 295 SER A CA 1
ATOM 2382 C C . SER A 1 295 ? 3.857 -15.016 1.085 1 98.31 295 SER A C 1
ATOM 2384 O O . SER A 1 295 ? 3.191 -14.641 2.051 1 98.31 295 SER A O 1
ATOM 2386 N N . MET A 1 296 ? 3.887 -16.266 0.719 1 97.88 296 MET A N 1
ATOM 2387 C CA . MET A 1 296 ? 3.156 -17.297 1.442 1 97.88 296 MET A CA 1
ATOM 2388 C C . MET A 1 296 ? 3.816 -17.594 2.783 1 97.88 296 MET A C 1
ATOM 2390 O O . MET A 1 296 ? 3.229 -18.266 3.639 1 97.88 296 MET A O 1
ATOM 2394 N N . MET A 1 297 ? 5.031 -17 2.943 1 97.31 297 MET A N 1
ATOM 2395 C CA . MET A 1 297 ? 5.77 -17.25 4.18 1 97.31 297 MET A CA 1
ATOM 2396 C C . MET A 1 297 ? 5.406 -16.203 5.242 1 97.31 297 MET A C 1
ATOM 2398 O O . MET A 1 297 ? 5.879 -16.281 6.375 1 97.31 297 MET A O 1
ATOM 2402 N N . GLU A 1 298 ? 4.617 -15.18 4.871 1 98.25 298 GLU A N 1
ATOM 2403 C CA . GLU A 1 298 ? 4.066 -14.328 5.926 1 98.25 298 GLU A CA 1
ATOM 2404 C C . GLU A 1 298 ? 3.352 -15.164 6.984 1 98.25 298 GLU A C 1
ATOM 2406 O O . GLU A 1 298 ? 2.545 -16.031 6.656 1 98.25 298 GLU A O 1
ATOM 2411 N N . ALA A 1 299 ? 3.582 -14.883 8.242 1 98.19 299 ALA A N 1
ATOM 2412 C CA . ALA A 1 299 ? 3.096 -15.734 9.32 1 98.19 299 ALA A CA 1
ATOM 2413 C C . ALA A 1 299 ? 1.587 -15.938 9.227 1 98.19 299 ALA A C 1
ATOM 2415 O O . ALA A 1 299 ? 1.098 -17.062 9.344 1 98.19 299 ALA A O 1
ATOM 2416 N N . GLY A 1 300 ? 0.849 -14.805 9.016 1 98.75 300 GLY A N 1
ATOM 2417 C CA . GLY A 1 300 ? -0.599 -14.906 8.93 1 98.75 300 GLY A CA 1
ATOM 2418 C C . GLY A 1 300 ? -1.069 -15.664 7.699 1 98.75 300 GLY A C 1
ATOM 2419 O O . GLY A 1 300 ? -2.045 -16.422 7.762 1 98.75 300 GLY A O 1
ATOM 2420 N N . ILE A 1 301 ? -0.427 -15.508 6.582 1 98.88 301 ILE A N 1
ATOM 2421 C CA . ILE A 1 301 ? -0.781 -16.188 5.344 1 98.88 301 ILE A CA 1
ATOM 2422 C C . ILE A 1 301 ? -0.477 -17.672 5.469 1 98.88 301 ILE A C 1
ATOM 2424 O O . ILE A 1 301 ? -1.317 -18.516 5.141 1 98.88 301 ILE A O 1
ATOM 2428 N N . LEU A 1 302 ? 0.721 -17.938 5.961 1 98.81 302 LEU A N 1
ATOM 2429 C CA . LEU A 1 302 ? 1.127 -19.328 6.18 1 98.81 302 LEU A CA 1
ATOM 2430 C C . LEU A 1 302 ? 0.109 -20.062 7.047 1 98.81 302 LEU A C 1
ATOM 2432 O O . LEU A 1 302 ? -0.338 -21.156 6.695 1 98.81 302 LEU A O 1
ATOM 2436 N N . SER A 1 303 ? -0.267 -19.453 8.117 1 98.88 303 SER A N 1
ATOM 2437 C CA . SER A 1 303 ? -1.228 -20.047 9.039 1 98.88 303 SER A CA 1
ATOM 2438 C C . SER A 1 303 ? -2.566 -20.312 8.359 1 98.88 303 SER A C 1
ATOM 2440 O O . SER A 1 303 ? -3.156 -21.375 8.516 1 98.88 303 SER A O 1
ATOM 2442 N N . ALA A 1 304 ? -3.064 -19.328 7.582 1 98.94 304 ALA A N 1
ATOM 2443 C CA . ALA A 1 304 ? -4.355 -19.453 6.91 1 98.94 304 ALA A CA 1
ATOM 2444 C C . ALA A 1 304 ? -4.324 -20.547 5.859 1 98.94 304 ALA A C 1
ATOM 2446 O O . ALA A 1 304 ? -5.305 -21.281 5.688 1 98.94 304 ALA A O 1
ATOM 2447 N N . LEU A 1 305 ? -3.236 -20.672 5.184 1 98.94 305 LEU A N 1
ATOM 2448 C CA . LEU A 1 305 ? -3.113 -21.688 4.145 1 98.94 305 LEU A CA 1
ATOM 2449 C C . LEU A 1 305 ? -3.084 -23.094 4.75 1 98.94 305 LEU A C 1
ATOM 2451 O O . LEU A 1 305 ? -3.732 -24 4.238 1 98.94 305 LEU A O 1
ATOM 2455 N N . ILE A 1 306 ? -2.33 -23.266 5.82 1 98.81 306 ILE A N 1
ATOM 2456 C CA . ILE A 1 306 ? -2.271 -24.562 6.484 1 98.81 306 ILE A CA 1
ATOM 2457 C C . ILE A 1 306 ? -3.648 -24.922 7.039 1 98.81 306 ILE A C 1
ATOM 2459 O O . ILE A 1 306 ? -4.102 -26.062 6.914 1 98.81 306 ILE A O 1
ATOM 2463 N N . ASP A 1 307 ? -4.332 -23.953 7.625 1 98.75 307 ASP A N 1
ATOM 2464 C CA . ASP A 1 307 ? -5.691 -24.188 8.109 1 98.75 307 ASP A CA 1
ATOM 2465 C C . ASP A 1 307 ? -6.605 -24.656 6.977 1 98.75 307 ASP A C 1
ATOM 2467 O O . ASP A 1 307 ? -7.406 -25.562 7.156 1 98.75 307 ASP A O 1
ATOM 2471 N N . ALA A 1 308 ? -6.516 -23.984 5.84 1 98.62 308 ALA A N 1
ATOM 2472 C CA . ALA A 1 308 ? -7.344 -24.344 4.688 1 98.62 308 ALA A CA 1
ATOM 2473 C C . ALA A 1 308 ? -7.039 -25.75 4.199 1 98.62 308 ALA A C 1
ATOM 2475 O O . ALA A 1 308 ? -7.953 -26.531 3.928 1 98.62 308 ALA A O 1
ATOM 2476 N N . THR A 1 309 ? -5.738 -26.094 4.074 1 98.62 309 THR A N 1
ATOM 2477 C CA . THR A 1 309 ? -5.363 -27.422 3.604 1 98.62 309 THR A CA 1
ATOM 2478 C C . THR A 1 309 ? -5.824 -28.484 4.586 1 98.62 309 THR A C 1
ATOM 2480 O O . THR A 1 309 ? -6.285 -29.562 4.176 1 98.62 309 THR A O 1
ATOM 2483 N N . ASP A 1 310 ? -5.703 -28.188 5.863 1 98.38 310 ASP A N 1
ATOM 2484 C CA . ASP A 1 310 ? -6.137 -29.141 6.883 1 98.38 310 ASP A CA 1
ATOM 2485 C C . ASP A 1 310 ? -7.648 -29.344 6.836 1 98.38 310 ASP A C 1
ATOM 2487 O O . ASP A 1 310 ? -8.133 -30.469 6.992 1 98.38 310 ASP A O 1
ATOM 2491 N N . ARG A 1 311 ? -8.359 -28.281 6.648 1 97.69 311 ARG A N 1
ATOM 2492 C CA . ARG A 1 311 ? -9.82 -28.375 6.562 1 97.69 311 ARG A CA 1
ATOM 2493 C C . ARG A 1 311 ? -10.242 -29.172 5.336 1 97.69 311 ARG A C 1
ATOM 2495 O O . ARG A 1 311 ? -11.141 -30.016 5.414 1 97.69 311 ARG A O 1
ATOM 2502 N N . PHE A 1 312 ? -9.641 -28.922 4.203 1 97.38 312 PHE A N 1
ATOM 2503 C CA . PHE A 1 312 ? -10.016 -29.578 2.955 1 97.38 312 PHE A CA 1
ATOM 2504 C C . PHE A 1 312 ? -9.727 -31.062 3.016 1 97.38 312 PHE A C 1
ATOM 2506 O O . PHE A 1 312 ? -10.523 -31.875 2.537 1 97.38 312 PHE A O 1
ATOM 2513 N N . VAL A 1 313 ? -8.625 -31.422 3.654 1 96.56 313 VAL A N 1
ATOM 2514 C CA . VAL A 1 313 ? -8.25 -32.812 3.645 1 96.56 313 VAL A CA 1
ATOM 2515 C C . VAL A 1 313 ? -9.125 -33.594 4.637 1 96.56 313 VAL A C 1
ATOM 2517 O O . VAL A 1 313 ? -9.305 -34.812 4.5 1 96.56 313 VAL A O 1
ATOM 2520 N N . ALA A 1 314 ? -9.664 -32.906 5.621 1 93 314 ALA A N 1
ATOM 2521 C CA . ALA A 1 314 ? -10.516 -33.531 6.633 1 93 314 ALA A CA 1
ATOM 2522 C C . ALA A 1 314 ? -11.938 -33.719 6.113 1 93 314 ALA A C 1
ATOM 2524 O O . ALA A 1 314 ? -12.711 -34.531 6.66 1 93 314 ALA A O 1
ATOM 2525 N N . GLN A 1 315 ? -12.273 -32.906 5.223 1 85.31 315 GLN A N 1
ATOM 2526 C CA . GLN A 1 315 ? -13.625 -33 4.684 1 85.31 315 GLN A CA 1
ATOM 2527 C C . GLN A 1 315 ? -13.836 -34.281 3.902 1 85.31 315 GLN A C 1
ATOM 2529 O O . GLN A 1 315 ? -12.938 -34.75 3.201 1 85.31 315 GLN A O 1
ATOM 2534 N N . LYS A 1 316 ? -15 -35 4.426 1 69.62 316 LYS A N 1
ATOM 2535 C CA . LYS A 1 316 ? -15.391 -36.188 3.674 1 69.62 316 LYS A CA 1
ATOM 2536 C C . LYS A 1 316 ? -15.758 -35.844 2.236 1 69.62 316 LYS A C 1
ATOM 2538 O O . LYS A 1 316 ? -16.469 -34.844 1.994 1 69.62 316 LYS A O 1
ATOM 2543 N N . THR A 1 317 ? -14.828 -36.062 1.397 1 58.56 317 THR A N 1
ATOM 2544 C CA . THR A 1 317 ? -15.195 -35.812 0.009 1 58.56 317 THR A CA 1
ATOM 2545 C C . THR A 1 317 ? -16.438 -36.594 -0.381 1 58.56 317 THR A C 1
ATOM 2547 O O . THR A 1 317 ? -16.516 -37.812 -0.144 1 58.56 317 THR A O 1
ATOM 2550 N N . ASN A 1 318 ? -17.625 -36.062 -0.161 1 44.78 318 ASN A N 1
ATOM 2551 C CA . ASN A 1 318 ? -18.828 -36.812 -0.52 1 44.78 318 ASN A CA 1
ATOM 2552 C C . ASN A 1 318 ? -18.594 -37.688 -1.732 1 44.78 318 ASN A C 1
ATOM 2554 O O . ASN A 1 318 ? -19.312 -38.688 -1.938 1 44.78 318 ASN A O 1
ATOM 2558 N N . GLY A 1 319 ? -18.219 -37.469 -2.91 1 37.22 319 GLY A N 1
ATOM 2559 C CA . GLY A 1 319 ? -18.281 -38.562 -3.885 1 37.22 319 GLY A CA 1
ATOM 2560 C C . GLY A 1 319 ? -17.328 -39.688 -3.566 1 37.22 319 GLY A C 1
ATOM 2561 O O . GLY A 1 319 ? -16.5 -39.594 -2.656 1 37.22 319 GLY A O 1
ATOM 2562 N N . LYS A 1 320 ? -17.484 -40.875 -4.746 1 36.16 320 LYS A N 1
ATOM 2563 C CA . LYS A 1 320 ? -16.812 -42 -5.371 1 36.16 320 LYS A CA 1
ATOM 2564 C C . LYS A 1 320 ? -15.336 -41.719 -5.609 1 36.16 320 LYS A C 1
ATOM 2566 O O . LYS A 1 320 ? -15 -40.906 -6.48 1 36.16 320 LYS A O 1
ATOM 2571 N N . ILE A 1 321 ? -14.625 -41.438 -4.531 1 29.12 321 ILE A N 1
ATOM 2572 C CA . ILE A 1 321 ? -13.195 -41.531 -4.816 1 29.12 321 ILE A CA 1
ATOM 2573 C C . ILE A 1 321 ? -12.828 -42.938 -5.242 1 29.12 321 ILE A C 1
ATOM 2575 O O . ILE A 1 321 ? -13.18 -43.906 -4.566 1 29.12 321 ILE A O 1
ATOM 2579 N N . MET B 1 1 ? 11.07 1.035 21.844 1 91.12 1 MET B N 1
ATOM 2580 C CA . MET B 1 1 ? 10.195 2.049 21.25 1 91.12 1 MET B CA 1
ATOM 2581 C C . MET B 1 1 ? 9.812 3.1 22.281 1 91.12 1 MET B C 1
ATOM 2583 O O . MET B 1 1 ? 9.578 2.773 23.453 1 91.12 1 MET B O 1
ATOM 2587 N N . ARG B 1 2 ? 9.844 4.324 21.906 1 95.75 2 ARG B N 1
ATOM 2588 C CA . ARG B 1 2 ? 9.461 5.426 22.781 1 95.75 2 ARG B CA 1
ATOM 2589 C C . ARG B 1 2 ? 7.949 5.445 23.016 1 95.75 2 ARG B C 1
ATOM 2591 O O . ARG B 1 2 ? 7.195 4.84 22.25 1 95.75 2 ARG B O 1
ATOM 2598 N N . GLN B 1 3 ? 7.59 6.051 24.125 1 97.38 3 GLN B N 1
ATOM 2599 C CA . GLN B 1 3 ? 6.184 6.277 24.438 1 97.38 3 GLN B CA 1
ATOM 2600 C C . GLN B 1 3 ? 5.879 7.77 24.547 1 97.38 3 GLN B C 1
ATOM 2602 O O . GLN B 1 3 ? 6.789 8.586 24.703 1 97.38 3 GLN B O 1
ATOM 2607 N N . LEU B 1 4 ? 4.641 8.102 24.438 1 98.5 4 LEU B N 1
ATOM 2608 C CA . LEU B 1 4 ? 4.207 9.484 24.609 1 98.5 4 LEU B CA 1
ATOM 2609 C C . LEU B 1 4 ? 4.582 10.008 25.984 1 98.5 4 LEU B C 1
ATOM 2611 O O . LEU B 1 4 ? 4.57 9.258 26.969 1 98.5 4 LEU B O 1
ATOM 2615 N N . TYR B 1 5 ? 4.906 11.266 26.078 1 98.75 5 TYR B N 1
ATOM 2616 C CA . TYR B 1 5 ? 5.027 11.922 27.375 1 98.75 5 TYR B CA 1
ATOM 2617 C C . TYR B 1 5 ? 3.684 11.969 28.094 1 98.75 5 TYR B C 1
ATOM 2619 O O . TYR B 1 5 ? 2.633 11.82 27.469 1 98.75 5 TYR B O 1
ATOM 2627 N N . PRO B 1 6 ? 3.666 12.133 29.375 1 98.06 6 PRO B N 1
ATOM 2628 C CA . PRO B 1 6 ? 2.4 12.188 30.109 1 98.06 6 PRO B CA 1
ATOM 2629 C C . PRO B 1 6 ? 1.479 13.305 29.609 1 98.06 6 PRO B C 1
ATOM 2631 O O . PRO B 1 6 ? 1.952 14.336 29.125 1 98.06 6 PRO B O 1
ATOM 2634 N N . ALA B 1 7 ? 0.189 13.07 29.797 1 98.5 7 ALA B N 1
ATOM 2635 C CA . ALA B 1 7 ? -0.799 14.078 29.422 1 98.5 7 ALA B CA 1
ATOM 2636 C C . ALA B 1 7 ? -0.591 15.367 30.219 1 98.5 7 ALA B C 1
ATOM 2638 O O . ALA B 1 7 ? -0.289 15.336 31.406 1 98.5 7 ALA B O 1
ATOM 2639 N N . ILE B 1 8 ? -0.748 16.469 29.562 1 98.25 8 ILE B N 1
ATOM 2640 C CA . ILE B 1 8 ? -0.639 17.781 30.219 1 98.25 8 ILE B CA 1
ATOM 2641 C C . ILE B 1 8 ? -1.745 18.703 29.703 1 98.25 8 ILE B C 1
ATOM 2643 O O . ILE B 1 8 ? -2.266 18.516 28.609 1 98.25 8 ILE B O 1
ATOM 2647 N N . ALA B 1 9 ? -2.098 19.656 30.484 1 98.31 9 ALA B N 1
ATOM 2648 C CA . ALA B 1 9 ? -3.072 20.688 30.109 1 98.31 9 ALA B CA 1
ATOM 2649 C C . ALA B 1 9 ? -2.377 21.969 29.656 1 98.31 9 ALA B C 1
ATOM 2651 O O . ALA B 1 9 ? -1.253 22.25 30.078 1 98.31 9 ALA B O 1
ATOM 2652 N N . PRO B 1 10 ? -3.043 22.688 28.781 1 98.69 10 PRO B N 1
ATOM 2653 C CA . PRO B 1 10 ? -2.471 24 28.453 1 98.69 10 PRO B CA 1
ATOM 2654 C C . PRO B 1 10 ? -2.463 24.953 29.625 1 98.69 10 PRO B C 1
ATOM 2656 O O . PRO B 1 10 ? -3.406 24.969 30.422 1 98.69 10 PRO B O 1
ATOM 2659 N N . TYR B 1 11 ? -1.406 25.734 29.781 1 98.62 11 TYR B N 1
ATOM 2660 C CA . TYR B 1 11 ? -1.376 26.766 30.812 1 98.62 11 TYR B CA 1
ATOM 2661 C C . TYR B 1 11 ? -2.02 28.062 30.312 1 98.62 11 TYR B C 1
ATOM 2663 O O . TYR B 1 11 ? -2.342 28.938 31.109 1 98.62 11 TYR B O 1
ATOM 2671 N N . GLN B 1 12 ? -2.166 28.172 28.953 1 98.5 12 GLN B N 1
ATOM 2672 C CA . GLN B 1 12 ? -2.828 29.328 28.344 1 98.5 12 GLN B CA 1
ATOM 2673 C C . GLN B 1 12 ? -3.559 28.922 27.062 1 98.5 12 GLN B C 1
ATOM 2675 O O . GLN B 1 12 ? -3.062 28.094 26.297 1 98.5 12 GLN B O 1
ATOM 2680 N N . SER B 1 13 ? -4.738 29.422 26.844 1 98.62 13 SER B N 1
ATOM 2681 C CA . SER B 1 13 ? -5.469 29.297 25.578 1 98.62 13 SER B CA 1
ATOM 2682 C C . SER B 1 13 ? -6.137 30.609 25.188 1 98.62 13 SER B C 1
ATOM 2684 O O . SER B 1 13 ? -6.273 31.516 26.016 1 98.62 13 SER B O 1
ATOM 2686 N N . GLY B 1 14 ? -6.473 30.75 23.969 1 98.62 14 GLY B N 1
ATOM 2687 C CA . GLY B 1 14 ? -7.113 31.969 23.516 1 98.62 14 GLY B CA 1
ATOM 2688 C C . GLY B 1 14 ? -7.672 31.844 22.109 1 98.62 14 GLY B C 1
ATOM 2689 O O . GLY B 1 14 ? -7.57 30.797 21.469 1 98.62 14 GLY B O 1
ATOM 2690 N N . MET B 1 15 ? -8.352 32.844 21.734 1 98.88 15 MET B N 1
ATOM 2691 C CA . MET B 1 15 ? -8.883 33.031 20.375 1 98.88 15 MET B CA 1
ATOM 2692 C C . MET B 1 15 ? -8.234 34.25 19.719 1 98.88 15 MET B C 1
ATOM 2694 O O . MET B 1 15 ? -8.141 35.312 20.312 1 98.88 15 MET B O 1
ATOM 2698 N N . LEU B 1 16 ? -7.742 34.062 18.547 1 98.88 16 LEU B N 1
ATOM 2699 C CA . LEU B 1 16 ? -7.031 35.125 17.828 1 98.88 16 LEU B CA 1
ATOM 2700 C C . LEU B 1 16 ? -7.754 35.469 16.531 1 98.88 16 LEU B C 1
ATOM 2702 O O . LEU B 1 16 ? -7.797 34.656 15.602 1 98.88 16 LEU B O 1
ATOM 2706 N N . PRO B 1 17 ? -8.367 36.719 16.422 1 98.81 17 PRO B N 1
ATOM 2707 C CA . PRO B 1 17 ? -8.898 37.125 15.133 1 98.81 17 PRO B CA 1
ATOM 2708 C C . PRO B 1 17 ? -7.82 37.281 14.062 1 98.81 17 PRO B C 1
ATOM 2710 O O . PRO B 1 17 ? -6.816 37.969 14.273 1 98.81 17 PRO B O 1
ATOM 2713 N N . VAL B 1 18 ? -8.031 36.562 12.969 1 98.81 18 VAL B N 1
ATOM 2714 C CA . VAL B 1 18 ? -7.004 36.594 11.93 1 98.81 18 VAL B CA 1
ATOM 2715 C C . VAL B 1 18 ? -7.555 37.281 10.68 1 98.81 18 VAL B C 1
ATOM 2717 O O . VAL B 1 18 ? -6.789 37.688 9.805 1 98.81 18 VAL B O 1
ATOM 2720 N N . SER B 1 19 ? -8.797 37.438 10.539 1 98.44 19 SER B N 1
ATOM 2721 C CA . SER B 1 19 ? -9.516 38.25 9.57 1 98.44 19 SER B CA 1
ATOM 2722 C C . SER B 1 19 ? -10.852 38.75 10.141 1 98.44 19 SER B C 1
ATOM 2724 O O . SER B 1 19 ? -11.172 38.469 11.297 1 98.44 19 SER B O 1
ATOM 2726 N N . ALA B 1 20 ? -11.547 39.469 9.281 1 98.38 20 ALA B N 1
ATOM 2727 C CA . ALA B 1 20 ? -12.883 39.875 9.727 1 98.38 20 ALA B CA 1
ATOM 2728 C C . ALA B 1 20 ? -13.797 38.656 9.891 1 98.38 20 ALA B C 1
ATOM 2730 O O . ALA B 1 20 ? -14.688 38.656 10.742 1 98.38 20 ALA B O 1
ATOM 2731 N N . LEU B 1 21 ? -13.477 37.625 9.258 1 98.69 21 LEU B N 1
ATOM 2732 C CA . LEU B 1 21 ? -14.352 36.438 9.211 1 98.69 21 LEU B CA 1
ATOM 2733 C C . LEU B 1 21 ? -13.859 35.344 10.164 1 98.69 21 LEU B C 1
ATOM 2735 O O . LEU B 1 21 ? -14.664 34.688 10.805 1 98.69 21 LEU B O 1
ATOM 2739 N N . HIS B 1 22 ? -12.562 35.219 10.211 1 98.88 22 HIS B N 1
ATOM 2740 C CA . HIS B 1 22 ? -12.031 34.031 10.883 1 98.88 22 HIS B CA 1
ATOM 2741 C C . HIS B 1 22 ? -11.375 34.406 12.211 1 98.88 22 HIS B C 1
ATOM 2743 O O . HIS B 1 22 ? -10.672 35.406 12.305 1 98.88 22 HIS B O 1
ATOM 2749 N N . THR B 1 23 ? -11.609 33.594 13.211 1 98.94 23 THR B N 1
ATOM 2750 C CA . THR B 1 23 ? -10.922 33.594 14.492 1 98.94 23 THR B CA 1
ATOM 2751 C C . THR B 1 23 ? -10.375 32.188 14.789 1 98.94 23 THR B C 1
ATOM 2753 O O . THR B 1 23 ? -11.109 31.203 14.711 1 98.94 23 THR B O 1
ATOM 2756 N N . ILE B 1 24 ? -9.109 32.094 15.172 1 98.94 24 ILE B N 1
ATOM 2757 C CA . ILE B 1 24 ? -8.531 30.781 15.359 1 98.94 24 ILE B CA 1
ATOM 2758 C C . ILE B 1 24 ? -8.273 30.547 16.844 1 98.94 24 ILE B C 1
ATOM 2760 O O . ILE B 1 24 ? -7.941 31.469 17.594 1 98.94 24 ILE B O 1
ATOM 2764 N N . TYR B 1 25 ? -8.469 29.344 17.234 1 98.94 25 TYR B N 1
ATOM 2765 C CA . TYR B 1 25 ? -8.109 28.875 18.578 1 98.94 25 TYR B CA 1
ATOM 2766 C C . TYR B 1 25 ? -6.621 28.562 18.672 1 98.94 25 TYR B C 1
ATOM 2768 O O . TYR B 1 25 ? -6.047 28 17.734 1 98.94 25 TYR B O 1
ATOM 2776 N N . TYR B 1 26 ? -5.977 28.938 19.797 1 98.94 26 TYR B N 1
ATOM 2777 C CA . TYR B 1 26 ? -4.605 28.531 20.062 1 98.94 26 TYR B CA 1
ATOM 2778 C C . TYR B 1 26 ? -4.418 28.188 21.531 1 98.94 26 TYR B C 1
ATOM 2780 O O . TYR B 1 26 ? -5.223 28.594 22.375 1 98.94 26 TYR B O 1
ATOM 2788 N N . GLU B 1 27 ? -3.377 27.406 21.797 1 98.94 27 GLU B N 1
ATOM 2789 C CA . GLU B 1 27 ? -3.018 27.078 23.172 1 98.94 27 GLU B CA 1
ATOM 2790 C C . GLU B 1 27 ? -1.508 26.906 23.328 1 98.94 27 GLU B C 1
ATOM 2792 O O . GLU B 1 27 ? -0.801 26.688 22.344 1 98.94 27 GLU B O 1
ATOM 2797 N N . GLN B 1 28 ? -1.042 27.109 24.547 1 98.88 28 GLN B N 1
ATOM 2798 C CA . GLN B 1 28 ? 0.343 26.891 24.938 1 98.88 28 GLN B CA 1
ATOM 2799 C C . GLN B 1 28 ? 0.428 25.875 26.078 1 98.88 28 GLN B C 1
ATOM 2801 O O . GLN B 1 28 ? -0.384 25.906 27 1 98.88 28 GLN B O 1
ATOM 2806 N N . SER B 1 29 ? 1.278 24.953 25.938 1 98.88 29 SER B N 1
ATOM 2807 C CA . SER B 1 29 ? 1.539 23.953 26.969 1 98.88 29 SER B CA 1
ATOM 2808 C C . SER B 1 29 ? 3.035 23.719 27.141 1 98.88 29 SER B C 1
ATOM 2810 O O . SER B 1 29 ? 3.844 24.234 26.359 1 98.88 29 SER B O 1
ATOM 2812 N N . GLY B 1 30 ? 3.355 22.938 28.172 1 98.69 30 GLY B N 1
ATOM 2813 C CA . GLY B 1 30 ? 4.754 22.656 28.438 1 98.69 30 GLY B CA 1
ATOM 2814 C C . GLY B 1 30 ? 5.445 23.75 29.234 1 98.69 30 GLY B C 1
ATOM 2815 O O . GLY B 1 30 ? 4.906 24.234 30.234 1 98.69 30 GLY B O 1
ATOM 2816 N N . ASN B 1 31 ? 6.727 24.094 28.812 1 98.44 31 ASN B N 1
ATOM 2817 C CA . ASN B 1 31 ? 7.562 25.078 29.5 1 98.44 31 ASN B CA 1
ATOM 2818 C C . ASN B 1 31 ? 7.484 26.453 28.812 1 98.44 31 ASN B C 1
ATOM 2820 O O . ASN B 1 31 ? 8.023 26.641 27.719 1 98.44 31 ASN B O 1
ATOM 2824 N N . PRO B 1 32 ? 6.898 27.469 29.453 1 97.94 32 PRO B N 1
ATOM 2825 C CA . PRO B 1 32 ? 6.773 28.781 28.828 1 97.94 32 PRO B CA 1
ATOM 2826 C C . PRO B 1 32 ? 8.125 29.375 28.438 1 97.94 32 PRO B C 1
ATOM 2828 O O . PRO B 1 32 ? 8.188 30.25 27.562 1 97.94 32 PRO B O 1
ATOM 2831 N N . ASN B 1 33 ? 9.195 28.875 29.078 1 97.31 33 ASN B N 1
ATOM 2832 C CA . ASN B 1 33 ? 10.539 29.359 28.781 1 97.31 33 ASN B CA 1
ATOM 2833 C C . ASN B 1 33 ? 11.312 28.375 27.906 1 97.31 33 ASN B C 1
ATOM 2835 O O . ASN B 1 33 ? 12.516 28.531 27.703 1 97.31 33 ASN B O 1
ATOM 2839 N N . GLY B 1 34 ? 10.641 27.312 27.484 1 98 34 GLY B N 1
ATOM 2840 C CA . GLY B 1 34 ? 11.273 26.297 26.641 1 98 34 GLY B CA 1
ATOM 2841 C C . GLY B 1 34 ? 11.414 26.734 25.203 1 98 34 GLY B C 1
ATOM 2842 O O . GLY B 1 34 ? 11.07 27.859 24.844 1 98 34 GLY B O 1
ATOM 2843 N N . LYS B 1 35 ? 12 25.859 24.359 1 98.12 35 LYS B N 1
ATOM 2844 C CA . LYS B 1 35 ? 12.094 26.125 22.922 1 98.12 35 LYS B CA 1
ATOM 2845 C C . LYS B 1 35 ? 10.719 26.047 22.266 1 98.12 35 LYS B C 1
ATOM 2847 O O . LYS B 1 35 ? 9.977 25.094 22.469 1 98.12 35 LYS B O 1
ATOM 2852 N N . PRO B 1 36 ? 10.352 27.062 21.547 1 98.75 36 PRO B N 1
ATOM 2853 C CA . PRO B 1 36 ? 9.016 27.078 20.969 1 98.75 36 PRO B CA 1
ATOM 2854 C C . PRO B 1 36 ? 8.883 26.125 19.781 1 98.75 36 PRO B C 1
ATOM 2856 O O . PRO B 1 36 ? 9.789 26.031 18.953 1 98.75 36 PRO B O 1
ATOM 2859 N N . VAL B 1 37 ? 7.836 25.422 19.75 1 98.88 37 VAL B N 1
ATOM 2860 C CA . VAL B 1 37 ? 7.473 24.562 18.625 1 98.88 37 VAL B CA 1
ATOM 2861 C C . VAL B 1 37 ? 5.996 24.75 18.281 1 98.88 37 VAL B C 1
ATOM 2863 O O . VAL B 1 37 ? 5.148 24.828 19.172 1 98.88 37 VAL B O 1
ATOM 2866 N N . VAL B 1 38 ? 5.707 24.984 17.031 1 98.94 38 VAL B N 1
ATOM 2867 C CA . VAL B 1 38 ? 4.324 25.047 16.578 1 98.94 38 VAL B CA 1
ATOM 2868 C C . VAL B 1 38 ? 3.945 23.719 15.906 1 98.94 38 VAL B C 1
ATOM 2870 O O . VAL B 1 38 ? 4.719 23.172 15.117 1 98.94 38 VAL B O 1
ATOM 2873 N N . PHE B 1 39 ? 2.836 23.188 16.328 1 98.88 39 PHE B N 1
ATOM 2874 C CA . PHE B 1 39 ? 2.271 21.969 15.758 1 98.88 39 PHE B CA 1
ATOM 2875 C C . PHE B 1 39 ? 1.204 22.297 14.719 1 98.88 39 PHE B C 1
ATOM 2877 O O . PHE B 1 39 ? 0.214 22.969 15.031 1 98.88 39 PHE B O 1
ATOM 2884 N N . LEU B 1 40 ? 1.41 21.828 13.492 1 98.94 40 LEU B N 1
ATOM 2885 C CA . LEU B 1 40 ? 0.453 22.047 12.414 1 98.94 40 LEU B CA 1
ATOM 2886 C C . LEU B 1 40 ? -0.329 20.766 12.125 1 98.94 40 LEU B C 1
ATOM 2888 O O . LEU B 1 40 ? 0.212 19.812 11.547 1 98.94 40 LEU B O 1
ATOM 2892 N N . HIS B 1 41 ? -1.587 20.766 12.484 1 98.69 41 HIS B N 1
ATOM 2893 C CA . HIS B 1 41 ? -2.395 19.547 12.398 1 98.69 41 HIS B CA 1
ATOM 2894 C C . HIS B 1 41 ? -2.727 19.219 10.945 1 98.69 41 HIS B C 1
ATOM 2896 O O . HIS B 1 41 ? -2.566 20.062 10.062 1 98.69 41 HIS B O 1
ATOM 2902 N N . GLY B 1 42 ? -3.154 17.938 10.734 1 97.44 42 GLY B N 1
ATOM 2903 C CA . GLY B 1 42 ? -3.484 17.438 9.406 1 97.44 42 GLY B CA 1
ATOM 2904 C C . GLY B 1 42 ? -4.871 17.844 8.945 1 97.44 42 GLY B C 1
ATOM 2905 O O . GLY B 1 42 ? -5.52 18.688 9.57 1 97.44 42 GLY B O 1
ATOM 2906 N N . GLY B 1 43 ? -5.195 17.281 7.828 1 94.94 43 GLY B N 1
ATOM 2907 C CA . GLY B 1 43 ? -6.418 17.609 7.117 1 94.94 43 GLY B CA 1
ATOM 2908 C C . GLY B 1 43 ? -6.168 18.109 5.703 1 94.94 43 GLY B C 1
ATOM 2909 O O . GLY B 1 43 ? -5.566 17.391 4.891 1 94.94 43 GLY B O 1
ATOM 2910 N N . PRO B 1 44 ? -6.348 19.281 5.438 1 96.06 44 PRO B N 1
ATOM 2911 C CA . PRO B 1 44 ? -6.836 20.359 6.32 1 96.06 44 PRO B CA 1
ATOM 2912 C C . PRO B 1 44 ? -8.234 20.078 6.867 1 96.06 44 PRO B C 1
ATOM 2914 O O . PRO B 1 44 ? -8.914 19.156 6.395 1 96.06 44 PRO B O 1
ATOM 2917 N N . GLY B 1 45 ? -8.484 20.703 7.898 1 96.69 45 GLY B N 1
ATOM 2918 C CA . GLY B 1 45 ? -9.812 20.594 8.477 1 96.69 45 GLY B CA 1
ATOM 2919 C C . GLY B 1 45 ? -9.867 19.672 9.68 1 96.69 45 GLY B C 1
ATOM 2920 O O . GLY B 1 45 ? -10.938 19.438 10.242 1 96.69 45 GLY B O 1
ATOM 2921 N N . GLY B 1 46 ? -8.766 19.141 10.125 1 96.38 46 GLY B N 1
ATOM 2922 C CA . GLY B 1 46 ? -8.734 18.172 11.219 1 96.38 46 GLY B CA 1
ATOM 2923 C C . GLY B 1 46 ? -8.906 18.812 12.578 1 96.38 46 GLY B C 1
ATOM 2924 O O . GLY B 1 46 ? -9.844 18.5 13.312 1 96.38 46 GLY B O 1
ATOM 2925 N N . GLY B 1 47 ? -7.973 19.672 12.953 1 97.69 47 GLY B N 1
ATOM 2926 C CA . GLY B 1 47 ? -7.922 20.266 14.281 1 97.69 47 GLY B CA 1
ATOM 2927 C C . GLY B 1 47 ? -6.918 19.594 15.203 1 97.69 47 GLY B C 1
ATOM 2928 O O . GLY B 1 47 ? -6.273 18.609 14.812 1 97.69 47 GLY B O 1
ATOM 2929 N N . THR B 1 48 ? -6.781 20.141 16.375 1 98.19 48 THR B N 1
ATOM 2930 C CA . THR B 1 48 ? -5.82 19.594 17.312 1 98.19 48 THR B CA 1
ATOM 2931 C C . THR B 1 48 ? -6.527 18.75 18.375 1 98.19 48 THR B C 1
ATOM 2933 O O . THR B 1 48 ? -7.723 18.938 18.625 1 98.19 48 THR B O 1
ATOM 2936 N N . ILE B 1 49 ? -5.859 17.797 18.875 1 97.12 49 ILE B N 1
ATOM 2937 C CA . ILE B 1 49 ? -6.328 17 20 1 97.12 49 ILE B CA 1
ATOM 2938 C C . ILE B 1 49 ? -5.273 16.984 21.109 1 97.12 49 ILE B C 1
ATOM 2940 O O . ILE B 1 49 ? -4.09 17.203 20.844 1 97.12 49 ILE B O 1
ATOM 2944 N N . PRO B 1 50 ? -5.637 16.703 22.328 1 98.25 50 PRO B N 1
ATOM 2945 C CA . PRO B 1 50 ? -4.727 16.812 23.469 1 98.25 50 PRO B CA 1
ATOM 2946 C C . PRO B 1 50 ? -3.488 15.93 23.312 1 98.25 50 PRO B C 1
ATOM 2948 O O . PRO B 1 50 ? -2.404 16.297 23.766 1 98.25 50 PRO B O 1
ATOM 2951 N N . THR B 1 51 ? -3.625 14.844 22.656 1 98.25 51 THR B N 1
ATOM 2952 C CA . THR B 1 51 ? -2.539 13.875 22.531 1 98.25 51 THR B CA 1
ATOM 2953 C C . THR B 1 51 ? -1.343 14.5 21.828 1 98.25 51 THR B C 1
ATOM 2955 O O . THR B 1 51 ? -0.202 14.078 22.031 1 98.25 51 THR B O 1
ATOM 2958 N N . TYR B 1 52 ? -1.559 15.492 21.031 1 98.69 52 TYR B N 1
ATOM 2959 C CA . TYR B 1 52 ? -0.474 16.109 20.266 1 98.69 52 TYR B CA 1
ATOM 2960 C C . TYR B 1 52 ? 0.551 16.734 21.203 1 98.69 52 TYR B C 1
ATOM 2962 O O . TYR B 1 52 ? 1.741 16.781 20.875 1 98.69 52 TYR B O 1
ATOM 2970 N N . ARG B 1 53 ? 0.12 17.156 22.406 1 98.81 53 ARG B N 1
ATOM 2971 C CA . ARG B 1 53 ? 1.013 17.75 23.391 1 98.81 53 ARG B CA 1
ATOM 2972 C C . ARG B 1 53 ? 2.047 16.734 23.875 1 98.81 53 ARG B C 1
ATOM 2974 O O . ARG B 1 53 ? 3.16 17.109 24.25 1 98.81 53 ARG B O 1
ATOM 2981 N N . GLN B 1 54 ? 1.628 15.516 23.766 1 98.88 54 GLN B N 1
ATOM 2982 C CA . GLN B 1 54 ? 2.379 14.461 24.438 1 98.88 54 GLN B CA 1
ATOM 2983 C C . GLN B 1 54 ? 3.578 14.023 23.594 1 98.88 54 GLN B C 1
ATOM 2985 O O . GLN B 1 54 ? 4.383 13.203 24.031 1 98.88 54 GLN B O 1
ATOM 2990 N N . TYR B 1 55 ? 3.754 14.578 22.422 1 98.88 55 TYR B N 1
ATOM 2991 C CA . TYR B 1 55 ? 4.891 14.242 21.562 1 98.88 55 TYR B CA 1
ATOM 2992 C C . TYR B 1 55 ? 6.121 15.055 21.953 1 98.88 55 TYR B C 1
ATOM 2994 O O . TYR B 1 55 ? 7.207 14.836 21.406 1 98.88 55 TYR B O 1
ATOM 3002 N N . PHE B 1 56 ? 5.965 15.953 22.922 1 98.88 56 PHE B N 1
ATOM 3003 C CA . PHE B 1 56 ? 7.023 16.875 23.297 1 98.88 56 PHE B CA 1
ATOM 3004 C C . PHE B 1 56 ? 7.32 16.781 24.797 1 98.88 56 PHE B C 1
ATOM 3006 O O . PHE B 1 56 ? 6.402 16.688 25.609 1 98.88 56 PHE B O 1
ATOM 3013 N N . ASP B 1 57 ? 8.617 16.75 25.125 1 98.75 57 ASP B N 1
ATOM 3014 C CA . ASP B 1 57 ? 9 16.859 26.531 1 98.75 57 ASP B CA 1
ATOM 3015 C C . ASP B 1 57 ? 8.492 18.172 27.125 1 98.75 57 ASP B C 1
ATOM 3017 O O . ASP B 1 57 ? 9.008 19.25 26.797 1 98.75 57 ASP B O 1
ATOM 3021 N N . PRO B 1 58 ? 7.539 18.062 28.031 1 98.44 58 PRO B N 1
ATOM 3022 C CA . PRO B 1 58 ? 6.898 19.297 28.5 1 98.44 58 PRO B CA 1
ATOM 3023 C C . PRO B 1 58 ? 7.832 20.156 29.344 1 98.44 58 PRO B C 1
ATOM 3025 O O . PRO B 1 58 ? 7.531 21.328 29.594 1 98.44 58 PRO B O 1
ATOM 3028 N N . SER B 1 59 ? 8.906 19.641 29.781 1 98.31 59 SER B N 1
ATOM 3029 C CA . SER B 1 59 ? 9.852 20.422 30.578 1 98.31 59 SER B CA 1
ATOM 3030 C C . SER B 1 59 ? 10.797 21.234 29.703 1 98.31 59 SER B C 1
ATOM 3032 O O . SER B 1 59 ? 11.461 22.141 30.172 1 98.31 59 SER B O 1
ATOM 3034 N N . LYS B 1 60 ? 10.812 20.922 28.406 1 98.5 60 LYS B N 1
ATOM 3035 C CA . LYS B 1 60 ? 11.82 21.531 27.562 1 98.5 60 LYS B CA 1
ATOM 3036 C C . LYS B 1 60 ? 11.18 22.359 26.453 1 98.5 60 LYS B C 1
ATOM 3038 O O . LYS B 1 60 ? 11.789 23.312 25.938 1 98.5 60 LYS B O 1
ATOM 3043 N N . TRP B 1 61 ? 10.016 22.031 26.047 1 98.81 61 TRP B N 1
ATOM 3044 C CA . TRP B 1 61 ? 9.367 22.672 24.922 1 98.81 61 TRP B CA 1
ATOM 3045 C C . TRP B 1 61 ? 8.32 23.672 25.391 1 98.81 61 TRP B C 1
ATOM 3047 O O . TRP B 1 61 ? 7.582 23.406 26.344 1 98.81 61 TRP B O 1
ATOM 3057 N N . ARG B 1 62 ? 8.289 24.828 24.719 1 98.88 62 ARG B N 1
ATOM 3058 C CA . ARG B 1 62 ? 7.086 25.656 24.641 1 98.88 62 ARG B CA 1
ATOM 3059 C C . ARG B 1 62 ? 6.207 25.25 23.469 1 98.88 62 ARG B C 1
ATOM 3061 O O . ARG B 1 62 ? 6.496 25.594 22.328 1 98.88 62 ARG B O 1
ATOM 3068 N N . ILE B 1 63 ? 5.125 24.5 23.781 1 98.94 63 ILE B N 1
ATOM 3069 C CA . ILE B 1 63 ? 4.332 23.812 22.766 1 98.94 63 ILE B CA 1
ATOM 3070 C C . ILE B 1 63 ? 3.156 24.688 22.344 1 98.94 63 ILE B C 1
ATOM 3072 O O . ILE B 1 63 ? 2.299 25.016 23.156 1 98.94 63 ILE B O 1
ATOM 3076 N N . ILE B 1 64 ? 3.104 25.047 21.109 1 98.94 64 ILE B N 1
ATOM 3077 C CA . ILE B 1 64 ? 2.018 25.875 20.578 1 98.94 64 ILE B CA 1
ATOM 3078 C C . ILE B 1 64 ? 1.148 25.031 19.656 1 98.94 64 ILE B C 1
ATOM 3080 O O . ILE B 1 64 ? 1.623 24.531 18.625 1 98.94 64 ILE B O 1
ATOM 3084 N N . LEU B 1 65 ? -0.095 24.828 19.984 1 98.94 65 LEU B N 1
ATOM 3085 C CA . LEU B 1 65 ? -1.102 24.234 19.109 1 98.94 65 LEU B CA 1
ATOM 3086 C C . LEU B 1 65 ? -2.119 25.281 18.672 1 98.94 65 LEU B C 1
ATOM 3088 O O . LEU B 1 65 ? -2.391 26.234 19.406 1 98.94 65 LEU B O 1
ATOM 3092 N N . PHE B 1 66 ? -2.654 25.125 17.547 1 98.88 66 PHE B N 1
ATOM 3093 C CA . PHE B 1 66 ? -3.793 25.938 17.125 1 98.88 66 PHE B CA 1
ATOM 3094 C C . PHE B 1 66 ? -4.641 25.203 16.094 1 98.88 66 PHE B C 1
ATOM 3096 O O . PHE B 1 66 ? -4.152 24.297 15.414 1 98.88 66 PHE B O 1
ATOM 3103 N N . ASP B 1 67 ? -5.902 25.484 16.078 1 98.94 67 ASP B N 1
ATOM 3104 C CA . ASP B 1 67 ? -6.816 24.969 15.062 1 98.94 67 ASP B CA 1
ATOM 3105 C C . ASP B 1 67 ? -6.863 25.891 13.852 1 98.94 67 ASP B C 1
ATOM 3107 O O . ASP B 1 67 ? -7.18 27.078 13.969 1 98.94 67 ASP B O 1
ATOM 3111 N N . GLN B 1 68 ? -6.535 25.359 12.734 1 98.88 68 GLN B N 1
ATOM 3112 C CA . GLN B 1 68 ? -6.578 26.125 11.492 1 98.88 68 GLN B CA 1
ATOM 3113 C C . GLN B 1 68 ? -7.996 26.609 11.195 1 98.88 68 GLN B C 1
ATOM 3115 O O . GLN B 1 68 ? -8.953 26.188 11.844 1 98.88 68 GLN B O 1
ATOM 3120 N N . ARG B 1 69 ? -8.094 27.547 10.227 1 98.88 69 ARG B N 1
ATOM 3121 C CA . ARG B 1 69 ? -9.383 28.156 9.906 1 98.88 69 ARG B CA 1
ATOM 3122 C C . ARG B 1 69 ? -10.453 27.094 9.672 1 98.88 69 ARG B C 1
ATOM 3124 O O . ARG B 1 69 ? -10.25 26.172 8.875 1 98.88 69 ARG B O 1
ATOM 3131 N N . GLY B 1 70 ? -11.531 27.234 10.438 1 98.38 70 GLY B N 1
ATOM 3132 C CA . GLY B 1 70 ? -12.711 26.406 10.234 1 98.38 70 GLY B CA 1
ATOM 3133 C C . GLY B 1 70 ? -12.602 25.047 10.898 1 98.38 70 GLY B C 1
ATOM 3134 O O . GLY B 1 70 ? -13.562 24.266 10.891 1 98.38 70 GLY B O 1
ATOM 3135 N N . ALA B 1 71 ? -11.539 24.703 11.562 1 98.5 71 ALA B N 1
ATOM 3136 C CA . ALA B 1 71 ? -11.305 23.391 12.164 1 98.5 71 ALA B CA 1
ATOM 3137 C C . ALA B 1 71 ? -11.336 23.469 13.688 1 98.5 71 ALA B C 1
ATOM 3139 O O . ALA B 1 71 ? -11 24.516 14.273 1 98.5 71 ALA B O 1
ATOM 3140 N N . GLY B 1 72 ? -11.695 22.359 14.312 1 97.94 72 GLY B N 1
ATOM 3141 C CA . GLY B 1 72 ? -11.672 22.281 15.766 1 97.94 72 GLY B CA 1
ATOM 3142 C C . GLY B 1 72 ? -12.492 23.359 16.438 1 97.94 72 GLY B C 1
ATOM 3143 O O . GLY B 1 72 ? -13.68 23.531 16.141 1 97.94 72 GLY B O 1
ATOM 3144 N N . LYS B 1 73 ? -11.766 24.172 17.25 1 98.56 73 LYS B N 1
ATOM 3145 C CA . LYS B 1 73 ? -12.445 25.203 18.031 1 98.56 73 LYS B CA 1
ATOM 3146 C C . LYS B 1 73 ? -12.445 26.531 17.312 1 98.56 73 LYS B C 1
ATOM 3148 O O . LYS B 1 73 ? -13.047 27.5 17.781 1 98.56 73 LYS B O 1
ATOM 3153 N N . SER B 1 74 ? -11.805 26.562 16.141 1 98.81 74 SER B N 1
ATOM 3154 C CA . SER B 1 74 ? -11.773 27.797 15.367 1 98.81 74 SER B CA 1
ATOM 3155 C C . SER B 1 74 ? -13.117 28.062 14.695 1 98.81 74 SER B C 1
ATOM 3157 O O . SER B 1 74 ? -13.891 27.141 14.461 1 98.81 74 SER B O 1
ATOM 3159 N N . THR B 1 75 ? -13.383 29.344 14.383 1 98.62 75 THR B N 1
ATOM 3160 C CA . THR B 1 75 ? -14.68 29.75 13.859 1 98.62 75 THR B CA 1
ATOM 3161 C C . THR B 1 75 ? -14.5 30.656 12.641 1 98.62 75 THR B C 1
ATOM 3163 O O . THR B 1 75 ? -13.523 31.391 12.547 1 98.62 75 THR B O 1
ATOM 3166 N N . PRO B 1 76 ? -15.461 30.641 11.695 1 98.62 76 PRO B N 1
ATOM 3167 C CA . PRO B 1 76 ? -16.641 29.766 11.703 1 98.62 76 PRO B CA 1
ATOM 3168 C C . PRO B 1 76 ? -16.297 28.328 11.305 1 98.62 76 PRO B C 1
ATOM 3170 O O . PRO B 1 76 ? -15.453 28.094 10.438 1 98.62 76 PRO B O 1
ATOM 3173 N N . HIS B 1 77 ? -17.016 27.438 11.891 1 98 77 HIS B N 1
ATOM 3174 C CA . HIS B 1 77 ? -16.797 26.016 11.672 1 98 77 HIS B CA 1
ATOM 3175 C C . HIS B 1 77 ? -17 25.641 10.203 1 98 77 HIS B C 1
ATOM 3177 O O . HIS B 1 77 ? -17.984 26.031 9.586 1 98 77 HIS B O 1
ATOM 3183 N N . ALA B 1 78 ? -16.047 24.953 9.586 1 98.06 78 ALA B N 1
ATOM 3184 C CA . ALA B 1 78 ? -16.094 24.344 8.266 1 98.06 78 ALA B CA 1
ATOM 3185 C C . ALA B 1 78 ? -16.25 25.406 7.176 1 98.06 78 ALA B C 1
ATOM 3187 O O . ALA B 1 78 ? -16.766 25.125 6.086 1 98.06 78 ALA B O 1
ATOM 3188 N N . GLU B 1 79 ? -15.797 26.625 7.449 1 98.38 79 GLU B N 1
ATOM 3189 C CA . GLU B 1 79 ? -15.953 27.734 6.523 1 98.38 79 GLU B CA 1
ATOM 3190 C C . GLU B 1 79 ? -14.93 27.672 5.395 1 98.38 79 GLU B C 1
ATOM 3192 O O . GLU B 1 79 ? -13.75 27.406 5.637 1 98.38 79 GLU B O 1
ATOM 3197 N N . LEU B 1 80 ? -15.367 27.828 4.117 1 98.56 80 LEU B N 1
ATOM 3198 C CA . LEU B 1 80 ? -14.5 27.688 2.951 1 98.56 80 LEU B CA 1
ATOM 3199 C C . LEU B 1 80 ? -14.008 29.047 2.469 1 98.56 80 LEU B C 1
ATOM 3201 O O . LEU B 1 80 ? -12.953 29.141 1.829 1 98.56 80 LEU B O 1
ATOM 3205 N N . ARG B 1 81 ? -14.82 30.172 2.77 1 97.94 81 ARG B N 1
ATOM 3206 C CA . ARG B 1 81 ? -14.406 31.5 2.359 1 97.94 81 ARG B CA 1
ATOM 3207 C C . ARG B 1 81 ? -13.148 31.938 3.105 1 97.94 81 ARG B C 1
ATOM 3209 O O . ARG B 1 81 ? -13.008 31.672 4.301 1 97.94 81 ARG B O 1
ATOM 3216 N N . GLU B 1 82 ? -12.156 32.562 2.383 1 98.56 82 GLU B N 1
ATOM 3217 C CA . GLU B 1 82 ? -10.914 33.062 2.979 1 98.56 82 GLU B CA 1
ATOM 3218 C C . GLU B 1 82 ? -10.148 31.938 3.672 1 98.56 82 GLU B C 1
ATOM 3220 O O . GLU B 1 82 ? -9.648 32.125 4.785 1 98.56 82 GLU B O 1
ATOM 3225 N N . ASN B 1 83 ? -10.172 30.844 3.062 1 98.75 83 ASN B N 1
ATOM 3226 C CA . ASN B 1 83 ? -9.508 29.656 3.588 1 98.75 83 ASN B CA 1
ATOM 3227 C C . ASN B 1 83 ? -8.586 29.031 2.551 1 98.75 83 ASN B C 1
ATOM 3229 O O . ASN B 1 83 ? -8.922 28.016 1.951 1 98.75 83 ASN B O 1
ATOM 3233 N N . THR B 1 84 ? -7.434 29.609 2.404 1 98.88 84 THR B N 1
ATOM 3234 C CA . THR B 1 84 ? -6.414 29.172 1.457 1 98.88 84 THR B CA 1
ATOM 3235 C C . THR B 1 84 ? -5.105 28.859 2.178 1 98.88 84 THR B C 1
ATOM 3237 O O . THR B 1 84 ? -4.938 29.203 3.348 1 98.88 84 THR B O 1
ATOM 3240 N N . THR B 1 85 ? -4.227 28.188 1.469 1 98.88 85 THR B N 1
ATOM 3241 C CA . THR B 1 85 ? -2.904 27.891 2.016 1 98.88 85 THR B CA 1
ATOM 3242 C C . THR B 1 85 ? -2.227 29.172 2.512 1 98.88 85 THR B C 1
ATOM 3244 O O . THR B 1 85 ? -1.625 29.172 3.588 1 98.88 85 THR B O 1
ATOM 3247 N N . TRP B 1 86 ? -2.404 30.203 1.837 1 98.88 86 TRP B N 1
ATOM 3248 C CA . TRP B 1 86 ? -1.687 31.438 2.139 1 98.88 86 TRP B CA 1
ATOM 3249 C C . TRP B 1 86 ? -2.361 32.188 3.275 1 98.88 86 TRP B C 1
ATOM 3251 O O . TRP B 1 86 ? -1.694 32.875 4.062 1 98.88 86 TRP B O 1
ATOM 3261 N N . ASP B 1 87 ? -3.678 32.031 3.373 1 98.94 87 ASP B N 1
ATOM 3262 C CA . ASP B 1 87 ? -4.332 32.531 4.586 1 98.94 87 ASP B CA 1
ATOM 3263 C C . ASP B 1 87 ? -3.775 31.828 5.824 1 98.94 87 ASP B C 1
ATOM 3265 O O . ASP B 1 87 ? -3.525 32.469 6.844 1 98.94 87 ASP B O 1
ATOM 3269 N N . LEU B 1 88 ? -3.605 30.547 5.746 1 98.94 88 LEU B N 1
ATOM 3270 C CA . LEU B 1 88 ? -3.1 29.781 6.883 1 98.94 88 LEU B CA 1
ATOM 3271 C C . LEU B 1 88 ? -1.65 30.141 7.18 1 98.94 88 LEU B C 1
ATOM 3273 O O . LEU B 1 88 ? -1.253 30.219 8.344 1 98.94 88 LEU B O 1
ATOM 3277 N N . VAL B 1 89 ? -0.842 30.344 6.141 1 98.94 89 VAL B N 1
ATOM 3278 C CA . VAL B 1 89 ? 0.53 30.797 6.332 1 98.94 89 VAL B CA 1
ATOM 3279 C C . VAL B 1 89 ? 0.531 32.125 7.078 1 98.94 89 VAL B C 1
ATOM 3281 O O . VAL B 1 89 ? 1.311 32.312 8.016 1 98.94 89 VAL B O 1
ATOM 3284 N N . SER B 1 90 ? -0.32 33.031 6.664 1 98.94 90 SER B N 1
ATOM 3285 C CA . SER B 1 90 ? -0.447 34.312 7.336 1 98.94 90 SER B CA 1
ATOM 3286 C C . SER B 1 90 ? -0.885 34.156 8.789 1 98.94 90 SER B C 1
ATOM 3288 O O . SER B 1 90 ? -0.415 34.875 9.672 1 98.94 90 SER B O 1
ATOM 3290 N N . ASP B 1 91 ? -1.811 33.219 9.031 1 98.94 91 ASP B N 1
ATOM 3291 C CA . ASP B 1 91 ? -2.281 32.938 10.383 1 98.94 91 ASP B CA 1
ATOM 3292 C C . ASP B 1 91 ? -1.131 32.5 11.289 1 98.94 91 ASP B C 1
ATOM 3294 O O . ASP B 1 91 ? -1.058 32.906 12.453 1 98.94 91 ASP B O 1
ATOM 3298 N N . ILE B 1 92 ? -0.294 31.656 10.797 1 98.94 92 ILE B N 1
ATOM 3299 C CA . ILE B 1 92 ? 0.845 31.156 11.555 1 98.94 92 ILE B CA 1
ATOM 3300 C C . ILE B 1 92 ? 1.736 32.312 11.977 1 98.94 92 ILE B C 1
ATOM 3302 O O . ILE B 1 92 ? 2.158 32.406 13.133 1 98.94 92 ILE B O 1
ATOM 3306 N N . GLU B 1 93 ? 2.016 33.281 11.109 1 98.81 93 GLU B N 1
ATOM 3307 C CA . GLU B 1 93 ? 2.842 34.438 11.422 1 98.81 93 GLU B CA 1
ATOM 3308 C C . GLU B 1 93 ? 2.154 35.344 12.43 1 98.81 93 GLU B C 1
ATOM 3310 O O . GLU B 1 93 ? 2.805 35.906 13.32 1 98.81 93 GLU B O 1
ATOM 3315 N N . LYS B 1 94 ? 0.884 35.5 12.227 1 98.88 94 LYS B N 1
ATOM 3316 C CA . LYS B 1 94 ? 0.144 36.312 13.188 1 98.88 94 LYS B CA 1
ATOM 3317 C C . LYS B 1 94 ? 0.224 35.719 14.586 1 98.88 94 LYS B C 1
ATOM 3319 O O . LYS B 1 94 ? 0.382 36.438 15.57 1 98.88 94 LYS B O 1
ATOM 3324 N N . LEU B 1 95 ? 0.074 34.438 14.625 1 98.94 95 LEU B N 1
ATOM 3325 C CA . LEU B 1 95 ? 0.159 33.75 15.906 1 98.94 95 LEU B CA 1
ATOM 3326 C C . LEU B 1 95 ? 1.56 33.875 16.5 1 98.94 95 LEU B C 1
ATOM 3328 O O . LEU B 1 95 ? 1.712 34.125 17.703 1 98.94 95 LEU B O 1
ATOM 3332 N N . ARG B 1 96 ? 2.588 33.594 15.688 1 98.88 96 ARG B N 1
ATOM 3333 C CA . ARG B 1 96 ? 3.973 33.75 16.125 1 98.88 96 ARG B CA 1
ATOM 3334 C C . ARG B 1 96 ? 4.215 35.125 16.75 1 98.88 96 ARG B C 1
ATOM 3336 O O . ARG B 1 96 ? 4.785 35.219 17.828 1 98.88 96 ARG B O 1
ATOM 3343 N N . SER B 1 97 ? 3.773 36.188 16.047 1 98.75 97 SER B N 1
ATOM 3344 C CA . SER B 1 97 ? 3.936 37.562 16.516 1 98.75 97 SER B CA 1
ATOM 3345 C C . SER B 1 97 ? 3.131 37.812 17.797 1 98.75 97 SER B C 1
ATOM 3347 O O . SER B 1 97 ? 3.619 38.438 18.734 1 98.75 97 SER B O 1
ATOM 3349 N N . HIS B 1 98 ? 1.938 37.344 17.797 1 98.81 98 HIS B N 1
ATOM 3350 C CA . HIS B 1 98 ? 1.049 37.5 18.953 1 98.81 98 HIS B CA 1
ATOM 3351 C C . HIS B 1 98 ? 1.667 36.938 20.219 1 98.81 98 HIS B C 1
ATOM 3353 O O . HIS B 1 98 ? 1.489 37.469 21.312 1 98.81 98 HIS B O 1
ATOM 3359 N N . LEU B 1 99 ? 2.357 35.844 20.062 1 98.75 99 LEU B N 1
ATOM 3360 C CA . LEU B 1 99 ? 2.928 35.156 21.219 1 98.75 99 LEU B CA 1
ATOM 3361 C C . LEU B 1 99 ? 4.355 35.625 21.484 1 98.75 99 LEU B C 1
ATOM 3363 O O . LEU B 1 99 ? 5.047 35.062 22.344 1 98.75 99 LEU B O 1
ATOM 3367 N N . ASN B 1 100 ? 4.844 36.562 20.734 1 98.38 100 ASN B N 1
ATOM 3368 C CA . ASN B 1 100 ? 6.172 37.125 20.875 1 98.38 100 ASN B CA 1
ATOM 3369 C C . ASN B 1 100 ? 7.266 36.094 20.734 1 98.38 100 ASN B C 1
ATOM 3371 O O . ASN B 1 100 ? 8.172 36 21.562 1 98.38 100 ASN B O 1
ATOM 3375 N N . ILE B 1 101 ? 7.105 35.281 19.75 1 98.62 101 ILE B N 1
ATOM 3376 C CA . ILE B 1 101 ? 8.102 34.25 19.406 1 98.62 101 ILE B CA 1
ATOM 3377 C C . ILE B 1 101 ? 8.883 34.719 18.172 1 98.62 101 ILE B C 1
ATOM 3379 O O . ILE B 1 101 ? 8.289 35.031 17.141 1 98.62 101 ILE B O 1
ATOM 3383 N N . ASP B 1 102 ? 10.188 34.812 18.281 1 98.25 102 ASP B N 1
ATOM 3384 C CA . ASP B 1 102 ? 11.016 35.219 17.156 1 98.25 102 ASP B CA 1
ATOM 3385 C C . ASP B 1 102 ? 11.117 34.125 16.109 1 98.25 102 ASP B C 1
ATOM 3387 O O . ASP B 1 102 ? 10.773 34.312 14.945 1 98.25 102 ASP B O 1
ATOM 3391 N N . ARG B 1 103 ? 11.641 32.969 16.531 1 98.31 103 ARG B N 1
ATOM 3392 C CA . ARG B 1 103 ? 11.758 31.75 15.711 1 98.31 103 ARG B CA 1
ATOM 3393 C C . ARG B 1 103 ? 11.242 30.531 16.453 1 98.31 103 ARG B C 1
ATOM 3395 O O . ARG B 1 103 ? 11.195 30.531 17.688 1 98.31 103 ARG B O 1
ATOM 3402 N N . TRP B 1 104 ? 10.828 29.562 15.711 1 98.69 104 TRP B N 1
ATOM 3403 C CA . TRP B 1 104 ? 10.336 28.359 16.359 1 98.69 104 TRP B CA 1
ATOM 3404 C C . TRP B 1 104 ? 10.562 27.125 15.492 1 98.69 104 TRP B C 1
ATOM 3406 O O . TRP B 1 104 ? 10.977 27.25 14.336 1 98.69 104 TRP B O 1
ATOM 3416 N N . PHE B 1 105 ? 10.508 25.922 16.062 1 98.81 105 PHE B N 1
ATOM 3417 C CA . PHE B 1 105 ? 10.453 24.656 15.336 1 98.81 105 PHE B CA 1
ATOM 3418 C C . PHE B 1 105 ? 9.055 24.422 14.766 1 98.81 105 PHE B C 1
ATOM 3420 O O . PHE B 1 105 ? 8.062 24.906 15.328 1 98.81 105 PHE B O 1
ATOM 3427 N N . VAL B 1 106 ? 9 23.766 13.664 1 98.94 106 VAL B N 1
ATOM 3428 C CA . VAL B 1 106 ? 7.727 23.484 13.008 1 98.94 106 VAL B CA 1
ATOM 3429 C C . VAL B 1 106 ? 7.523 21.984 12.898 1 98.94 106 VAL B C 1
ATOM 3431 O O . VAL B 1 106 ? 8.383 21.266 12.367 1 98.94 106 VAL B O 1
ATOM 3434 N N . PHE B 1 107 ? 6.492 21.5 13.492 1 98.94 107 PHE B N 1
ATOM 3435 C CA . PHE B 1 107 ? 6.09 20.094 13.477 1 98.94 107 PHE B CA 1
ATOM 3436 C C . PHE B 1 107 ? 4.801 19.922 12.68 1 98.94 107 PHE B C 1
ATOM 3438 O O . PHE B 1 107 ? 3.789 20.562 12.969 1 98.94 107 PHE B O 1
ATOM 3445 N N . GLY B 1 108 ? 4.809 19.094 11.688 1 98.81 108 GLY B N 1
ATOM 3446 C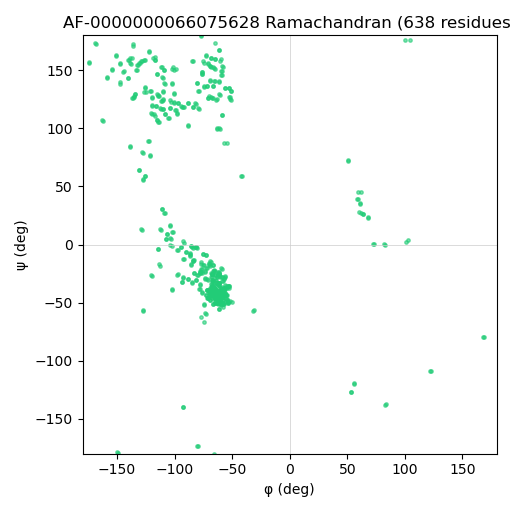 CA . GLY B 1 108 ? 3.592 18.891 10.914 1 98.81 108 GLY B CA 1
ATOM 3447 C C . GLY B 1 108 ? 3.58 17.578 10.156 1 98.81 108 GLY B C 1
ATOM 3448 O O . GLY B 1 108 ? 4.609 17.141 9.625 1 98.81 108 GLY B O 1
ATOM 3449 N N . GLY B 1 109 ? 2.475 16.938 10.039 1 98.62 109 GLY B N 1
ATOM 3450 C CA . GLY B 1 109 ? 2.283 15.703 9.297 1 98.62 109 GLY B CA 1
ATOM 3451 C C . GLY B 1 109 ? 1.104 15.75 8.344 1 98.62 109 GLY B C 1
ATOM 3452 O O . GLY B 1 109 ? 0.144 16.484 8.578 1 98.62 109 GLY B O 1
ATOM 3453 N N . SER B 1 110 ? 1.119 14.875 7.262 1 98.69 110 SER B N 1
ATOM 3454 C CA . SER B 1 110 ? 0.042 14.891 6.277 1 98.69 110 SER B CA 1
ATOM 3455 C C . SER B 1 110 ? -0.166 16.297 5.715 1 98.69 110 SER B C 1
ATOM 3457 O O . SER B 1 110 ? 0.783 16.938 5.25 1 98.69 110 SER B O 1
ATOM 3459 N N . TRP B 1 111 ? -1.369 16.859 5.727 1 98.81 111 TRP B N 1
ATOM 3460 C CA . TRP B 1 111 ? -1.569 18.266 5.371 1 98.81 111 TRP B CA 1
ATOM 3461 C C . TRP B 1 111 ? -0.662 19.172 6.195 1 98.81 111 TRP B C 1
ATOM 3463 O O . TRP B 1 111 ? -0.163 20.172 5.691 1 98.81 111 TRP B O 1
ATOM 3473 N N . GLY B 1 112 ? -0.432 18.812 7.445 1 98.88 112 GLY B N 1
ATOM 3474 C CA . GLY B 1 112 ? 0.49 19.562 8.281 1 98.88 112 GLY B CA 1
ATOM 3475 C C . GLY B 1 112 ? 1.884 19.656 7.691 1 98.88 112 GLY B C 1
ATOM 3476 O O . GLY B 1 112 ? 2.58 20.656 7.891 1 98.88 112 GLY B O 1
ATOM 3477 N N . SER B 1 113 ? 2.344 18.594 7.059 1 98.94 113 SER B N 1
ATOM 3478 C CA . SER B 1 113 ? 3.635 18.672 6.383 1 98.94 113 SER B CA 1
ATOM 3479 C C . SER B 1 113 ? 3.576 19.625 5.195 1 98.94 113 SER B C 1
ATOM 3481 O O . SER B 1 113 ? 4.535 20.359 4.93 1 98.94 113 SER B O 1
ATOM 3483 N N . THR B 1 114 ? 2.451 19.641 4.441 1 98.94 114 THR B N 1
ATOM 3484 C CA . THR B 1 114 ? 2.227 20.578 3.348 1 98.94 114 THR B CA 1
ATOM 3485 C C . THR B 1 114 ? 2.324 22.016 3.844 1 98.94 114 THR B C 1
ATOM 3487 O O . THR B 1 114 ? 3.051 22.828 3.268 1 98.94 114 THR B O 1
ATOM 3490 N N . LEU B 1 115 ? 1.598 22.234 4.902 1 98.94 115 LEU B N 1
ATOM 3491 C CA . LEU B 1 115 ? 1.55 23.594 5.457 1 98.94 115 LEU B CA 1
ATOM 3492 C C . LEU B 1 115 ? 2.893 23.969 6.066 1 98.94 115 LEU B C 1
ATOM 3494 O O . LEU B 1 115 ? 3.309 25.141 5.98 1 98.94 115 LEU B O 1
ATOM 3498 N N . SER B 1 116 ? 3.58 23.031 6.699 1 98.94 116 SER B N 1
ATOM 3499 C CA . SER B 1 116 ? 4.922 23.281 7.227 1 98.94 116 SER B CA 1
ATOM 3500 C C . SER B 1 116 ? 5.875 23.719 6.121 1 98.94 116 SER B C 1
ATOM 3502 O O . SER B 1 116 ? 6.656 24.656 6.301 1 98.94 116 SER B O 1
ATOM 3504 N N . LEU B 1 117 ? 5.797 23.031 5.008 1 98.94 117 LEU B N 1
ATOM 3505 C CA . LEU B 1 117 ? 6.668 23.375 3.887 1 98.94 117 LEU B CA 1
ATOM 3506 C C . LEU B 1 117 ? 6.293 24.734 3.305 1 98.94 117 LEU B C 1
ATOM 3508 O O . LEU B 1 117 ? 7.168 25.562 3.057 1 98.94 117 LEU B O 1
ATOM 3512 N N . ALA B 1 118 ? 5.027 24.969 3.104 1 98.94 118 ALA B N 1
ATOM 3513 C CA . ALA B 1 118 ? 4.582 26.266 2.586 1 98.94 118 ALA B CA 1
ATOM 3514 C C . ALA B 1 118 ? 5.023 27.406 3.5 1 98.94 118 ALA B C 1
ATOM 3516 O O . ALA B 1 118 ? 5.508 28.438 3.025 1 98.94 118 ALA B O 1
ATOM 3517 N N . TYR B 1 119 ? 4.871 27.203 4.777 1 98.94 119 TYR B N 1
ATOM 3518 C CA . TYR B 1 119 ? 5.227 28.219 5.758 1 98.94 119 TYR B CA 1
ATOM 3519 C C . TYR B 1 119 ? 6.73 28.469 5.777 1 98.94 119 TYR B C 1
ATOM 3521 O O . TYR B 1 119 ? 7.188 29.609 5.676 1 98.94 119 TYR B O 1
ATOM 3529 N N . SER B 1 120 ? 7.508 27.375 5.902 1 98.94 120 SER B N 1
ATOM 3530 C CA . SER B 1 120 ? 8.953 27.516 6.031 1 98.94 120 SER B CA 1
ATOM 3531 C C . SER B 1 120 ? 9.578 28.062 4.754 1 98.94 120 SER B C 1
ATOM 3533 O O . SER B 1 120 ? 10.586 28.781 4.805 1 98.94 120 SER B O 1
ATOM 3535 N N . GLN B 1 121 ? 8.984 27.75 3.635 1 98.94 121 GLN B N 1
ATOM 3536 C CA . GLN B 1 121 ? 9.484 28.281 2.369 1 98.94 121 GLN B CA 1
ATOM 3537 C C . GLN B 1 121 ? 9.141 29.75 2.215 1 98.94 121 GLN B C 1
ATOM 3539 O O . GLN B 1 121 ? 9.867 30.5 1.556 1 98.94 121 GLN B O 1
ATOM 3544 N N . THR B 1 122 ? 8.055 30.172 2.812 1 98.88 122 THR B N 1
ATOM 3545 C CA . THR B 1 122 ? 7.66 31.578 2.809 1 98.88 122 THR B CA 1
ATOM 3546 C C . THR B 1 122 ? 8.469 32.375 3.834 1 98.88 122 THR B C 1
ATOM 3548 O O . THR B 1 122 ? 8.844 33.5 3.584 1 98.88 122 THR B O 1
ATOM 3551 N N . HIS B 1 123 ? 8.742 31.766 5.004 1 98.75 123 HIS B N 1
ATOM 3552 C CA . HIS B 1 123 ? 9.445 32.438 6.102 1 98.75 123 HIS B CA 1
ATOM 3553 C C . HIS B 1 123 ? 10.578 31.562 6.629 1 98.75 123 HIS B C 1
ATOM 3555 O O . HIS B 1 123 ? 10.594 31.188 7.805 1 98.75 123 HIS B O 1
ATOM 3561 N N . PRO B 1 124 ? 11.531 31.328 5.789 1 98.75 124 PRO B N 1
ATOM 3562 C CA . PRO B 1 124 ? 12.609 30.422 6.215 1 98.75 124 PRO B CA 1
ATOM 3563 C C . PRO B 1 124 ? 13.359 30.953 7.438 1 98.75 124 PRO B C 1
ATOM 3565 O O . PRO B 1 124 ? 13.859 30.156 8.242 1 98.75 124 PRO B O 1
ATOM 3568 N N . ASP B 1 125 ? 13.352 32.25 7.652 1 98.25 125 ASP B N 1
ATOM 3569 C CA . ASP B 1 125 ? 14.117 32.875 8.734 1 98.25 125 ASP B CA 1
ATOM 3570 C C . ASP B 1 125 ? 13.383 32.75 10.062 1 98.25 125 ASP B C 1
ATOM 3572 O O . ASP B 1 125 ? 13.945 33.062 11.117 1 98.25 125 ASP B O 1
ATOM 3576 N N . ARG B 1 126 ? 12.188 32.188 10.039 1 98.62 126 ARG B N 1
ATOM 3577 C CA . ARG B 1 126 ? 11.414 32 11.258 1 98.62 126 ARG B CA 1
ATOM 3578 C C . ARG B 1 126 ? 11.461 30.578 11.758 1 98.62 126 ARG B C 1
ATOM 3580 O O . ARG B 1 126 ? 10.922 30.25 12.82 1 98.62 126 ARG B O 1
ATOM 3587 N N . CYS B 1 127 ? 12.148 29.734 11.039 1 98.69 127 CYS B N 1
ATOM 3588 C CA . CYS B 1 127 ? 12.094 28.312 11.336 1 98.69 127 CYS B CA 1
ATOM 3589 C C . CYS B 1 127 ? 13.445 27.797 11.82 1 98.69 127 CYS B C 1
ATOM 3591 O O . CYS B 1 127 ? 14.461 27.984 11.141 1 98.69 127 CYS B O 1
ATOM 3593 N N . LEU B 1 128 ? 13.43 27.141 12.914 1 98.19 128 LEU B N 1
ATOM 3594 C CA . LEU B 1 128 ? 14.648 26.609 13.508 1 98.19 128 LEU B CA 1
ATOM 3595 C C . LEU B 1 128 ? 14.891 25.172 13.055 1 98.19 128 LEU B C 1
ATOM 3597 O O . LEU B 1 128 ? 16.031 24.703 13.031 1 98.19 128 LEU B O 1
ATOM 3601 N N . GLY B 1 129 ? 13.891 24.453 12.75 1 98.62 129 GLY B N 1
ATOM 3602 C CA . GLY B 1 129 ? 13.898 23.062 12.328 1 98.62 129 GLY B CA 1
ATOM 3603 C C . GLY B 1 129 ? 12.523 22.562 11.922 1 98.62 129 GLY B C 1
ATOM 3604 O O . GLY B 1 129 ? 11.508 23.141 12.289 1 98.62 129 GLY B O 1
ATOM 3605 N N . LEU B 1 130 ? 12.531 21.531 11.109 1 98.94 130 LEU B N 1
ATOM 3606 C CA . LEU B 1 130 ? 11.297 20.906 10.641 1 98.94 130 LEU B CA 1
ATOM 3607 C C . LEU B 1 130 ? 11.234 19.438 11.055 1 98.94 130 LEU B C 1
ATOM 3609 O O . LEU B 1 130 ? 12.195 18.688 10.859 1 98.94 130 LEU B O 1
ATOM 3613 N N . ILE B 1 131 ? 10.195 19.062 11.695 1 98.94 131 ILE B N 1
ATOM 3614 C CA . ILE B 1 131 ? 9.867 17.672 11.969 1 98.94 131 ILE B CA 1
ATOM 3615 C C . ILE B 1 131 ? 8.594 17.281 11.219 1 98.94 131 ILE B C 1
ATOM 3617 O O . ILE B 1 131 ? 7.488 17.641 11.641 1 98.94 131 ILE B O 1
ATOM 3621 N N . LEU B 1 132 ? 8.758 16.516 10.156 1 98.94 132 LEU B N 1
ATOM 3622 C CA . LEU B 1 132 ? 7.668 16.234 9.227 1 98.94 132 LEU B CA 1
ATOM 3623 C C . LEU B 1 132 ? 7.316 14.758 9.242 1 98.94 132 LEU B C 1
ATOM 3625 O O . LEU B 1 132 ? 8.18 13.914 9.484 1 98.94 132 LEU B O 1
ATOM 3629 N N . ARG B 1 133 ? 6.117 14.492 9.047 1 98.81 133 ARG B N 1
ATOM 3630 C CA . ARG B 1 133 ? 5.637 13.117 9.062 1 98.81 133 ARG B CA 1
ATOM 3631 C C . ARG B 1 133 ? 4.598 12.891 7.969 1 98.81 133 ARG B C 1
ATOM 3633 O O . ARG B 1 133 ? 3.717 13.727 7.758 1 98.81 133 ARG B O 1
ATOM 3640 N N . GLY B 1 134 ? 4.625 11.648 7.324 1 98.81 134 GLY B N 1
ATOM 3641 C CA . GLY B 1 134 ? 3.604 11.367 6.328 1 98.81 134 GLY B CA 1
ATOM 3642 C C . GLY B 1 134 ? 3.465 12.461 5.289 1 98.81 134 GLY B C 1
ATOM 3643 O O . GLY B 1 134 ? 2.441 13.148 5.234 1 98.81 134 GLY B O 1
ATOM 3644 N N . ILE B 1 135 ? 4.438 12.57 4.395 1 98.94 135 ILE B N 1
ATOM 3645 C CA . ILE B 1 135 ? 4.617 13.75 3.549 1 98.94 135 ILE B CA 1
ATOM 3646 C C . ILE B 1 135 ? 3.5 13.812 2.512 1 98.94 135 ILE B C 1
ATOM 3648 O O . ILE B 1 135 ? 3.248 12.844 1.796 1 98.94 135 ILE B O 1
ATOM 3652 N N . PHE B 1 136 ? 2.842 14.898 2.479 1 98.94 136 PHE B N 1
ATOM 3653 C CA . PHE B 1 136 ? 1.835 15.258 1.485 1 98.94 136 PHE B CA 1
ATOM 3654 C C . PHE B 1 136 ? 2.234 16.516 0.738 1 98.94 136 PHE B C 1
ATOM 3656 O O . PHE B 1 136 ? 2.326 17.594 1.334 1 98.94 136 PHE B O 1
ATOM 3663 N N . LEU B 1 137 ? 2.543 16.422 -0.552 1 98.94 137 LEU B N 1
ATOM 3664 C CA . LEU B 1 137 ? 2.992 17.562 -1.336 1 98.94 137 LEU B CA 1
ATOM 3665 C C . LEU B 1 137 ? 1.833 18.172 -2.109 1 98.94 137 LEU B C 1
ATOM 3667 O O . LEU B 1 137 ? 2.008 19.188 -2.797 1 98.94 137 LEU B O 1
ATOM 3671 N N . LEU B 1 138 ? 0.648 17.547 -2.033 1 98.75 138 LEU B N 1
ATOM 3672 C CA . LEU B 1 138 ? -0.623 17.984 -2.598 1 98.75 138 LEU B CA 1
ATOM 3673 C C . LEU B 1 138 ? -0.531 18.109 -4.117 1 98.75 138 LEU B C 1
ATOM 3675 O O . LEU B 1 138 ? -1.084 19.031 -4.707 1 98.75 138 LEU B O 1
ATOM 3679 N N . ARG B 1 139 ? 0.326 17.344 -4.727 1 98.75 139 ARG B N 1
ATOM 3680 C CA . ARG B 1 139 ? 0.312 17.25 -6.18 1 98.75 139 ARG B CA 1
ATOM 3681 C C . ARG B 1 139 ? -0.937 16.531 -6.668 1 98.75 139 ARG B C 1
ATOM 3683 O O . ARG B 1 139 ? -1.499 15.695 -5.953 1 98.75 139 ARG B O 1
ATOM 3690 N N . ARG B 1 140 ? -1.319 16.844 -7.848 1 98.5 140 ARG B N 1
ATOM 3691 C CA . ARG B 1 140 ? -2.523 16.234 -8.414 1 98.5 140 ARG B CA 1
ATOM 3692 C C . ARG B 1 140 ? -2.447 14.719 -8.375 1 98.5 140 ARG B C 1
ATOM 3694 O O . ARG B 1 140 ? -3.428 14.047 -8.039 1 98.5 140 ARG B O 1
ATOM 3701 N N . LYS B 1 141 ? -1.301 14.125 -8.734 1 98.62 141 LYS B N 1
ATOM 3702 C CA . LYS B 1 141 ? -1.159 12.672 -8.773 1 98.62 141 LYS B CA 1
ATOM 3703 C C . LYS B 1 141 ? -1.38 12.07 -7.387 1 98.62 141 LYS B C 1
ATOM 3705 O O . LYS B 1 141 ? -1.873 10.945 -7.27 1 98.62 141 LYS B O 1
ATOM 3710 N N . GLU B 1 142 ? -0.994 12.773 -6.305 1 98.81 142 GLU B N 1
ATOM 3711 C CA . GLU B 1 142 ? -1.211 12.289 -4.945 1 98.81 142 GLU B CA 1
ATOM 3712 C C . GLU B 1 142 ? -2.697 12.266 -4.602 1 98.81 142 GLU B C 1
ATOM 3714 O O . GLU B 1 142 ? -3.172 11.328 -3.947 1 98.81 142 GLU B O 1
ATOM 3719 N N . ILE B 1 143 ? -3.396 13.305 -5.008 1 98.75 143 ILE B N 1
ATOM 3720 C CA . ILE B 1 143 ? -4.836 13.383 -4.777 1 98.75 143 ILE B CA 1
ATOM 3721 C C . ILE B 1 143 ? -5.539 12.25 -5.527 1 98.75 143 ILE B C 1
ATOM 3723 O O . ILE B 1 143 ? -6.398 11.57 -4.965 1 98.75 143 ILE B O 1
ATOM 3727 N N . LEU B 1 144 ? -5.184 12.055 -6.746 1 98.69 144 LEU B N 1
ATOM 3728 C CA . LEU B 1 144 ? -5.797 11 -7.551 1 98.69 144 LEU B CA 1
ATOM 3729 C C . LEU B 1 144 ? -5.48 9.625 -6.98 1 98.69 144 LEU B C 1
ATOM 3731 O O . LEU B 1 144 ? -6.34 8.742 -6.969 1 98.69 144 LEU B O 1
ATOM 3735 N N . TRP B 1 145 ? -4.27 9.438 -6.504 1 98.81 145 TRP B N 1
ATOM 3736 C CA . TRP B 1 145 ? -3.877 8.18 -5.879 1 98.81 145 TRP B CA 1
ATOM 3737 C C . TRP B 1 145 ? -4.848 7.805 -4.762 1 98.81 145 TRP B C 1
ATOM 3739 O O . TRP B 1 145 ? -5.312 6.66 -4.695 1 98.81 145 TRP B O 1
ATOM 3749 N N . PHE B 1 146 ? -5.129 8.688 -3.893 1 98.94 146 PHE B N 1
ATOM 3750 C CA . PHE B 1 146 ? -5.871 8.359 -2.682 1 98.94 146 PHE B CA 1
ATOM 3751 C C . PHE B 1 146 ? -7.375 8.391 -2.945 1 98.94 146 PHE B C 1
ATOM 3753 O O . PHE B 1 146 ? -8.125 7.602 -2.367 1 98.94 146 PHE B O 1
ATOM 3760 N N . TYR B 1 147 ? -7.84 9.297 -3.863 1 98.88 147 TYR B N 1
ATOM 3761 C CA . TYR B 1 147 ? -9.273 9.555 -3.93 1 98.88 147 TYR B CA 1
ATOM 3762 C C . TYR B 1 147 ? -9.852 9.086 -5.258 1 98.88 147 TYR B C 1
ATOM 3764 O O . TYR B 1 147 ? -11.062 9.172 -5.48 1 98.88 147 TYR B O 1
ATOM 3772 N N . GLN B 1 148 ? -9.062 8.609 -6.152 1 98.69 148 GLN B N 1
ATOM 3773 C CA . GLN B 1 148 ? -9.57 8.227 -7.465 1 98.69 148 GLN B CA 1
ATOM 3774 C C . GLN B 1 148 ? -9.164 6.793 -7.816 1 98.69 148 GLN B C 1
ATOM 3776 O O . GLN B 1 148 ? -10.023 5.961 -8.125 1 98.69 148 GLN B O 1
ATOM 3781 N N . ASP B 1 149 ? -7.891 6.527 -7.797 1 98.44 149 ASP B N 1
ATOM 3782 C CA . ASP B 1 149 ? -7.367 5.223 -8.195 1 98.44 149 ASP B CA 1
ATOM 3783 C C . ASP B 1 149 ? -5.938 5.031 -7.695 1 98.44 149 ASP B C 1
ATOM 3785 O O . ASP B 1 149 ? -4.992 5.582 -8.266 1 98.44 149 ASP B O 1
ATOM 3789 N N . GLY B 1 150 ? -5.668 4.258 -6.758 1 98.62 150 GLY B N 1
ATOM 3790 C CA . GLY B 1 150 ? -4.391 3.986 -6.117 1 98.62 150 GLY B CA 1
ATOM 3791 C C . GLY B 1 150 ? -4.523 3.207 -4.824 1 98.62 150 GLY B C 1
ATOM 3792 O O . GLY B 1 150 ? -4.434 1.978 -4.82 1 98.62 150 GLY B O 1
ATOM 3793 N N . ALA B 1 151 ? -4.891 3.953 -3.725 1 98.88 151 ALA B N 1
ATOM 3794 C CA . ALA B 1 151 ? -5.094 3.32 -2.424 1 98.88 151 ALA B CA 1
ATOM 3795 C C . ALA B 1 151 ? -6.23 2.307 -2.477 1 98.88 151 ALA B C 1
ATOM 3797 O O . ALA B 1 151 ? -6.262 1.354 -1.693 1 98.88 151 ALA B O 1
ATOM 3798 N N . SER B 1 152 ? -7.18 2.51 -3.422 1 98.81 152 SER B N 1
ATOM 3799 C CA . SER B 1 152 ? -8.32 1.616 -3.588 1 98.81 152 SER B CA 1
ATOM 3800 C C . SER B 1 152 ? -7.871 0.206 -3.955 1 98.81 152 SER B C 1
ATOM 3802 O O . SER B 1 152 ? -8.594 -0.764 -3.723 1 98.81 152 SER B O 1
ATOM 3804 N N . TRP B 1 153 ? -6.668 0.074 -4.539 1 98.88 153 TRP B N 1
ATOM 3805 C CA . TRP B 1 153 ? -6.137 -1.234 -4.91 1 98.88 153 TRP B CA 1
ATOM 3806 C C . TRP B 1 153 ? -5.82 -2.062 -3.67 1 98.88 153 TRP B C 1
ATOM 3808 O O . TRP B 1 153 ? -5.805 -3.295 -3.727 1 98.88 153 TRP B O 1
ATOM 3818 N N . ILE B 1 154 ? -5.512 -1.398 -2.598 1 98.88 154 ILE B N 1
ATOM 3819 C CA . ILE B 1 154 ? -5.105 -2.047 -1.354 1 98.88 154 ILE B CA 1
ATOM 3820 C C . ILE B 1 154 ? -6.324 -2.232 -0.45 1 98.88 154 ILE B C 1
ATOM 3822 O O . ILE B 1 154 ? -6.414 -3.221 0.283 1 98.88 154 ILE B O 1
ATOM 3826 N N . PHE B 1 155 ? -7.262 -1.313 -0.543 1 98.81 155 PHE B N 1
ATOM 3827 C CA . PHE B 1 155 ? -8.445 -1.356 0.311 1 98.81 155 PHE B CA 1
ATOM 3828 C C . PHE B 1 155 ? -9.719 -1.311 -0.525 1 98.81 155 PHE B C 1
ATOM 3830 O O . PHE B 1 155 ? -10.586 -0.469 -0.295 1 98.81 155 PHE B O 1
ATOM 3837 N N . PRO B 1 156 ? -9.898 -2.27 -1.418 1 98.81 156 PRO B N 1
ATOM 3838 C CA . PRO B 1 156 ? -11.094 -2.24 -2.266 1 98.81 156 PRO B CA 1
ATOM 3839 C C . PRO B 1 156 ? -12.391 -2.402 -1.47 1 98.81 156 PRO B C 1
ATOM 3841 O O . PRO B 1 156 ? -13.438 -1.888 -1.873 1 98.81 156 PRO B O 1
ATOM 3844 N N . ASP B 1 157 ? -12.352 -3.123 -0.376 1 98.38 157 ASP B N 1
ATOM 3845 C CA . ASP B 1 157 ? -13.516 -3.336 0.48 1 98.38 157 ASP B CA 1
ATOM 3846 C C . ASP B 1 157 ? -13.984 -2.025 1.108 1 98.38 157 ASP B C 1
ATOM 3848 O O . ASP B 1 157 ? -15.156 -1.654 0.987 1 98.38 157 ASP B O 1
ATOM 3852 N N . ALA B 1 158 ? -13.07 -1.268 1.722 1 98.38 158 ALA B N 1
ATOM 3853 C CA . ALA B 1 158 ? -13.391 0.029 2.309 1 98.38 158 ALA B CA 1
ATOM 3854 C C . ALA B 1 158 ? -13.758 1.045 1.229 1 98.38 158 ALA B C 1
ATOM 3856 O O . ALA B 1 158 ? -14.594 1.925 1.451 1 98.38 158 ALA B O 1
ATOM 3857 N N . TRP B 1 159 ? -13.195 0.938 0.076 1 98.75 159 TRP B N 1
ATOM 3858 C CA . TRP B 1 159 ? -13.383 1.849 -1.048 1 98.75 159 TRP B CA 1
ATOM 3859 C C . TRP B 1 159 ? -14.844 1.87 -1.487 1 98.75 159 TRP B C 1
ATOM 3861 O O . TRP B 1 159 ? -15.359 2.91 -1.906 1 98.75 159 TRP B O 1
ATOM 3871 N N . GLU B 1 160 ? -15.523 0.731 -1.369 1 98.56 160 GLU B N 1
ATOM 3872 C CA . GLU B 1 160 ? -16.922 0.652 -1.773 1 98.56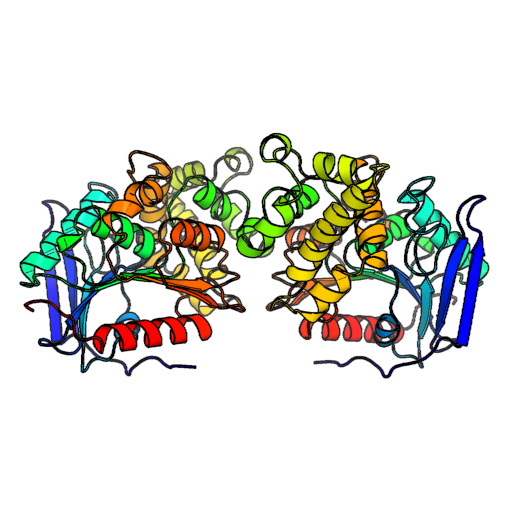 160 GLU B CA 1
ATOM 3873 C C . GLU B 1 160 ? -17.781 1.63 -0.977 1 98.56 160 GLU B C 1
ATOM 3875 O O . GLU B 1 160 ? -18.703 2.238 -1.521 1 98.56 160 GLU B O 1
ATOM 3880 N N . HIS B 1 161 ? -17.438 1.765 0.313 1 98 161 HIS B N 1
ATOM 3881 C CA . HIS B 1 161 ? -18.172 2.723 1.135 1 98 161 HIS B CA 1
ATOM 3882 C C . HIS B 1 161 ? -17.922 4.152 0.669 1 98 161 HIS B C 1
ATOM 3884 O O . HIS B 1 161 ? -18.828 4.977 0.66 1 98 161 HIS B O 1
ATOM 3890 N N . TYR B 1 162 ? -16.75 4.465 0.291 1 98.75 162 TYR B N 1
ATOM 3891 C CA . TYR B 1 162 ? -16.375 5.773 -0.232 1 98.75 162 TYR B CA 1
ATOM 3892 C C . TYR B 1 162 ? -17.125 6.09 -1.516 1 98.75 162 TYR B C 1
ATOM 3894 O O . TYR B 1 162 ? -17.5 7.242 -1.761 1 98.75 162 TYR B O 1
ATOM 3902 N N . LEU B 1 163 ? -17.391 5.086 -2.318 1 98.75 163 LEU B N 1
ATOM 3903 C CA . LEU B 1 163 ? -18.031 5.262 -3.617 1 98.75 163 LEU B CA 1
ATOM 3904 C C . LEU B 1 163 ? -19.531 5.465 -3.457 1 98.75 163 LEU B C 1
ATOM 3906 O O . LEU B 1 163 ? -20.172 6.051 -4.328 1 98.75 163 LEU B O 1
ATOM 3910 N N . GLU B 1 164 ? -20.078 5.035 -2.41 1 98.38 164 GLU B N 1
ATOM 3911 C CA . GLU B 1 164 ? -21.531 4.852 -2.244 1 98.38 164 GLU B CA 1
ATOM 3912 C C . GLU B 1 164 ? -22.281 6.152 -2.508 1 98.38 164 GLU B C 1
ATOM 3914 O O . GLU B 1 164 ? -23.312 6.148 -3.186 1 98.38 164 GLU B O 1
ATOM 3919 N N . PRO B 1 165 ? -21.781 7.312 -2.023 1 98.44 165 PRO B N 1
ATOM 3920 C CA . PRO B 1 165 ? -22.562 8.531 -2.213 1 98.44 165 PRO B CA 1
ATOM 3921 C C . PRO B 1 165 ? -22.5 9.062 -3.645 1 98.44 165 PRO B C 1
ATOM 3923 O O . PRO B 1 165 ? -23.25 9.977 -4 1 98.44 165 PRO B O 1
ATOM 3926 N N . ILE B 1 166 ? -21.703 8.539 -4.477 1 98.81 166 ILE B N 1
ATOM 3927 C CA . ILE B 1 166 ? -21.453 9.078 -5.809 1 98.81 166 ILE B CA 1
ATOM 3928 C C . ILE B 1 166 ? -22 8.125 -6.867 1 98.81 166 ILE B C 1
ATOM 3930 O O . ILE B 1 166 ? -21.531 6.984 -6.977 1 98.81 166 ILE B O 1
ATOM 3934 N N . PRO B 1 167 ? -22.938 8.539 -7.637 1 98.38 167 PRO B N 1
ATOM 3935 C CA . PRO B 1 167 ? -23.453 7.668 -8.703 1 98.38 167 PRO B CA 1
ATOM 3936 C C . PRO B 1 167 ? -22.359 7.262 -9.695 1 98.38 167 PRO B C 1
ATOM 3938 O O . PRO B 1 167 ? -21.438 8.031 -9.945 1 98.38 167 PRO B O 1
ATOM 3941 N N . PRO B 1 168 ? -22.453 6.098 -10.297 1 98.06 168 PRO B N 1
ATOM 3942 C CA . PRO B 1 168 ? -21.438 5.562 -11.195 1 98.06 168 PRO B CA 1
ATOM 3943 C C . PRO B 1 168 ? -21.062 6.535 -12.32 1 98.06 168 PRO B C 1
ATOM 3945 O O . PRO B 1 168 ? -19.891 6.625 -12.703 1 98.06 168 PRO B O 1
ATOM 3948 N N . GLU B 1 169 ? -21.938 7.289 -12.836 1 98.25 169 GLU B N 1
ATOM 3949 C CA . GLU B 1 169 ? -21.734 8.172 -13.984 1 98.25 169 GLU B CA 1
ATOM 3950 C C . GLU B 1 169 ? -20.828 9.352 -13.617 1 98.25 169 GLU B C 1
ATOM 3952 O O . GLU B 1 169 ? -20.312 10.039 -14.492 1 98.25 169 GLU B O 1
ATOM 3957 N N . GLU B 1 170 ? -20.641 9.609 -12.266 1 98.56 170 GLU B N 1
ATOM 3958 C CA . GLU B 1 170 ? -19.844 10.75 -11.82 1 98.56 170 GLU B CA 1
ATOM 3959 C C . GLU B 1 170 ? -18.5 10.297 -11.258 1 98.56 170 GLU B C 1
ATOM 3961 O O . GLU B 1 170 ? -17.703 11.125 -10.82 1 98.56 170 GLU B O 1
ATOM 3966 N N . ARG B 1 171 ? -18.172 9.047 -11.32 1 98.62 171 ARG B N 1
ATOM 3967 C CA . ARG B 1 171 ? -17.047 8.508 -10.57 1 98.62 171 ARG B CA 1
ATOM 3968 C C . ARG B 1 171 ? -15.742 8.68 -11.344 1 98.62 171 ARG B C 1
ATOM 3970 O O . ARG B 1 171 ? -14.68 8.289 -10.859 1 98.62 171 ARG B O 1
ATOM 3977 N N . ASP B 1 172 ? -15.773 9.242 -12.547 1 98.19 172 ASP B N 1
ATOM 3978 C CA . ASP B 1 172 ? -14.562 9.539 -13.305 1 98.19 172 ASP B CA 1
ATOM 3979 C C . ASP B 1 172 ? -13.805 10.719 -12.703 1 98.19 172 ASP B C 1
ATOM 3981 O O . ASP B 1 172 ? -12.633 10.93 -13.008 1 98.19 172 ASP B O 1
ATOM 3985 N N . ASP B 1 173 ? -14.453 11.523 -11.93 1 98.62 173 ASP B N 1
ATOM 3986 C CA . ASP B 1 173 ? -13.875 12.656 -11.211 1 98.62 173 ASP B CA 1
ATOM 3987 C C . ASP B 1 173 ? -14.438 12.75 -9.797 1 98.62 173 ASP B C 1
ATOM 3989 O O . ASP B 1 173 ? -15.297 13.594 -9.523 1 98.62 173 ASP B O 1
ATOM 3993 N N . MET B 1 174 ? -13.859 12.008 -8.938 1 98.88 174 MET B N 1
ATOM 3994 C CA . MET B 1 174 ? -14.398 11.852 -7.586 1 98.88 174 MET B CA 1
ATOM 3995 C C . MET B 1 174 ? -14.297 13.156 -6.805 1 98.88 174 MET B C 1
ATOM 3997 O O . MET B 1 174 ? -15.188 13.492 -6.027 1 98.88 174 MET B O 1
ATOM 4001 N N . ILE B 1 175 ? -13.211 13.914 -6.973 1 98.81 175 ILE B N 1
ATOM 4002 C CA . ILE B 1 175 ? -13.016 15.156 -6.23 1 98.81 175 ILE B CA 1
ATOM 4003 C C . ILE B 1 175 ? -14.148 16.125 -6.547 1 98.81 175 ILE B C 1
ATOM 4005 O O . ILE B 1 175 ? -14.773 16.688 -5.637 1 98.81 175 ILE B O 1
ATOM 4009 N N . SER B 1 176 ? -14.438 16.297 -7.828 1 98.75 176 SER B N 1
ATOM 4010 C CA . SER B 1 176 ? -15.508 17.219 -8.234 1 98.75 176 SER B CA 1
ATOM 4011 C C . SER B 1 176 ? -16.859 16.719 -7.754 1 98.75 176 SER B C 1
ATOM 4013 O O . SER B 1 176 ? -17.703 17.5 -7.332 1 98.75 176 SER B O 1
ATOM 4015 N N . ALA B 1 177 ? -17.078 15.383 -7.906 1 98.94 177 ALA B N 1
ATOM 4016 C CA . ALA B 1 177 ? -18.344 14.797 -7.48 1 98.94 177 ALA B CA 1
ATOM 4017 C C . ALA B 1 177 ? -18.578 15.023 -5.988 1 98.94 177 ALA B C 1
ATOM 4019 O O . ALA B 1 177 ? -19.672 15.414 -5.578 1 98.94 177 ALA B O 1
ATOM 4020 N N . TYR B 1 178 ? -17.594 14.82 -5.191 1 98.88 178 TYR B N 1
ATOM 4021 C CA . TYR B 1 178 ? -17.703 15.031 -3.75 1 98.88 178 TYR B CA 1
ATOM 4022 C C . TYR B 1 178 ? -17.859 16.516 -3.426 1 98.88 178 TYR B C 1
ATOM 4024 O O . TYR B 1 178 ? -18.641 16.891 -2.553 1 98.88 178 TYR B O 1
ATOM 4032 N N . TYR B 1 179 ? -17.094 17.359 -4.094 1 98.81 179 TYR B N 1
ATOM 4033 C CA . TYR B 1 179 ? -17.156 18.781 -3.801 1 98.81 179 TYR B CA 1
ATOM 4034 C C . TYR B 1 179 ? -18.578 19.312 -3.988 1 98.81 179 TYR B C 1
ATOM 4036 O O . TYR B 1 179 ? -19.047 20.125 -3.189 1 98.81 179 TYR B O 1
ATOM 4044 N N . ARG B 1 180 ? -19.25 18.844 -5.059 1 98.69 180 ARG B N 1
ATOM 4045 C CA . ARG B 1 180 ? -20.625 19.234 -5.301 1 98.69 180 ARG B CA 1
ATOM 4046 C C . ARG B 1 180 ? -21.516 18.859 -4.125 1 98.69 180 ARG B C 1
ATOM 4048 O O . ARG B 1 180 ? -22.391 19.625 -3.721 1 98.69 180 ARG B O 1
ATOM 4055 N N . ARG B 1 181 ? -21.312 17.719 -3.559 1 98.81 181 ARG B N 1
ATOM 4056 C CA . ARG B 1 181 ? -22.125 17.25 -2.443 1 98.81 181 ARG B CA 1
ATOM 4057 C C . ARG B 1 181 ? -21.719 17.922 -1.141 1 98.81 181 ARG B C 1
ATOM 4059 O O . ARG B 1 181 ? -22.578 18.281 -0.321 1 98.81 181 ARG B O 1
ATOM 4066 N N . LEU B 1 182 ? -20.453 18.188 -1.011 1 98.75 182 LEU B N 1
ATOM 4067 C CA . LEU B 1 182 ? -19.922 18.734 0.229 1 98.75 182 LEU B CA 1
ATOM 4068 C C . LEU B 1 182 ? -20.25 20.219 0.339 1 98.75 182 LEU B C 1
ATOM 4070 O O . LEU B 1 182 ? -20.125 20.812 1.417 1 98.75 182 LEU B O 1
ATOM 4074 N N . THR B 1 183 ? -20.625 20.828 -0.778 1 98.5 183 THR B N 1
ATOM 4075 C CA . THR B 1 183 ? -21.016 22.234 -0.759 1 98.5 183 THR B CA 1
ATOM 4076 C C . THR B 1 183 ? -22.5 22.391 -1.033 1 98.5 183 THR B C 1
ATOM 4078 O O . THR B 1 183 ? -22.969 23.484 -1.354 1 98.5 183 THR B O 1
ATOM 4081 N N . SER B 1 184 ? -23.203 21.328 -0.981 1 98.19 184 SER B N 1
ATOM 4082 C CA . SER B 1 184 ? -24.656 21.344 -1.184 1 98.19 184 SER B CA 1
ATOM 4083 C C . SER B 1 184 ? -25.359 22.125 -0.072 1 98.19 184 SER B C 1
ATOM 4085 O O . SER B 1 184 ? -24.906 22.109 1.075 1 98.19 184 SER B O 1
ATOM 4087 N N . LYS B 1 185 ? -26.5 22.719 -0.375 1 97 185 LYS B N 1
ATOM 4088 C CA . LYS B 1 185 ? -27.344 23.391 0.62 1 97 185 LYS B CA 1
ATOM 4089 C C . LYS B 1 185 ? -28.125 22.375 1.449 1 97 185 LYS B C 1
ATOM 4091 O O . LYS B 1 185 ? -28.625 22.703 2.529 1 97 185 LYS B O 1
ATOM 4096 N N . ASP B 1 186 ? -28.25 21.219 0.88 1 97.5 186 ASP B N 1
ATOM 4097 C CA . ASP B 1 186 ? -28.938 20.141 1.583 1 97.5 186 ASP B CA 1
ATOM 4098 C C . ASP B 1 186 ? -28.047 19.484 2.623 1 97.5 186 ASP B C 1
ATOM 4100 O O . ASP B 1 186 ? -27.062 18.812 2.271 1 97.5 186 ASP B O 1
ATOM 4104 N N . ALA B 1 187 ? -28.422 19.578 3.867 1 95.75 187 ALA B N 1
ATOM 4105 C CA . ALA B 1 187 ? -27.594 19.125 4.98 1 95.75 187 ALA B CA 1
ATOM 4106 C C . ALA B 1 187 ? -27.406 17.609 4.953 1 95.75 187 ALA B C 1
ATOM 4108 O O . ALA B 1 187 ? -26.359 17.109 5.328 1 95.75 187 ALA B O 1
ATOM 4109 N N . GLU B 1 188 ? -28.375 16.938 4.543 1 97.19 188 GLU B N 1
ATOM 4110 C CA . GLU B 1 188 ? -28.312 15.469 4.508 1 97.19 188 GLU B CA 1
ATOM 4111 C C . GLU B 1 188 ? -27.344 14.992 3.436 1 97.19 188 GLU B C 1
ATOM 4113 O O . GLU B 1 188 ? -26.594 14.039 3.65 1 97.19 188 GLU B O 1
ATOM 4118 N N . ILE B 1 189 ? -27.422 15.68 2.285 1 98.06 189 ILE B N 1
ATOM 4119 C CA . ILE B 1 189 ? -26.484 15.367 1.206 1 98.06 189 ILE B CA 1
ATOM 4120 C C . ILE B 1 189 ? -25.047 15.633 1.666 1 98.06 189 ILE B C 1
ATOM 4122 O O . ILE B 1 189 ? -24.172 14.797 1.473 1 98.06 189 ILE B O 1
ATOM 4126 N N . ARG B 1 190 ? -24.812 16.703 2.316 1 97.94 190 ARG B N 1
ATOM 4127 C CA . ARG B 1 190 ? -23.5 17.109 2.801 1 97.94 190 ARG B CA 1
ATOM 4128 C C . ARG B 1 190 ? -22.984 16.125 3.852 1 97.94 190 ARG B C 1
ATOM 4130 O O . ARG B 1 190 ? -21.844 15.688 3.789 1 97.94 190 ARG B O 1
ATOM 4137 N N . SER B 1 191 ? -23.859 15.781 4.762 1 98 191 SER B N 1
ATOM 4138 C CA . SER B 1 191 ? -23.453 14.914 5.867 1 98 191 SER B CA 1
ATOM 4139 C C . SER B 1 191 ? -23.094 13.516 5.371 1 98 191 SER B C 1
ATOM 4141 O O . SER B 1 191 ? -22.125 12.922 5.836 1 98 191 SER B O 1
ATOM 4143 N N . THR B 1 192 ? -23.891 12.977 4.477 1 98.44 192 THR B N 1
ATOM 4144 C CA . THR B 1 192 ? -23.641 11.656 3.916 1 98.44 192 THR B CA 1
ATOM 4145 C C . THR B 1 192 ? -22.297 11.625 3.189 1 98.44 192 THR B C 1
ATOM 4147 O O . THR B 1 192 ? -21.5 10.711 3.389 1 98.44 192 THR B O 1
ATOM 4150 N N . ALA B 1 193 ? -22.031 12.641 2.389 1 98.81 193 ALA B N 1
ATOM 4151 C CA . ALA B 1 193 ? -20.781 12.727 1.646 1 98.81 193 ALA B CA 1
ATOM 4152 C C . ALA B 1 193 ? -19.594 12.922 2.59 1 98.81 193 ALA B C 1
ATOM 4154 O O . ALA B 1 193 ? -18.531 12.312 2.406 1 98.81 193 ALA B O 1
ATOM 4155 N N . ALA B 1 194 ? -19.797 13.797 3.561 1 98.81 194 ALA B N 1
ATOM 4156 C CA . ALA B 1 194 ? -18.719 14.109 4.504 1 98.81 194 ALA B CA 1
ATOM 4157 C C . ALA B 1 194 ? -18.297 12.867 5.27 1 98.81 194 ALA B C 1
ATOM 4159 O O . ALA B 1 194 ? -17.094 12.625 5.449 1 98.81 194 ALA B O 1
ATOM 4160 N N . LYS B 1 195 ? -19.219 12.102 5.723 1 98.62 195 LYS B N 1
ATOM 4161 C CA . LYS B 1 195 ? -18.906 10.891 6.48 1 98.62 195 LYS B CA 1
ATOM 4162 C C . LYS B 1 195 ? -18.172 9.867 5.621 1 98.62 195 LYS B C 1
ATOM 4164 O O . LYS B 1 195 ? -17.188 9.273 6.066 1 98.62 195 LYS B O 1
ATOM 4169 N N . ALA B 1 196 ? -18.641 9.633 4.41 1 98.81 196 ALA B N 1
ATOM 4170 C CA . ALA B 1 196 ? -17.984 8.672 3.521 1 98.81 196 ALA B CA 1
ATOM 4171 C C . ALA B 1 196 ? -16.547 9.094 3.229 1 98.81 196 ALA B C 1
ATOM 4173 O O . ALA B 1 196 ? -15.633 8.266 3.26 1 98.81 196 ALA B O 1
ATOM 4174 N N . TRP B 1 197 ? -16.391 10.383 2.963 1 98.81 197 TRP B N 1
ATOM 4175 C CA . TRP B 1 197 ? -15.078 10.953 2.691 1 98.81 197 TRP B CA 1
ATOM 4176 C C . TRP B 1 197 ? -14.133 10.742 3.875 1 98.81 197 TRP B C 1
ATOM 4178 O O . TRP B 1 197 ? -13.023 10.234 3.711 1 98.81 197 TRP B O 1
ATOM 4188 N N . SER B 1 198 ? -14.555 11.094 5.023 1 98.62 198 SER B N 1
ATOM 4189 C CA . SER B 1 198 ? -13.719 11.094 6.223 1 98.62 198 SER B CA 1
ATOM 4190 C C . SER B 1 198 ? -13.422 9.672 6.691 1 98.62 198 SER B C 1
ATOM 4192 O O . SER B 1 198 ? -12.312 9.375 7.125 1 98.62 198 SER B O 1
ATOM 4194 N N . VAL B 1 199 ? -14.383 8.797 6.613 1 98.5 199 VAL B N 1
ATOM 4195 C CA . VAL B 1 199 ? -14.234 7.422 7.082 1 98.5 199 VAL B CA 1
ATOM 4196 C C . VAL B 1 199 ? -13.242 6.68 6.188 1 98.5 199 VAL B C 1
ATOM 4198 O O . VAL B 1 199 ? -12.477 5.836 6.664 1 98.5 199 VAL B O 1
ATOM 4201 N N . TRP B 1 200 ? -13.25 7.027 4.895 1 98.69 200 TRP B N 1
ATOM 4202 C CA . TRP B 1 200 ? -12.25 6.461 3.99 1 98.69 200 TRP B CA 1
ATOM 4203 C C . TRP B 1 200 ? -10.844 6.688 4.52 1 98.69 200 TRP B C 1
ATOM 4205 O O . TRP B 1 200 ? -10.062 5.742 4.656 1 98.69 200 TRP B O 1
ATOM 4215 N N . GLU B 1 201 ? -10.539 7.914 4.883 1 98.12 201 GLU B N 1
ATOM 4216 C CA . GLU B 1 201 ? -9.211 8.211 5.414 1 98.12 201 GLU B CA 1
ATOM 4217 C C . GLU B 1 201 ? -9.008 7.559 6.777 1 98.12 201 GLU B C 1
ATOM 4219 O O . GLU B 1 201 ? -7.934 7.012 7.059 1 98.12 201 GLU B O 1
ATOM 4224 N N . GLY B 1 202 ? -9.977 7.625 7.641 1 98 202 GLY B N 1
ATOM 4225 C CA . GLY B 1 202 ? -9.867 6.988 8.938 1 98 202 GLY B CA 1
ATOM 4226 C C . GLY B 1 202 ? -9.578 5.5 8.852 1 98 202 GLY B C 1
ATOM 4227 O O . GLY B 1 202 ? -8.805 4.961 9.641 1 98 202 GLY B O 1
ATOM 4228 N N . THR B 1 203 ? -10.188 4.84 7.875 1 98.5 203 THR B N 1
ATOM 4229 C CA . THR B 1 203 ? -10.078 3.396 7.711 1 98.5 203 THR B CA 1
ATOM 4230 C C . THR B 1 203 ? -8.688 3.008 7.223 1 98.5 203 THR B C 1
ATOM 4232 O O . THR B 1 203 ? -8.172 1.951 7.586 1 98.5 203 THR B O 1
ATOM 4235 N N . THR B 1 204 ? -8.062 3.857 6.488 1 98.62 204 THR B N 1
ATOM 4236 C CA . THR B 1 204 ? -6.836 3.498 5.793 1 98.62 204 THR B CA 1
ATOM 4237 C C . THR B 1 204 ? -5.625 4.141 6.461 1 98.62 204 THR B C 1
ATOM 4239 O O . THR B 1 204 ? -4.508 4.066 5.945 1 98.62 204 THR B O 1
ATOM 4242 N N . SER B 1 205 ? -5.777 4.742 7.602 1 98.31 205 SER B N 1
ATOM 4243 C CA . SER B 1 205 ? -4.762 5.598 8.203 1 98.31 205 SER B CA 1
ATOM 4244 C C . SER B 1 205 ? -3.721 4.773 8.961 1 98.31 205 SER B C 1
ATOM 4246 O O . SER B 1 205 ? -2.607 5.242 9.203 1 98.31 205 SER B O 1
ATOM 4248 N N . ARG B 1 206 ? -4.078 3.576 9.398 1 98.5 206 ARG B N 1
ATOM 4249 C CA . ARG B 1 206 ? -3.16 2.711 10.133 1 98.5 206 ARG B CA 1
ATOM 4250 C C . ARG B 1 206 ? -2.891 1.422 9.359 1 98.5 206 ARG B C 1
ATOM 4252 O O . ARG B 1 206 ? -3.691 1.018 8.516 1 98.5 206 ARG B O 1
ATOM 4259 N N . LEU B 1 207 ? -1.768 0.838 9.727 1 98.62 207 LEU B N 1
ATOM 4260 C CA . LEU B 1 207 ? -1.438 -0.438 9.102 1 98.62 207 LEU B CA 1
ATOM 4261 C C . LEU B 1 207 ? -2.549 -1.458 9.328 1 98.62 207 LEU B C 1
ATOM 4263 O O . LEU B 1 207 ? -2.963 -2.152 8.398 1 98.62 207 LEU B O 1
ATOM 4267 N N . ILE B 1 208 ? -2.916 -1.587 10.57 1 98.44 208 ILE B N 1
ATOM 4268 C CA . ILE B 1 208 ? -4.062 -2.41 10.938 1 98.44 208 ILE B CA 1
ATOM 4269 C C . ILE B 1 208 ? -5.277 -1.521 11.188 1 98.44 208 ILE B C 1
ATOM 4271 O O . ILE B 1 208 ? -5.215 -0.583 11.984 1 98.44 208 ILE B O 1
ATOM 4275 N N . VAL B 1 209 ? -6.328 -1.759 10.469 1 97.5 209 VAL B N 1
ATOM 4276 C CA . VAL B 1 209 ? -7.551 -0.97 10.578 1 97.5 209 VAL B CA 1
ATOM 4277 C C . VAL B 1 209 ? -7.977 -0.875 12.047 1 97.5 209 VAL B C 1
ATOM 4279 O O . VAL B 1 209 ? -7.984 -1.88 12.758 1 97.5 209 VAL B O 1
ATOM 4282 N N . ASP B 1 210 ? -8.273 0.285 12.469 1 96.12 210 ASP B N 1
ATOM 4283 C CA . ASP B 1 210 ? -8.68 0.599 13.836 1 96.12 210 ASP B CA 1
ATOM 4284 C C . ASP B 1 210 ? -10.117 1.102 13.883 1 96.12 210 ASP B C 1
ATOM 4286 O O . ASP B 1 210 ? -10.391 2.254 13.539 1 96.12 210 ASP B O 1
ATOM 4290 N N . PRO B 1 211 ? -10.984 0.338 14.352 1 94.5 211 PRO B N 1
ATOM 4291 C CA . PRO B 1 211 ? -12.391 0.753 14.383 1 94.5 211 PRO B CA 1
ATOM 4292 C C . PRO B 1 211 ? -12.602 2.053 15.148 1 94.5 211 PRO B C 1
ATOM 4294 O O . PRO B 1 211 ? -13.508 2.824 14.828 1 94.5 211 PRO B O 1
ATOM 4297 N N . SER B 1 212 ? -11.789 2.338 16.109 1 93.69 212 SER B N 1
ATOM 4298 C CA . SER B 1 212 ? -11.93 3.576 16.875 1 93.69 212 SER B CA 1
ATOM 4299 C C . SER B 1 212 ? -11.648 4.793 15.992 1 93.69 212 SER B C 1
ATOM 4301 O O . SER B 1 212 ? -12.289 5.836 16.141 1 93.69 212 SER B O 1
ATOM 4303 N N . LEU B 1 213 ? -10.727 4.648 15.164 1 92.44 213 LEU B N 1
ATOM 4304 C CA . LEU B 1 213 ? -10.422 5.746 14.25 1 92.44 213 LEU B CA 1
ATOM 4305 C C . LEU B 1 213 ? -11.555 5.949 13.25 1 92.44 213 LEU B C 1
ATOM 4307 O O . LEU B 1 213 ? -11.898 7.086 12.906 1 92.44 213 LEU B O 1
ATOM 4311 N N . GLN B 1 214 ? -12.094 4.848 12.766 1 92.88 214 GLN B N 1
ATOM 4312 C CA . GLN B 1 214 ? -13.242 4.926 11.875 1 92.88 214 GLN B CA 1
ATOM 4313 C C . GLN B 1 214 ? -14.391 5.699 12.531 1 92.88 214 GLN B C 1
ATOM 4315 O O . GLN B 1 214 ? -15.008 6.555 11.891 1 92.88 214 GLN B O 1
ATOM 4320 N N . SER B 1 215 ? -14.609 5.414 13.742 1 93.94 215 SER B N 1
ATOM 4321 C CA . SER B 1 215 ? -15.688 6.055 14.484 1 93.94 215 SER B CA 1
ATOM 4322 C C . SER B 1 215 ? -15.422 7.543 14.672 1 93.94 215 SER B C 1
ATOM 4324 O O . SER B 1 215 ? -16.328 8.359 14.547 1 93.94 215 SER B O 1
ATOM 4326 N N . LYS B 1 216 ? -14.211 7.859 15.008 1 93.94 216 LYS B N 1
ATOM 4327 C CA . LYS B 1 216 ? -13.836 9.258 15.195 1 93.94 216 LYS B CA 1
ATOM 4328 C C . LYS B 1 216 ? -14.023 10.055 13.906 1 93.94 216 LYS B C 1
ATOM 4330 O O . LYS B 1 216 ? -14.539 11.18 13.93 1 93.94 216 LYS B O 1
ATOM 4335 N N . PHE B 1 217 ? -13.68 9.477 12.812 1 95.94 217 PHE B N 1
ATOM 4336 C CA . PHE B 1 217 ? -13.773 10.156 11.523 1 95.94 217 PHE B CA 1
ATOM 4337 C C . PHE B 1 217 ? -15.227 10.242 11.062 1 95.94 217 PHE B C 1
ATOM 4339 O O . PHE B 1 217 ? -15.562 11.055 10.203 1 95.94 217 PHE B O 1
ATOM 4346 N N . ALA B 1 218 ? -16.047 9.398 11.68 1 95.38 218 ALA B N 1
ATOM 4347 C CA . ALA B 1 218 ? -17.453 9.383 11.312 1 95.38 218 ALA B CA 1
ATOM 4348 C C . ALA B 1 218 ? -18.25 10.422 12.102 1 95.38 218 ALA B C 1
ATOM 4350 O O . ALA B 1 218 ? -19.422 10.664 11.82 1 95.38 218 ALA B O 1
ATOM 4351 N N . ASP B 1 219 ? -17.609 11.016 13.094 1 95.69 219 ASP B N 1
ATOM 4352 C CA . ASP B 1 219 ? -18.281 12.055 13.859 1 95.69 219 ASP B CA 1
ATOM 4353 C C . ASP B 1 219 ? -18.766 13.18 12.953 1 95.69 219 ASP B C 1
ATOM 4355 O O . ASP B 1 219 ? -18.016 13.695 12.133 1 95.69 219 ASP B O 1
ATOM 4359 N N . ASP B 1 220 ? -19.969 13.617 13.141 1 94.88 220 ASP B N 1
ATOM 4360 C CA . ASP B 1 220 ? -20.609 14.539 12.211 1 94.88 220 ASP B CA 1
ATOM 4361 C C . ASP B 1 220 ? -19.859 15.859 12.125 1 94.88 220 ASP B C 1
ATOM 4363 O O . ASP B 1 220 ? -19.594 16.359 11.023 1 94.88 220 ASP B O 1
ATOM 4367 N N . GLU B 1 221 ? -19.562 16.422 13.258 1 94.38 221 GLU B N 1
ATOM 4368 C CA . GLU B 1 221 ? -18.906 17.719 13.266 1 94.38 221 GLU B CA 1
ATOM 4369 C C . GLU B 1 221 ? -17.5 17.641 12.672 1 94.38 221 GLU B C 1
ATOM 4371 O O . GLU B 1 221 ? -17.094 18.5 11.898 1 94.38 221 GLU B O 1
ATOM 4376 N N . PHE B 1 222 ? -16.797 16.641 13.062 1 96.31 222 PHE B N 1
ATOM 4377 C CA . PHE B 1 222 ? -15.453 16.438 12.531 1 96.31 222 PHE B CA 1
ATOM 4378 C C . PHE B 1 222 ? -15.5 16.203 11.031 1 96.31 222 PHE B C 1
ATOM 4380 O O . PHE B 1 222 ? -14.766 16.844 10.273 1 96.31 222 PHE B O 1
ATOM 4387 N N . ALA B 1 223 ? -16.344 15.273 10.594 1 97.88 223 ALA B N 1
ATOM 4388 C CA . ALA B 1 223 ? -16.422 14.891 9.188 1 97.88 223 ALA B CA 1
ATOM 4389 C C . ALA B 1 223 ? -16.781 16.094 8.312 1 97.88 223 ALA B C 1
ATOM 4391 O O . ALA B 1 223 ? -16.281 16.219 7.195 1 97.88 223 ALA B O 1
ATOM 4392 N N . ASP B 1 224 ? -17.641 16.891 8.812 1 97.44 224 ASP B N 1
ATOM 4393 C CA . ASP B 1 224 ? -18.094 18.047 8.039 1 97.44 224 ASP B CA 1
ATOM 4394 C C . ASP B 1 224 ? -16.922 18.984 7.738 1 97.44 224 ASP B C 1
ATOM 4396 O O . ASP B 1 224 ? -16.641 19.266 6.574 1 97.44 224 ASP B O 1
ATOM 4400 N N . ALA B 1 225 ? -16.219 19.422 8.797 1 97.69 225 ALA B N 1
ATOM 4401 C CA . ALA B 1 225 ? -15.094 20.328 8.609 1 97.69 225 ALA B CA 1
ATOM 4402 C C . ALA B 1 225 ? -13.977 19.672 7.805 1 97.69 225 ALA B C 1
ATOM 4404 O O . ALA B 1 225 ? -13.438 20.266 6.871 1 97.69 225 ALA B O 1
ATOM 4405 N N . PHE B 1 226 ? -13.68 18.453 8.188 1 98.31 226 PHE B N 1
ATOM 4406 C CA . PHE B 1 226 ? -12.586 17.703 7.582 1 98.31 226 PHE B CA 1
ATOM 4407 C C . PHE B 1 226 ? -12.812 17.531 6.086 1 98.31 226 PHE B C 1
ATOM 4409 O O . PHE B 1 226 ? -11.969 17.922 5.277 1 98.31 226 PHE B O 1
ATOM 4416 N N . ALA B 1 227 ? -13.961 17.047 5.68 1 98.81 227 ALA B N 1
ATOM 4417 C CA . ALA B 1 227 ? -14.258 16.734 4.285 1 98.81 227 ALA B CA 1
ATOM 4418 C C . ALA B 1 227 ? -14.422 18 3.457 1 98.81 227 ALA B C 1
ATOM 4420 O O . ALA B 1 227 ? -13.859 18.109 2.361 1 98.81 227 ALA B O 1
ATOM 4421 N N . ARG B 1 228 ? -15.172 18.984 3.959 1 98.56 228 ARG B N 1
ATOM 4422 C CA . ARG B 1 228 ? -15.445 20.219 3.223 1 98.56 228 ARG B CA 1
ATOM 4423 C C . ARG B 1 228 ? -14.156 20.984 2.955 1 98.56 228 ARG B C 1
ATOM 4425 O O . ARG B 1 228 ? -13.883 21.375 1.816 1 98.56 228 ARG B O 1
ATOM 4432 N N . ILE B 1 229 ? -13.406 21.156 4 1 98.81 229 ILE B N 1
ATOM 4433 C CA . ILE B 1 229 ? -12.211 21.984 3.877 1 98.81 229 ILE B CA 1
ATOM 4434 C C . ILE B 1 229 ? -11.156 21.25 3.045 1 98.81 229 ILE B C 1
ATOM 4436 O O . ILE B 1 229 ? -10.539 21.844 2.158 1 98.81 229 ILE B O 1
ATOM 4440 N N . GLU B 1 230 ? -10.945 19.969 3.348 1 98.81 230 GLU B N 1
ATOM 4441 C CA . GLU B 1 230 ? -9.961 19.188 2.598 1 98.81 230 GLU B CA 1
ATOM 4442 C C . GLU B 1 230 ? -10.289 19.172 1.106 1 98.81 230 GLU B C 1
ATOM 4444 O O . GLU B 1 230 ? -9.422 19.453 0.276 1 98.81 230 GLU B O 1
ATOM 4449 N N . CYS B 1 231 ? -11.516 18.906 0.738 1 98.81 231 CYS B N 1
ATOM 4450 C CA . CYS B 1 231 ? -11.922 18.859 -0.662 1 98.81 231 CYS B CA 1
ATOM 4451 C C . CYS B 1 231 ? -11.797 20.234 -1.311 1 98.81 231 CYS B C 1
ATOM 4453 O O . CYS B 1 231 ? -11.469 20.344 -2.494 1 98.81 231 CYS B O 1
ATOM 4455 N N . HIS B 1 232 ? -12.117 21.312 -0.562 1 98.81 232 HIS B N 1
ATOM 4456 C CA . HIS B 1 232 ? -11.953 22.688 -1.024 1 98.81 232 HIS B CA 1
ATOM 4457 C C . HIS B 1 232 ? -10.508 22.953 -1.438 1 98.81 232 HIS B C 1
ATOM 4459 O O . HIS B 1 232 ? -10.266 23.562 -2.484 1 98.81 232 HIS B O 1
ATOM 4465 N N . TYR B 1 233 ? -9.625 22.484 -0.659 1 98.88 233 TYR B N 1
ATOM 4466 C CA . TYR B 1 233 ? -8.219 22.672 -0.988 1 98.88 233 TYR B CA 1
ATOM 4467 C C . TYR B 1 233 ? -7.832 21.844 -2.209 1 98.88 233 TYR B C 1
ATOM 4469 O O . TYR B 1 233 ? -7.055 22.297 -3.053 1 98.88 233 TYR B O 1
ATOM 4477 N N . PHE B 1 234 ? -8.352 20.609 -2.324 1 98.75 234 PHE B N 1
ATOM 4478 C CA . PHE B 1 234 ? -7.973 19.703 -3.402 1 98.75 234 PHE B CA 1
ATOM 4479 C C . PHE B 1 234 ? -8.516 20.188 -4.738 1 98.75 234 PHE B C 1
ATOM 4481 O O . PHE B 1 234 ? -7.816 20.141 -5.754 1 98.75 234 PHE B O 1
ATOM 4488 N N . ILE B 1 235 ? -9.727 20.703 -4.777 1 98.06 235 ILE B N 1
ATOM 4489 C CA . ILE B 1 235 ? -10.312 21.172 -6.027 1 98.06 235 ILE B CA 1
ATOM 4490 C C . ILE B 1 235 ? -9.57 22.422 -6.508 1 98.06 235 ILE B C 1
ATOM 4492 O O . ILE B 1 235 ? -9.516 22.688 -7.707 1 98.06 235 ILE B O 1
ATOM 4496 N N . ASN B 1 236 ? -8.977 23.094 -5.551 1 98.56 236 ASN B N 1
ATOM 4497 C CA . ASN B 1 236 ? -8.266 24.328 -5.879 1 98.56 236 ASN B CA 1
ATOM 4498 C C . ASN B 1 236 ? -6.758 24.109 -5.934 1 98.56 236 ASN B C 1
ATOM 4500 O O . ASN B 1 236 ? -5.98 25.062 -5.875 1 98.56 236 ASN B O 1
ATOM 4504 N N . ARG B 1 237 ? -6.285 22.891 -5.902 1 98.19 237 ARG B N 1
ATOM 4505 C CA . ARG B 1 237 ? -4.891 22.5 -6.066 1 98.19 237 ARG B CA 1
ATOM 4506 C C . ARG B 1 237 ? -4.016 23.125 -4.977 1 98.19 237 ARG B C 1
ATOM 4508 O O . ARG B 1 237 ? -2.93 23.625 -5.262 1 98.19 237 ARG B O 1
ATOM 4515 N N . GLY B 1 238 ? -4.605 23.234 -3.764 1 98.56 238 GLY B N 1
ATOM 4516 C CA . GLY B 1 238 ? -3.881 23.75 -2.609 1 98.56 238 GLY B CA 1
ATOM 4517 C C . GLY B 1 238 ? -3.646 25.25 -2.664 1 98.56 238 GLY B C 1
ATOM 4518 O O . GLY B 1 238 ? -2.982 25.812 -1.79 1 98.56 238 GLY B O 1
ATOM 4519 N N . PHE B 1 239 ? -4.168 25.875 -3.803 1 98.81 239 PHE B N 1
ATOM 4520 C CA . PHE B 1 239 ? -3.967 27.297 -4.043 1 98.81 239 PHE B CA 1
ATOM 4521 C C . PHE B 1 239 ? -2.502 27.594 -4.344 1 98.81 239 PHE B C 1
ATOM 4523 O O . PHE B 1 239 ? -1.997 28.656 -4.008 1 98.81 239 PHE B O 1
ATOM 4530 N N . PHE B 1 240 ? -1.757 26.609 -4.809 1 98.81 240 PHE B N 1
ATOM 4531 C CA . PHE B 1 240 ? -0.38 26.766 -5.258 1 98.81 240 PHE B CA 1
ATOM 4532 C C . PHE B 1 240 ? -0.337 27.219 -6.711 1 98.81 240 PHE B C 1
ATOM 4534 O O . PHE B 1 240 ? -1.298 27.031 -7.461 1 98.81 240 PHE B O 1
ATOM 4541 N N . GLU B 1 241 ? 0.738 27.797 -7.074 1 98.44 241 GLU B N 1
ATOM 4542 C CA . GLU B 1 241 ? 0.906 28.312 -8.43 1 98.44 241 GLU B CA 1
ATOM 4543 C C . GLU B 1 241 ? 1.184 27.172 -9.414 1 98.44 241 GLU B C 1
ATOM 4545 O O . GLU B 1 241 ? 0.721 27.219 -10.555 1 98.44 241 GLU B O 1
ATOM 4550 N N . THR B 1 242 ? 1.991 26.266 -8.984 1 98.5 242 THR B N 1
ATOM 4551 C CA . THR B 1 242 ? 2.307 25.109 -9.797 1 98.5 242 THR B CA 1
ATOM 4552 C C . THR B 1 242 ? 2.105 23.812 -9.008 1 98.5 242 THR B C 1
ATOM 4554 O O . THR B 1 242 ? 2.119 23.828 -7.773 1 98.5 242 THR B O 1
ATOM 4557 N N . ASP B 1 243 ? 1.931 22.75 -9.688 1 98.31 243 ASP B N 1
ATOM 4558 C CA . ASP B 1 243 ? 1.612 21.453 -9.078 1 98.31 243 ASP B CA 1
ATOM 4559 C C . ASP B 1 243 ? 2.748 20.984 -8.18 1 98.31 243 ASP B C 1
ATOM 4561 O O . ASP B 1 243 ? 2.506 20.312 -7.168 1 98.31 243 ASP B O 1
ATOM 4565 N N . ASP B 1 244 ? 3.957 21.281 -8.492 1 98.25 244 ASP B N 1
ATOM 4566 C CA . ASP B 1 244 ? 5.125 20.828 -7.75 1 98.25 244 ASP B CA 1
ATOM 4567 C C . ASP B 1 244 ? 5.801 21.984 -7.016 1 98.25 244 ASP B C 1
ATOM 4569 O O . ASP B 1 244 ? 7.02 21.984 -6.836 1 98.25 244 ASP B O 1
ATOM 4573 N N . GLN B 1 245 ? 5.051 22.969 -6.621 1 98.75 245 GLN B N 1
ATOM 4574 C CA . GLN B 1 245 ? 5.586 24.203 -6.047 1 98.75 245 GLN B CA 1
ATOM 4575 C C . GLN B 1 245 ? 6.43 23.906 -4.809 1 98.75 245 GLN B C 1
ATOM 4577 O O . GLN B 1 245 ? 7.5 24.5 -4.625 1 98.75 245 GLN B O 1
ATOM 4582 N N . LEU B 1 246 ? 5.996 23.031 -3.977 1 98.94 246 LEU B N 1
ATOM 4583 C CA . LEU B 1 246 ? 6.684 22.75 -2.717 1 98.94 246 LEU B CA 1
ATOM 4584 C C . LEU B 1 246 ? 8.031 22.094 -2.967 1 98.94 246 LEU B C 1
ATOM 4586 O O . LEU B 1 246 ? 8.984 22.312 -2.217 1 98.94 246 LEU B O 1
ATOM 4590 N N . LEU B 1 247 ? 8.117 21.25 -3.979 1 98.88 247 LEU B N 1
ATOM 4591 C CA . LEU B 1 247 ? 9.398 20.656 -4.324 1 98.88 247 LEU B CA 1
ATOM 4592 C C . LEU B 1 247 ? 10.32 21.688 -4.969 1 98.88 247 LEU B C 1
ATOM 4594 O O . LEU B 1 247 ? 11.516 21.719 -4.684 1 98.88 247 LEU B O 1
ATOM 4598 N N . GLN B 1 248 ? 9.75 22.516 -5.785 1 98.56 248 GLN B N 1
ATOM 4599 C CA . GLN B 1 248 ? 10.523 23.5 -6.535 1 98.56 248 GLN B CA 1
ATOM 4600 C C . GLN B 1 248 ? 11.148 24.531 -5.602 1 98.56 248 GLN B C 1
ATOM 4602 O O . GLN B 1 248 ? 12.172 25.141 -5.934 1 98.56 248 GLN B O 1
ATOM 4607 N N . ASN B 1 249 ? 10.602 24.703 -4.434 1 98.81 249 ASN B N 1
ATOM 4608 C CA . ASN B 1 249 ? 11.062 25.75 -3.523 1 98.81 249 ASN B CA 1
ATOM 4609 C C . ASN B 1 249 ? 11.914 25.172 -2.395 1 98.81 249 ASN B C 1
ATOM 4611 O O . ASN B 1 249 ? 12.172 25.844 -1.401 1 98.81 249 ASN B O 1
ATOM 4615 N N . CYS B 1 250 ? 12.383 23.984 -2.537 1 98.81 250 CYS B N 1
ATOM 4616 C CA . CYS B 1 250 ? 13.125 23.328 -1.471 1 98.81 250 CYS B CA 1
ATOM 4617 C C . CYS B 1 250 ? 14.461 24.016 -1.229 1 98.81 250 CYS B C 1
ATOM 4619 O O . CYS B 1 250 ? 15 23.984 -0.12 1 98.81 250 CYS B O 1
ATOM 4621 N N . ASP B 1 251 ? 14.992 24.672 -2.191 1 98.56 251 ASP B N 1
ATOM 4622 C CA . ASP B 1 251 ? 16.25 25.391 -2.021 1 98.56 251 ASP B CA 1
ATOM 4623 C C . ASP B 1 251 ? 16.109 26.469 -0.951 1 98.56 251 ASP B C 1
ATOM 4625 O O . ASP B 1 251 ? 17.094 26.797 -0.271 1 98.56 251 ASP B O 1
ATOM 4629 N N . ARG B 1 252 ? 14.945 26.969 -0.745 1 98.69 252 ARG B N 1
ATOM 4630 C CA . ARG B 1 252 ? 14.695 28.047 0.207 1 98.69 252 ARG B CA 1
ATOM 4631 C C . ARG B 1 252 ? 14.859 27.562 1.643 1 98.69 252 ARG B C 1
ATOM 4633 O O . ARG B 1 252 ? 15.047 28.359 2.559 1 98.69 252 ARG B O 1
ATOM 4640 N N . ILE B 1 253 ? 14.82 26.25 1.796 1 98.81 253 ILE B N 1
ATOM 4641 C CA . ILE B 1 253 ? 14.82 25.75 3.164 1 98.81 253 ILE B CA 1
ATOM 4642 C C . ILE B 1 253 ? 15.906 24.672 3.318 1 98.81 253 ILE B C 1
ATOM 4644 O O . ILE B 1 253 ? 15.891 23.906 4.281 1 98.81 253 ILE B O 1
ATOM 4648 N N . ALA B 1 254 ? 16.766 24.578 2.396 1 98.56 254 ALA B N 1
ATOM 4649 C CA . ALA B 1 254 ? 17.812 23.547 2.379 1 98.56 254 ALA B CA 1
ATOM 4650 C C . ALA B 1 254 ? 18.688 23.641 3.623 1 98.56 254 ALA B C 1
ATOM 4652 O O . ALA B 1 254 ? 19.25 22.641 4.059 1 98.56 254 ALA B O 1
ATOM 4653 N N . HIS B 1 255 ? 18.781 24.828 4.156 1 98.06 255 HIS B N 1
ATOM 4654 C CA . HIS B 1 255 ? 19.656 25.047 5.297 1 98.06 255 HIS B CA 1
ATOM 4655 C C . HIS B 1 255 ? 18.969 24.672 6.605 1 98.06 255 HIS B C 1
ATOM 4657 O O . HIS B 1 255 ? 19.625 24.562 7.645 1 98.06 255 HIS B O 1
ATOM 4663 N N . ILE B 1 256 ? 17.688 24.484 6.684 1 98.56 256 ILE B N 1
ATOM 4664 C CA . ILE B 1 256 ? 16.938 24.203 7.898 1 98.56 256 ILE B CA 1
ATOM 4665 C C . ILE B 1 256 ? 17.047 22.719 8.234 1 98.56 256 ILE B C 1
ATOM 4667 O O . ILE B 1 256 ? 16.734 21.859 7.406 1 98.56 256 ILE B O 1
ATOM 4671 N N . PRO B 1 257 ? 17.578 22.359 9.453 1 98.62 257 PRO B N 1
ATOM 4672 C CA . PRO B 1 257 ? 17.562 20.953 9.852 1 98.62 257 PRO B CA 1
ATOM 4673 C C . PRO B 1 257 ? 16.172 20.328 9.75 1 98.62 257 PRO B C 1
ATOM 4675 O O . PRO B 1 257 ? 15.203 20.875 10.266 1 98.62 257 PRO B O 1
ATOM 4678 N N . THR B 1 258 ? 16.078 19.172 9.023 1 98.88 258 THR B N 1
ATOM 4679 C CA . THR B 1 258 ? 14.773 18.578 8.727 1 98.88 258 THR B CA 1
ATOM 4680 C C . THR B 1 258 ? 14.789 17.078 8.961 1 98.88 258 THR B C 1
ATOM 4682 O O . THR B 1 258 ? 15.695 16.375 8.484 1 98.88 258 THR B O 1
ATOM 4685 N N . VAL B 1 259 ? 13.859 16.594 9.727 1 98.94 259 VAL B N 1
ATOM 4686 C CA . VAL B 1 259 ? 13.609 15.164 9.883 1 98.94 259 VAL B CA 1
ATOM 4687 C C . VAL B 1 259 ? 12.281 14.797 9.219 1 98.94 259 VAL B C 1
ATOM 4689 O O . VAL B 1 259 ? 11.289 15.508 9.375 1 98.94 259 VAL B O 1
ATOM 4692 N N . ILE B 1 260 ? 12.289 13.758 8.406 1 98.94 260 ILE B N 1
ATOM 4693 C CA . ILE B 1 260 ? 11.102 13.219 7.746 1 98.94 260 ILE B CA 1
ATOM 4694 C C . ILE B 1 260 ? 10.836 11.797 8.242 1 98.94 260 ILE B C 1
ATOM 4696 O O . ILE B 1 260 ? 11.695 10.922 8.117 1 98.94 260 ILE B O 1
ATOM 4700 N N . VAL B 1 261 ? 9.711 11.57 8.844 1 99 261 VAL B N 1
ATOM 4701 C CA . VAL B 1 261 ? 9.297 10.242 9.305 1 99 261 VAL B CA 1
ATOM 4702 C C . VAL B 1 261 ? 8.148 9.734 8.445 1 99 261 VAL B C 1
ATOM 4704 O O . VAL B 1 261 ? 7.125 10.414 8.305 1 99 261 VAL B O 1
ATOM 4707 N N . GLN B 1 262 ? 8.258 8.578 7.844 1 98.94 262 GLN B N 1
ATOM 4708 C CA . GLN B 1 262 ? 7.309 8.047 6.871 1 98.94 262 GLN B CA 1
ATOM 4709 C C . GLN B 1 262 ? 7.023 6.57 7.129 1 98.94 262 GLN B C 1
ATOM 4711 O O . GLN B 1 262 ? 7.953 5.781 7.328 1 98.94 262 GLN B O 1
ATOM 4716 N N . GLY B 1 263 ? 5.758 6.25 7.254 1 98.94 263 GLY B N 1
ATOM 4717 C CA . GLY B 1 263 ? 5.422 4.832 7.215 1 98.94 263 GLY B CA 1
ATOM 4718 C C . GLY B 1 263 ? 5.555 4.227 5.832 1 98.94 263 GLY B C 1
ATOM 4719 O O . GLY B 1 263 ? 5.125 4.82 4.844 1 98.94 263 GLY B O 1
ATOM 4720 N N . ARG B 1 264 ? 6.121 3.074 5.773 1 98.88 264 ARG B N 1
ATOM 4721 C CA . ARG B 1 264 ? 6.27 2.398 4.488 1 98.88 264 ARG B CA 1
ATOM 4722 C C . ARG B 1 264 ? 4.918 2.197 3.814 1 98.88 264 ARG B C 1
ATOM 4724 O O . ARG B 1 264 ? 4.797 2.355 2.598 1 98.88 264 ARG B O 1
ATOM 4731 N N . TYR B 1 265 ? 3.93 1.891 4.562 1 98.88 265 TYR B N 1
ATOM 4732 C CA . TYR B 1 265 ? 2.619 1.538 4.031 1 98.88 265 TYR B CA 1
ATOM 4733 C C . TYR B 1 265 ? 1.602 2.637 4.316 1 98.88 265 TYR B C 1
ATOM 4735 O O . TYR B 1 265 ? 0.424 2.357 4.547 1 98.88 265 TYR B O 1
ATOM 4743 N N . ASP B 1 266 ? 2.076 3.834 4.434 1 98.94 266 ASP B N 1
ATOM 4744 C CA . ASP B 1 266 ? 1.201 5 4.398 1 98.94 266 ASP B CA 1
ATOM 4745 C C . ASP B 1 266 ? 0.504 5.125 3.043 1 98.94 266 ASP B C 1
ATOM 4747 O O . ASP B 1 266 ? 1.067 5.676 2.098 1 98.94 266 ASP B O 1
ATOM 4751 N N . VAL B 1 267 ? -0.729 4.691 2.984 1 98.88 267 VAL B N 1
ATOM 4752 C CA . VAL B 1 267 ? -1.417 4.707 1.698 1 98.88 267 VAL B CA 1
ATOM 4753 C C . VAL B 1 267 ? -2.178 6.023 1.535 1 98.88 267 VAL B C 1
ATOM 4755 O O . VAL B 1 267 ? -2.641 6.348 0.439 1 98.88 267 VAL B O 1
ATOM 4758 N N . VAL B 1 268 ? -2.303 6.777 2.619 1 98.88 268 VAL B N 1
ATOM 4759 C CA . VAL B 1 268 ? -2.934 8.094 2.549 1 98.88 268 VAL B CA 1
ATOM 4760 C C . VAL B 1 268 ? -1.983 9.086 1.888 1 98.88 268 VAL B C 1
ATOM 4762 O O . VAL B 1 268 ? -2.369 9.805 0.959 1 98.88 268 VAL B O 1
ATOM 4765 N N . CYS B 1 269 ? -0.798 9.148 2.373 1 98.88 269 CYS B N 1
ATOM 4766 C CA . CYS B 1 269 ? 0.322 9.891 1.808 1 98.88 269 CYS B CA 1
ATOM 4767 C C . CYS B 1 269 ? 1.5 8.969 1.521 1 98.88 269 CYS B C 1
ATOM 4769 O O . CYS B 1 269 ? 2.412 8.844 2.342 1 98.88 269 CYS B O 1
ATOM 4771 N N . PRO B 1 270 ? 1.546 8.414 0.362 1 98.81 270 PRO B N 1
ATOM 4772 C CA . PRO B 1 270 ? 2.467 7.305 0.106 1 98.81 270 PRO B CA 1
ATOM 4773 C C . PRO B 1 270 ? 3.932 7.738 0.113 1 98.81 270 PRO B C 1
ATOM 4775 O O . PRO B 1 270 ? 4.227 8.922 -0.083 1 98.81 270 PRO B O 1
ATOM 4778 N N . MET B 1 271 ? 4.781 6.805 0.286 1 98.75 271 MET B N 1
ATOM 4779 C CA . MET B 1 271 ? 6.219 6.949 0.491 1 98.75 271 MET B CA 1
ATOM 4780 C C . MET B 1 271 ? 6.855 7.723 -0.656 1 98.75 271 MET B C 1
ATOM 4782 O O . MET B 1 271 ? 7.859 8.414 -0.462 1 98.75 271 MET B O 1
ATOM 4786 N N . THR B 1 272 ? 6.309 7.695 -1.835 1 98.88 272 THR B N 1
ATOM 4787 C CA . THR B 1 272 ? 6.867 8.375 -2.998 1 98.88 272 THR B CA 1
ATOM 4788 C C . THR B 1 272 ? 7.047 9.867 -2.717 1 98.88 272 THR B C 1
ATOM 4790 O O . THR B 1 272 ? 7.996 10.484 -3.203 1 98.88 272 THR B O 1
ATOM 4793 N N . SER B 1 273 ? 6.164 10.484 -1.946 1 98.88 273 SER B N 1
ATOM 4794 C CA . SER B 1 273 ? 6.25 11.906 -1.653 1 98.88 273 SER B CA 1
ATOM 4795 C C . SER B 1 273 ? 7.391 12.211 -0.689 1 98.88 273 SER B C 1
ATOM 4797 O O . SER B 1 273 ? 8.133 13.18 -0.876 1 98.88 273 SER B O 1
ATOM 4799 N N . ALA B 1 274 ? 7.508 11.383 0.333 1 98.94 274 ALA B N 1
ATOM 4800 C CA . ALA B 1 274 ? 8.633 11.531 1.255 1 98.94 274 ALA B CA 1
ATOM 4801 C C . ALA B 1 274 ? 9.961 11.344 0.536 1 98.94 274 ALA B C 1
ATOM 4803 O O . ALA B 1 274 ? 10.93 12.055 0.8 1 98.94 274 ALA B O 1
ATOM 4804 N N . TRP B 1 275 ? 10 10.359 -0.331 1 98.94 275 TRP B N 1
ATOM 4805 C CA . TRP B 1 275 ? 11.195 10.062 -1.108 1 98.94 275 TRP B CA 1
ATOM 4806 C C . TRP B 1 275 ? 11.578 11.234 -1.998 1 98.94 275 TRP B C 1
ATOM 4808 O O . TRP B 1 275 ? 12.742 11.641 -2.037 1 98.94 275 TRP B O 1
ATOM 4818 N N . ALA B 1 276 ? 10.617 11.789 -2.701 1 98.88 276 ALA B N 1
ATOM 4819 C CA . ALA B 1 276 ? 10.844 12.938 -3.566 1 98.88 276 ALA B CA 1
ATOM 4820 C C . ALA B 1 276 ? 11.344 14.141 -2.764 1 98.88 276 ALA B C 1
ATOM 4822 O O . ALA B 1 276 ? 12.25 14.852 -3.197 1 98.88 276 ALA B O 1
ATOM 4823 N N . LEU B 1 277 ? 10.711 14.352 -1.599 1 98.94 277 LEU B N 1
ATOM 4824 C CA . LEU B 1 277 ? 11.117 15.477 -0.758 1 98.94 277 LEU B CA 1
ATOM 4825 C C . LEU B 1 277 ? 12.555 15.297 -0.268 1 98.94 277 LEU B C 1
ATOM 4827 O O . LEU B 1 277 ? 13.344 16.234 -0.289 1 98.94 277 LEU B O 1
ATOM 4831 N N . HIS B 1 278 ? 12.891 14.125 0.171 1 98.94 278 HIS B N 1
ATOM 4832 C CA . HIS B 1 278 ? 14.234 13.844 0.649 1 98.94 278 HIS B CA 1
ATOM 4833 C C . HIS B 1 278 ? 15.266 14.047 -0.458 1 98.94 278 HIS B C 1
ATOM 4835 O O . HIS B 1 278 ? 16.359 14.555 -0.207 1 98.94 278 HIS B O 1
ATOM 4841 N N . LYS B 1 279 ? 14.93 13.609 -1.615 1 98.75 279 LYS B N 1
ATOM 4842 C CA . LYS B 1 279 ? 15.828 13.82 -2.746 1 98.75 279 LYS B CA 1
ATOM 4843 C C . LYS B 1 279 ? 16.031 15.312 -3.014 1 98.75 279 LYS B C 1
ATOM 4845 O O . LYS B 1 279 ? 17.125 15.734 -3.398 1 98.75 279 LYS B O 1
ATOM 4850 N N . ALA B 1 280 ? 14.992 16.125 -2.812 1 98.81 280 ALA B N 1
ATOM 4851 C CA . ALA B 1 280 ? 15.062 17.562 -3.018 1 98.81 280 ALA B CA 1
ATOM 4852 C C . ALA B 1 280 ? 15.773 18.25 -1.849 1 98.81 280 ALA B C 1
ATOM 4854 O O . ALA B 1 280 ? 16.281 19.359 -1.991 1 98.81 280 ALA B O 1
ATOM 4855 N N . LEU B 1 281 ? 15.742 17.594 -0.679 1 98.81 281 LEU B N 1
ATOM 4856 C CA . LEU B 1 281 ? 16.438 18.031 0.525 1 98.81 281 LEU B CA 1
ATOM 4857 C C . LEU B 1 281 ? 17.422 16.969 1.002 1 98.81 281 LEU B C 1
ATOM 4859 O O . LEU B 1 281 ? 17.219 16.359 2.053 1 98.81 281 LEU B O 1
ATOM 4863 N N . PRO B 1 282 ? 18.516 16.875 0.357 1 98.19 282 PRO B N 1
ATOM 4864 C CA . PRO B 1 282 ? 19.391 15.727 0.593 1 98.19 282 PRO B CA 1
ATOM 4865 C C . PRO B 1 282 ? 20 15.719 1.996 1 98.19 282 PRO B C 1
ATOM 4867 O O . PRO B 1 282 ? 20.438 14.68 2.482 1 98.19 282 PRO B O 1
ATOM 4870 N N . GLU B 1 283 ? 19.984 16.875 2.68 1 98.19 283 GLU B N 1
ATOM 4871 C CA . GLU B 1 283 ? 20.547 16.938 4.027 1 98.19 283 GLU B CA 1
ATOM 4872 C C . GLU B 1 283 ? 19.5 16.547 5.074 1 98.19 283 GLU B C 1
ATOM 4874 O O . GLU B 1 283 ? 19.812 16.438 6.258 1 98.19 283 GLU B O 1
ATOM 4879 N N . SER B 1 284 ? 18.25 16.391 4.648 1 98.81 284 SER B N 1
ATOM 4880 C CA . SER B 1 284 ? 17.234 15.93 5.586 1 98.81 284 SER B CA 1
ATOM 4881 C C . SER B 1 284 ? 17.5 14.5 6.039 1 98.81 284 SER B C 1
ATOM 4883 O O . SER B 1 284 ? 18.219 13.75 5.371 1 98.81 284 SER B O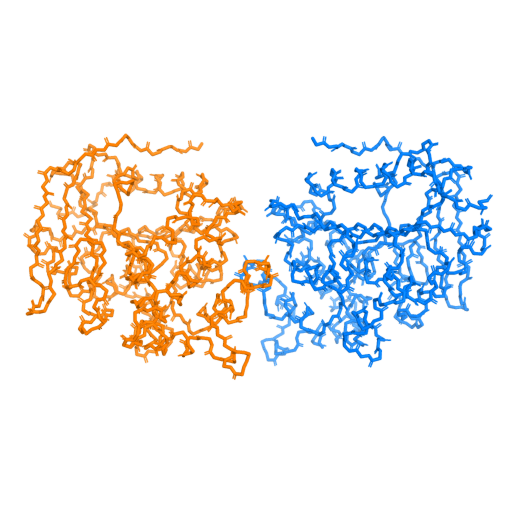 1
ATOM 4885 N N . GLU B 1 285 ? 17.047 14.172 7.207 1 98.81 285 GLU B N 1
ATOM 4886 C CA . GLU B 1 285 ? 17.016 12.797 7.68 1 98.81 285 GLU B CA 1
ATOM 4887 C C . GLU B 1 285 ? 15.68 12.125 7.363 1 98.81 285 GLU B C 1
ATOM 4889 O O . GLU B 1 285 ? 14.633 12.586 7.812 1 98.81 285 GLU B O 1
ATOM 4894 N N . LEU B 1 286 ? 15.742 11.086 6.586 1 98.94 286 LEU B N 1
ATOM 4895 C CA . LEU B 1 286 ? 14.539 10.336 6.27 1 98.94 286 LEU B CA 1
ATOM 4896 C C . LEU B 1 286 ? 14.492 9.023 7.055 1 98.94 286 LEU B C 1
ATOM 4898 O O . LEU B 1 286 ? 15.406 8.203 6.941 1 98.94 286 LEU B O 1
ATOM 4902 N N . ILE B 1 287 ? 13.523 8.844 7.887 1 98.94 287 ILE B N 1
ATOM 4903 C CA . ILE B 1 287 ? 13.273 7.621 8.641 1 98.94 287 ILE B CA 1
ATOM 4904 C C . ILE B 1 287 ? 12.031 6.918 8.094 1 98.94 287 ILE B C 1
ATOM 4906 O O . ILE B 1 287 ? 10.922 7.434 8.203 1 98.94 287 ILE B O 1
ATOM 4910 N N . VAL B 1 288 ? 12.195 5.781 7.496 1 98.88 288 VAL B N 1
ATOM 4911 C CA . VAL B 1 288 ? 11.086 4.98 6.996 1 98.88 288 VAL B CA 1
ATOM 4912 C C . VAL B 1 288 ? 10.758 3.867 7.996 1 98.88 288 VAL B C 1
ATOM 4914 O O . VAL B 1 288 ? 11.609 3.021 8.289 1 98.88 288 VAL B O 1
ATOM 4917 N N . VAL B 1 289 ? 9.617 3.895 8.562 1 98.88 289 VAL B N 1
ATOM 4918 C CA . VAL B 1 289 ? 9.156 2.842 9.461 1 98.88 289 VAL B CA 1
ATOM 4919 C C . VAL B 1 289 ? 8.555 1.695 8.656 1 98.88 289 VAL B C 1
ATOM 492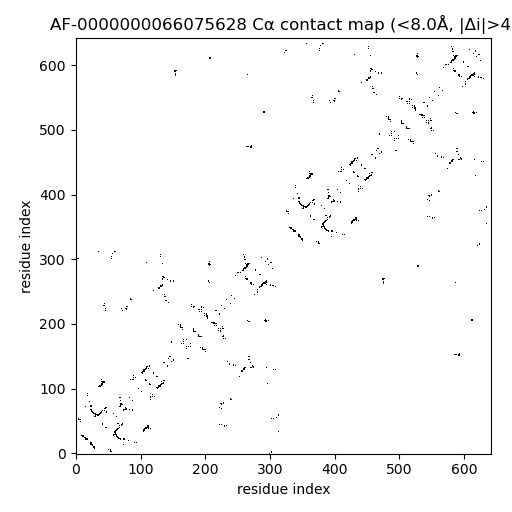1 O O . VAL B 1 289 ? 7.527 1.867 7.992 1 98.88 289 VAL B O 1
ATOM 4924 N N . PRO B 1 290 ? 9.094 0.531 8.719 1 98.44 290 PRO B N 1
ATOM 4925 C CA . PRO B 1 290 ? 8.812 -0.516 7.734 1 98.44 290 PRO B CA 1
ATOM 4926 C C . PRO B 1 290 ? 7.426 -1.124 7.898 1 98.44 290 PRO B C 1
ATOM 4928 O O . PRO B 1 290 ? 6.902 -1.74 6.965 1 98.44 290 PRO B O 1
ATOM 4931 N N . ASP B 1 291 ? 6.809 -1.055 9.07 1 98.25 291 ASP B N 1
ATOM 4932 C CA . ASP B 1 291 ? 5.516 -1.68 9.344 1 98.25 291 ASP B CA 1
ATOM 4933 C C . ASP B 1 291 ? 4.531 -0.671 9.93 1 98.25 291 ASP B C 1
ATOM 4935 O O . ASP B 1 291 ? 3.9 -0.935 10.953 1 98.25 291 ASP B O 1
ATOM 4939 N N . ALA B 1 292 ? 4.355 0.426 9.156 1 98.81 292 ALA B N 1
ATOM 4940 C CA . ALA B 1 292 ? 3.461 1.474 9.641 1 98.81 292 ALA B CA 1
ATOM 4941 C C . ALA B 1 292 ? 2.684 2.105 8.484 1 98.81 292 ALA B C 1
ATOM 4943 O O . ALA B 1 292 ? 3.184 2.184 7.363 1 98.81 292 ALA B O 1
ATOM 4944 N N . GLY B 1 293 ? 1.454 2.537 8.883 1 98.69 293 GLY B N 1
ATOM 4945 C CA . GLY B 1 293 ? 0.632 3.324 7.973 1 98.69 293 GLY B CA 1
ATOM 4946 C C . GLY B 1 293 ? 0.819 4.82 8.141 1 98.69 293 GLY B C 1
ATOM 4947 O O . GLY B 1 293 ? 1.947 5.297 8.273 1 98.69 293 GLY B O 1
ATOM 4948 N N . HIS B 1 294 ? -0.212 5.539 8.07 1 98.75 294 HIS B N 1
ATOM 4949 C CA . HIS B 1 294 ? -0.214 6.996 7.98 1 98.75 294 HIS B CA 1
ATOM 4950 C C . HIS B 1 294 ? -0.219 7.633 9.367 1 98.75 294 HIS B C 1
ATOM 4952 O O . HIS B 1 294 ? 0.353 8.711 9.562 1 98.75 294 HIS B O 1
ATOM 4958 N N . SER B 1 295 ? -0.789 6.996 10.336 1 98.31 295 SER B N 1
ATOM 4959 C CA . SER B 1 295 ? -1.085 7.598 11.633 1 98.31 295 SER B CA 1
ATOM 4960 C C . SER B 1 295 ? 0.192 7.875 12.422 1 98.31 295 SER B C 1
ATOM 4962 O O . SER B 1 295 ? 1.111 7.055 12.43 1 98.31 295 SER B O 1
ATOM 4964 N N . MET B 1 296 ? 0.243 8.977 13.109 1 97.88 296 MET B N 1
ATOM 4965 C CA . MET B 1 296 ? 1.378 9.289 13.969 1 97.88 296 MET B CA 1
ATOM 4966 C C . MET B 1 296 ? 1.375 8.414 15.219 1 97.88 296 MET B C 1
ATOM 4968 O O . MET B 1 296 ? 2.367 8.359 15.945 1 97.88 296 MET B O 1
ATOM 4972 N N . MET B 1 297 ? 0.245 7.676 15.367 1 97.38 297 MET B N 1
ATOM 4973 C CA . MET B 1 297 ? 0.12 6.824 16.547 1 97.38 297 MET B CA 1
ATOM 4974 C C . MET B 1 297 ? 0.677 5.43 16.266 1 97.38 297 MET B C 1
ATOM 4976 O O . MET B 1 297 ? 0.717 4.586 17.172 1 97.38 297 MET B O 1
ATOM 4980 N N . GLU B 1 298 ? 1.057 5.145 15 1 98.25 298 GLU B N 1
ATOM 4981 C CA . GLU B 1 298 ? 1.816 3.916 14.781 1 98.25 298 GLU B CA 1
ATOM 4982 C C . GLU B 1 298 ? 3.035 3.85 15.695 1 98.25 298 GLU B C 1
ATOM 4984 O O . GLU B 1 298 ? 3.791 4.816 15.805 1 98.25 298 GLU B O 1
ATOM 4989 N N . ALA B 1 299 ? 3.279 2.729 16.312 1 98.19 299 ALA B N 1
ATOM 4990 C CA . ALA B 1 299 ? 4.309 2.619 17.344 1 98.19 299 ALA B CA 1
ATOM 4991 C C . ALA B 1 299 ? 5.66 3.1 16.828 1 98.19 299 ALA B C 1
ATOM 4993 O O . ALA B 1 299 ? 6.355 3.861 17.5 1 98.19 299 ALA B O 1
ATOM 4994 N N . GLY B 1 300 ? 6.031 2.617 15.594 1 98.75 300 GLY B N 1
ATOM 4995 C CA . GLY B 1 300 ? 7.316 3.012 15.039 1 98.75 300 GLY B CA 1
ATOM 4996 C C . GLY B 1 300 ? 7.383 4.484 14.688 1 98.75 300 GLY B C 1
ATOM 4997 O O . GLY B 1 300 ? 8.422 5.125 14.867 1 98.75 300 GLY B O 1
ATOM 4998 N N . ILE B 1 301 ? 6.332 5.055 14.195 1 98.88 301 ILE B N 1
ATOM 4999 C CA . ILE B 1 301 ? 6.277 6.465 13.836 1 98.88 301 ILE B CA 1
ATOM 5000 C C . ILE B 1 301 ? 6.324 7.328 15.094 1 98.88 301 ILE B C 1
ATOM 5002 O O . ILE B 1 301 ? 7.102 8.281 15.172 1 98.88 301 ILE B O 1
ATOM 5006 N N . LEU B 1 302 ? 5.496 6.938 16.047 1 98.81 302 LEU B N 1
ATOM 5007 C CA . LEU B 1 302 ? 5.473 7.641 17.328 1 98.81 302 LEU B CA 1
ATOM 5008 C C . LEU B 1 302 ? 6.867 7.703 17.938 1 98.81 302 LEU B C 1
ATOM 5010 O O . LEU B 1 302 ? 7.324 8.773 18.344 1 98.81 302 LEU B O 1
ATOM 5014 N N . SER B 1 303 ? 7.523 6.609 17.984 1 98.88 303 SER B N 1
ATOM 5015 C CA . SER B 1 303 ? 8.867 6.523 18.547 1 98.88 303 SER B CA 1
ATOM 5016 C C . SER B 1 303 ? 9.844 7.426 17.797 1 98.88 303 SER B C 1
ATOM 5018 O O . SER B 1 303 ? 10.625 8.148 18.422 1 98.88 303 SER B O 1
ATOM 5020 N N . ALA B 1 304 ? 9.797 7.402 16.453 1 98.94 304 ALA B N 1
ATOM 5021 C CA . ALA B 1 304 ? 10.711 8.195 15.633 1 98.94 304 ALA B CA 1
ATOM 5022 C C . ALA B 1 304 ? 10.461 9.688 15.836 1 98.94 304 ALA B C 1
ATOM 5024 O O . ALA B 1 304 ? 11.406 10.484 15.859 1 98.94 304 ALA B O 1
ATOM 5025 N N . LEU B 1 305 ? 9.234 10.055 15.969 1 98.94 305 LEU B N 1
ATOM 5026 C CA . LEU B 1 305 ? 8.891 11.461 16.141 1 98.94 305 LEU B CA 1
ATOM 5027 C C . LEU B 1 305 ? 9.359 11.969 17.5 1 98.94 305 LEU B C 1
ATOM 5029 O O . LEU B 1 305 ? 9.906 13.07 17.609 1 98.94 305 LEU B O 1
ATOM 5033 N N . ILE B 1 306 ? 9.148 11.188 18.547 1 98.81 306 ILE B N 1
ATOM 5034 C CA . ILE B 1 306 ? 9.594 11.578 19.875 1 98.81 306 ILE B CA 1
ATOM 5035 C C . ILE B 1 306 ? 11.117 11.672 19.906 1 98.81 306 ILE B C 1
ATOM 5037 O O . ILE B 1 306 ? 11.68 12.617 20.469 1 98.81 306 ILE B O 1
ATOM 5041 N N . ASP B 1 307 ? 11.797 10.727 19.281 1 98.75 307 ASP B N 1
ATOM 5042 C CA . ASP B 1 307 ? 13.25 10.789 19.188 1 98.75 307 ASP B CA 1
ATOM 5043 C C . ASP B 1 307 ? 13.703 12.07 18.5 1 98.75 307 ASP B C 1
ATOM 5045 O O . ASP B 1 307 ? 14.664 12.711 18.938 1 98.75 307 ASP B O 1
ATOM 5049 N N . ALA B 1 308 ? 13.047 12.422 17.406 1 98.62 308 ALA B N 1
ATOM 5050 C CA . ALA B 1 308 ? 13.391 13.633 16.672 1 98.62 308 ALA B CA 1
ATOM 5051 C C . ALA B 1 308 ? 13.18 14.883 17.516 1 98.62 308 ALA B C 1
ATOM 5053 O O . ALA B 1 308 ? 14.031 15.766 17.547 1 98.62 308 ALA B O 1
ATOM 5054 N N . THR B 1 309 ? 12.023 14.961 18.203 1 98.62 309 THR B N 1
ATOM 5055 C CA . THR B 1 309 ? 11.742 16.125 19.031 1 98.62 309 THR B CA 1
ATOM 5056 C C . THR B 1 309 ? 12.742 16.234 20.172 1 98.62 309 THR B C 1
ATOM 5058 O O . THR B 1 309 ? 13.188 17.328 20.516 1 98.62 309 THR B O 1
ATOM 5061 N N . ASP B 1 310 ? 13.094 15.102 20.75 1 98.38 310 ASP B N 1
ATOM 5062 C CA . ASP B 1 310 ? 14.062 15.094 21.844 1 98.38 310 ASP B CA 1
ATOM 5063 C C . ASP B 1 310 ? 15.438 15.539 21.359 1 98.38 310 ASP B C 1
ATOM 5065 O O . ASP B 1 310 ? 16.141 16.266 22.062 1 98.38 310 ASP B O 1
ATOM 5069 N N . ARG B 1 311 ? 15.82 15.094 20.203 1 97.75 311 ARG B N 1
ATOM 5070 C CA . ARG B 1 311 ? 17.109 15.477 19.641 1 97.75 311 ARG B CA 1
ATOM 5071 C C . ARG B 1 311 ? 17.141 16.969 19.344 1 97.75 311 ARG B C 1
ATOM 5073 O O . ARG B 1 311 ? 18.125 17.656 19.625 1 97.75 311 ARG B O 1
ATOM 5080 N N . PHE B 1 312 ? 16.094 17.5 18.75 1 97.38 312 PHE B N 1
ATOM 5081 C CA . PHE B 1 312 ? 16.047 18.891 18.344 1 97.38 312 PHE B CA 1
ATOM 5082 C C . PHE B 1 312 ? 16.078 19.812 19.562 1 97.38 312 PHE B C 1
ATOM 5084 O O . PHE B 1 312 ? 16.75 20.844 19.547 1 97.38 312 PHE B O 1
ATOM 5091 N N . VAL B 1 313 ? 15.406 19.391 20.609 1 96.56 313 VAL B N 1
ATOM 5092 C CA . VAL B 1 313 ? 15.328 20.281 21.766 1 96.56 313 VAL B CA 1
ATOM 5093 C C . VAL B 1 313 ? 16.641 20.266 22.531 1 96.56 313 VAL B C 1
ATOM 5095 O O . VAL B 1 313 ? 16.969 21.203 23.25 1 96.56 313 VAL B O 1
ATOM 5098 N N . ALA B 1 314 ? 17.406 19.188 22.406 1 93 314 ALA B N 1
ATOM 5099 C CA . ALA B 1 314 ? 18.688 19.047 23.078 1 93 314 ALA B CA 1
ATOM 5100 C C . ALA B 1 314 ? 19.797 19.812 22.344 1 93 314 ALA B C 1
ATOM 5102 O O . ALA B 1 314 ? 20.844 20.094 22.906 1 93 314 ALA B O 1
ATOM 5103 N N . GLN B 1 315 ? 19.578 19.969 21.125 1 85.38 315 GLN B N 1
ATOM 5104 C CA . GLN B 1 315 ? 20.594 20.656 20.328 1 85.38 315 GLN B CA 1
ATOM 5105 C C . GLN B 1 315 ? 20.703 22.125 20.719 1 85.38 315 GLN B C 1
ATOM 5107 O O . GLN B 1 315 ? 19.703 22.766 21.016 1 85.38 315 GLN B O 1
ATOM 5112 N N . LYS B 1 316 ? 22.078 22.453 21.047 1 69.31 316 LYS B N 1
ATOM 5113 C CA . LYS B 1 316 ? 22.344 23.859 21.312 1 69.31 316 LYS B CA 1
ATOM 5114 C C . LYS B 1 316 ? 22.031 24.719 20.094 1 69.31 316 LYS B C 1
ATOM 5116 O O . LYS B 1 316 ? 22.375 24.359 18.969 1 69.31 316 LYS B O 1
ATOM 5121 N N . THR B 1 317 ? 20.922 25.297 20.172 1 58.97 317 THR B N 1
ATOM 5122 C CA . THR B 1 317 ? 20.625 26.172 19.031 1 58.97 317 THR B CA 1
ATOM 5123 C C . THR B 1 317 ? 21.734 27.219 18.875 1 58.97 317 THR B C 1
ATOM 5125 O O . THR B 1 317 ? 22.125 27.891 19.828 1 58.97 317 THR B O 1
ATOM 5128 N N . ASN B 1 318 ? 22.781 26.875 18.141 1 45.59 318 ASN B N 1
ATOM 5129 C CA . ASN B 1 318 ? 23.844 27.859 17.969 1 45.59 318 ASN B CA 1
ATOM 5130 C C . ASN B 1 318 ? 23.297 29.281 18 1 45.59 318 ASN B C 1
ATOM 5132 O O . ASN B 1 318 ? 24.047 30.234 18.234 1 45.59 318 ASN B O 1
ATOM 5136 N N . GLY B 1 319 ? 22.422 29.844 17.328 1 37.78 319 GLY B N 1
ATOM 5137 C CA . GLY B 1 319 ? 22.25 31.281 17.469 1 37.78 319 GLY B CA 1
ATOM 5138 C C . GLY B 1 319 ? 21.781 31.703 18.859 1 37.78 319 GLY B C 1
ATOM 5139 O O . GLY B 1 319 ? 21.422 30.844 19.672 1 37.78 319 GLY B O 1
ATOM 5140 N N . LYS B 1 320 ? 21.781 33.344 18.969 1 37.03 320 LYS B N 1
ATOM 5141 C CA . LYS B 1 320 ? 21.203 34.438 19.766 1 37.03 320 LYS B CA 1
ATOM 5142 C C . LYS B 1 320 ? 19.719 34.156 20.047 1 37.03 320 LYS B C 1
ATOM 5144 O O . LYS B 1 320 ? 18.875 34.312 19.156 1 37.03 320 LYS B O 1
ATOM 5149 N N . ILE B 1 321 ? 19.453 33.031 20.703 1 29.45 321 ILE B N 1
ATOM 5150 C CA . ILE B 1 321 ? 18.078 33.031 21.203 1 29.45 321 ILE B CA 1
ATOM 5151 C C . ILE B 1 321 ? 17.906 34.156 22.219 1 29.45 321 ILE B C 1
ATOM 5153 O O . ILE B 1 321 ? 18.719 34.312 23.141 1 29.45 321 ILE B O 1
#

Radius of gyration: 27.53 Å; Cα contacts (8 Å, |Δi|>4): 1411; chains: 2; bounding box: 54×83×59 Å

Secondary structure (DSSP, 8-state):
---PPPP---SEEEEEE-SSS-EEEEEEEE-TTSEEEEEE-STTTT---GGGGGGS-TTTEEEEEEPPTTSTT-BSTT--TT--HHHHHHHHHHHHHHTT-S-EEEEEEEHHHHHHHHHHHH-GGGEEEEEEEEE----HHHHHHHHTSSGGGT-HHHHHHHHTTS-GGGTTSHHHHHHHHHT-S-HHHHHHHHHHHHHHHHHHSSSS--HHHHHHHH-HHHHHHHHHHHHHHHHTGGG-SSTTHHHHTGGGGTTS-EEEEEETT-SSS-HHHHHHHHHHSTTSEEEEETT--S-TTSHHHHHHHHHHHHHHHHS---S--/---PPPP---SEEEEEE-SSS-EEEEEEEE-TTSEEEEEE-STTTT---GGGGGGS-TTTEEEEEEPPTTSTT-BSTT--TT--HHHHHHHHHHHHHHTT-S-EEEEEEEHHHHHHHHHHHH-GGGEEEEEEEEE----HHHHHHHHTSSGGGT-HHHHHHHHTTS-GGGTTSHHHHHHHHHT-S-HHHHHHHHHHHHHHHHHHSSSS--HHHHHHHH-HHHHHHHHHHHHHHHHTGGG-SSTTHHHHTGGGGTTS-EEEEEETT-SSS-HHHHHHHHHHSTTSEEEEETT--S-TTSHHHHHHHHHHHHHHHHS---S--

Sequence (642 aa):
MRQLYPAIAPYQSGMLPVSALHTIYYEQSGNPNGKPVVFLHGGPGGGTIPTYRQYFDPSKWRIILFDQRGAGKSTPHAELRENTTWDLVSDIEKLRSHLNIDRWFVFGGSWGSTLSLAYSQTHPDRCLGLILRGIFLLRRKEILWFYQDGASWIFPDAWEHYLEPIPPEERDDMISAYYRRLTSKDAEIRSTAAKAWSVWEGTTSRLIVDPSLQSKFADDEFADAFARIECHYFINRGFFETDDQLLQNCDRIAHIPTVIVQGRYDVVCPMTSAWALHKALPESELIVVPDAGHSMMEAGILSALIDATDRFVAQKTNGKIMRQLYPAIAPYQSGMLPVSALHTIYYEQSGNPNGKPVVFLHGGPGGGTIPTYRQYFDPSKWRIILFDQRGAGKSTPHAELRENTTWDLVSDIEKLRSHLNIDRWFVFGGSWGSTLSLAYSQTHPDRCLGLILRGIFLLRRKEILWFYQDGASWIFPDAWEHYLEPIPPEERDDMISAYYRRLTSKDAEIRSTAAKAWSVWEGTTSRLIVDPSLQSKFADDEFADAFARIECHYFINRGFFETDDQLLQNCDRIAHIPTVIVQGRYDVVCPMTSAWALHKALPESELIVVPDAGHSMMEAGILSALIDATDRFVAQKTNGKI

Solvent-accessible surface area (backbone atoms only — not comparable to full-atom values): 32123 Å² total; per-residue (Å²): 129,59,74,72,42,73,88,74,70,63,83,43,70,52,74,45,76,73,49,96,72,36,32,27,28,37,36,34,28,56,18,91,84,30,56,43,32,40,46,38,50,33,56,44,23,52,29,71,59,73,69,67,61,15,53,40,61,45,82,50,27,19,38,34,43,43,17,53,78,11,4,62,80,6,32,50,69,42,46,63,78,92,60,45,55,64,51,52,42,50,43,52,52,51,49,35,54,72,69,71,47,81,55,27,29,41,35,15,29,32,37,5,24,34,50,47,49,55,36,31,50,73,39,40,87,35,44,64,29,38,45,32,28,24,34,31,73,67,26,67,69,55,51,37,24,49,62,69,62,49,38,41,38,47,37,40,75,61,40,52,56,49,44,63,79,51,58,80,92,46,58,89,42,38,68,62,50,47,42,56,32,45,68,41,90,47,64,66,52,20,50,56,40,12,26,29,53,26,24,46,52,29,44,46,26,36,54,59,70,42,69,67,43,27,52,56,24,45,33,66,71,52,7,42,13,22,32,36,36,29,44,54,35,59,78,48,48,50,69,52,93,47,62,57,45,70,64,72,41,30,75,60,39,57,85,43,53,34,40,39,40,32,22,36,55,6,48,67,32,32,29,35,46,44,51,53,48,40,68,60,29,71,81,40,45,77,46,72,31,61,87,22,10,41,40,65,76,33,61,63,47,36,18,53,49,34,52,50,47,52,50,58,70,65,45,76,66,80,73,95,119,127,59,75,72,44,73,87,73,70,63,85,43,71,52,75,45,75,74,50,97,73,36,31,26,28,36,36,35,28,57,19,92,84,30,56,42,31,39,46,38,49,32,56,44,23,53,29,71,59,73,70,67,61,16,55,41,60,44,83,49,27,18,38,33,42,45,17,53,79,12,4,64,80,6,31,51,69,44,45,64,78,92,61,44,55,65,51,51,42,50,43,52,53,50,49,35,56,72,69,70,46,82,57,27,30,40,35,13,29,32,36,5,25,35,51,45,49,55,36,32,49,73,40,41,88,37,42,65,29,39,45,31,28,22,35,32,74,65,27,66,70,54,51,37,25,50,62,68,63,49,38,40,38,48,38,40,76,60,39,52,58,48,42,63,81,52,58,79,91,47,60,90,43,39,66,63,51,47,43,56,32,45,66,41,91,47,64,66,55,19,49,56,39,13,28,29,54,25,24,46,52,30,43,45,25,35,54,59,69,42,70,67,43,26,51,56,24,45,34,66,71,51,7,43,12,23,32,37,36,29,46,54,34,58,79,49,48,50,71,53,93,47,64,57,46,70,64,71,43,29,76,60,39,57,84,43,54,33,40,39,41,32,21,36,56,6,48,65,31,32,30,35,45,43,50,52,48,39,68,59,31,71,81,41,44,76,46,70,30,59,87,22,11,41,40,64,78,33,61,63,47,35,19,52,50,35,52,48,47,54,50,60,69,66,46,77,66,80,70,95,120